Protein AF-A0A842Y9Z9-F1 (afdb_monomer)

Structure (mmCIF, N/CA/C/O backbone):
data_AF-A0A842Y9Z9-F1
#
_entry.id   AF-A0A842Y9Z9-F1
#
loop_
_atom_site.group_PDB
_atom_site.id
_atom_site.type_symbol
_atom_site.label_atom_id
_atom_site.label_alt_id
_atom_site.label_comp_id
_atom_site.label_asym_id
_atom_site.label_entity_id
_atom_site.label_seq_id
_atom_site.pdbx_PDB_ins_code
_atom_site.Cartn_x
_atom_site.Cartn_y
_atom_site.Cartn_z
_atom_site.occupancy
_atom_site.B_iso_or_equiv
_atom_site.auth_seq_id
_atom_site.auth_comp_id
_atom_site.auth_asym_id
_atom_site.auth_atom_id
_atom_site.pdbx_PDB_model_num
ATOM 1 N N . MET A 1 1 ? -2.336 -13.597 -23.424 1.00 90.38 1 MET A N 1
ATOM 2 C CA . MET A 1 1 ? -2.467 -12.642 -22.296 1.00 90.38 1 MET A CA 1
ATOM 3 C C . MET A 1 1 ? -1.729 -11.329 -22.556 1.00 90.38 1 MET A C 1
ATOM 5 O O . MET A 1 1 ? -2.226 -10.283 -22.143 1.00 90.38 1 MET A O 1
ATOM 9 N N . LEU A 1 2 ? -0.606 -11.331 -23.284 1.00 89.44 2 LEU A N 1
ATOM 10 C CA . LEU A 1 2 ? 0.194 -10.127 -23.561 1.00 89.44 2 LEU A CA 1
ATOM 11 C C . LEU A 1 2 ? -0.570 -9.011 -24.292 1.00 89.44 2 LEU A C 1
ATOM 13 O O . LEU A 1 2 ? -0.316 -7.841 -24.035 1.00 89.44 2 LEU A O 1
ATOM 17 N N . ILE A 1 3 ? -1.526 -9.340 -25.168 1.00 90.19 3 ILE A N 1
ATOM 18 C CA . ILE A 1 3 ? -2.368 -8.338 -25.855 1.00 90.19 3 ILE A CA 1
ATOM 19 C C . ILE A 1 3 ? -3.267 -7.583 -24.864 1.00 90.19 3 ILE A C 1
ATOM 21 O O . ILE A 1 3 ? -3.473 -6.379 -24.999 1.00 90.19 3 ILE A O 1
ATOM 25 N N . LEU A 1 4 ? -3.807 -8.274 -23.856 1.00 91.25 4 LEU A N 1
ATOM 26 C CA . LEU A 1 4 ? -4.634 -7.631 -22.834 1.00 91.25 4 LEU A CA 1
ATOM 27 C C . LEU A 1 4 ? -3.778 -6.720 -21.947 1.00 91.25 4 LEU A C 1
ATOM 29 O O . LEU A 1 4 ? -4.178 -5.596 -21.654 1.00 91.25 4 LEU A O 1
ATOM 33 N N . LEU A 1 5 ? -2.576 -7.182 -21.594 1.00 93.69 5 LEU A N 1
ATOM 34 C CA . LEU A 1 5 ? -1.594 -6.378 -20.875 1.00 93.69 5 LEU A CA 1
ATOM 35 C C . LEU A 1 5 ? -1.176 -5.136 -21.681 1.00 93.69 5 LEU A C 1
ATOM 37 O O . LEU A 1 5 ? -1.103 -4.052 -21.119 1.00 93.69 5 LEU A O 1
ATOM 41 N N . ASP A 1 6 ? -0.981 -5.267 -22.997 1.00 94.12 6 ASP A N 1
ATOM 42 C CA . ASP A 1 6 ? -0.655 -4.154 -23.900 1.00 94.12 6 ASP A CA 1
ATOM 43 C C . ASP A 1 6 ? -1.728 -3.060 -23.873 1.00 94.12 6 ASP A C 1
ATOM 45 O O . ASP A 1 6 ? -1.411 -1.885 -23.692 1.00 94.12 6 ASP A O 1
ATOM 49 N N . LYS A 1 7 ? -3.009 -3.444 -23.967 1.00 92.88 7 LYS A N 1
ATOM 50 C CA . LYS A 1 7 ? -4.136 -2.502 -23.860 1.00 92.88 7 LYS A CA 1
ATOM 51 C C . LYS A 1 7 ? -4.150 -1.777 -22.517 1.00 92.88 7 LYS A C 1
ATOM 53 O O . LYS A 1 7 ? -4.391 -0.574 -22.481 1.00 92.88 7 LYS A O 1
ATOM 58 N N . PHE A 1 8 ? -3.866 -2.490 -21.428 1.00 94.31 8 PHE A N 1
ATOM 59 C CA . PHE A 1 8 ? -3.797 -1.882 -20.102 1.00 94.31 8 PHE A CA 1
ATOM 60 C C . PHE A 1 8 ? -2.628 -0.890 -20.013 1.00 94.31 8 PHE A C 1
ATOM 62 O O . PHE A 1 8 ? -2.802 0.250 -19.589 1.00 94.31 8 PHE A O 1
ATOM 69 N N . LEU A 1 9 ? -1.439 -1.288 -20.472 1.00 96.62 9 LEU A N 1
ATOM 70 C CA . LEU A 1 9 ? -0.246 -0.441 -20.462 1.00 96.62 9 LEU A CA 1
ATOM 71 C C . LEU A 1 9 ? -0.422 0.819 -21.313 1.00 96.62 9 LEU A C 1
ATOM 73 O O . LEU A 1 9 ? 0.039 1.883 -20.911 1.00 96.62 9 LEU A O 1
ATOM 77 N N . LEU A 1 10 ? -1.125 0.729 -22.444 1.00 96.12 10 LEU A N 1
ATOM 78 C CA . LEU A 1 10 ? -1.476 1.877 -23.283 1.00 96.12 10 LEU A CA 1
ATOM 79 C C . LEU A 1 10 ? -2.286 2.947 -22.538 1.00 96.12 10 LEU A C 1
ATOM 81 O O . LEU A 1 10 ? -2.099 4.130 -22.822 1.00 96.12 10 LEU A O 1
ATOM 85 N N . GLY A 1 11 ? -3.112 2.558 -21.559 1.00 95.88 11 GLY A N 1
ATOM 86 C CA . GLY A 1 11 ? -3.858 3.494 -20.711 1.00 95.88 11 GLY A CA 1
ATOM 87 C C . GLY A 1 11 ? -2.950 4.509 -20.011 1.00 95.88 11 GLY A C 1
ATOM 88 O O . GLY A 1 11 ? -3.250 5.698 -19.986 1.00 95.88 11 GLY A O 1
ATOM 89 N N . PHE A 1 12 ? -1.754 4.087 -19.595 1.00 97.25 12 PHE A N 1
ATOM 90 C CA . PHE A 1 12 ? -0.785 4.954 -18.923 1.00 97.25 12 PHE A CA 1
ATOM 91 C C . PHE A 1 12 ? -0.101 5.979 -19.835 1.00 97.25 12 PHE A C 1
ATOM 93 O O . PHE A 1 12 ? 0.676 6.799 -19.343 1.00 97.25 12 PHE A O 1
ATOM 100 N N . ARG A 1 13 ? -0.336 5.974 -21.156 1.00 96.56 13 ARG A N 1
ATOM 101 C CA . ARG A 1 13 ? 0.360 6.882 -22.084 1.00 96.56 13 ARG A CA 1
ATOM 102 C C . ARG A 1 13 ? 0.192 8.351 -21.695 1.00 96.56 13 ARG A C 1
ATOM 104 O O . ARG A 1 13 ? 1.147 9.113 -21.864 1.00 96.56 13 ARG A O 1
ATOM 111 N N . CYS A 1 14 ? -0.966 8.743 -21.166 1.00 95.62 14 CYS A N 1
ATOM 112 C CA . CYS A 1 14 ? -1.243 10.120 -20.752 1.00 95.62 14 CYS A CA 1
ATOM 113 C C . CYS A 1 14 ? -0.392 10.593 -19.561 1.00 95.62 14 CYS A C 1
ATOM 115 O O . CYS A 1 14 ? -0.210 11.794 -19.395 1.00 95.62 14 CYS A O 1
ATOM 117 N N . CYS A 1 15 ? 0.194 9.683 -18.774 1.00 96.81 15 CYS A N 1
ATOM 118 C CA . CYS A 1 15 ? 1.047 10.023 -17.627 1.00 96.81 15 CYS A CA 1
ATOM 119 C C . CYS A 1 15 ? 2.462 10.486 -18.017 1.00 96.81 15 CYS A C 1
ATOM 121 O O . CYS A 1 15 ? 3.261 10.842 -17.150 1.00 96.81 15 CYS A O 1
ATOM 123 N N . PHE A 1 16 ? 2.807 10.451 -19.308 1.00 97.25 16 PHE A N 1
ATOM 124 C CA . PHE A 1 16 ? 4.156 10.731 -19.794 1.00 97.25 16 PHE A CA 1
ATOM 125 C C . PHE A 1 16 ? 4.148 11.878 -20.801 1.00 97.25 16 PHE A C 1
ATOM 127 O O . PHE A 1 16 ? 3.522 11.796 -21.859 1.00 97.25 16 PHE A O 1
ATOM 134 N N . SER A 1 17 ? 4.943 12.916 -20.540 1.00 94.62 17 SER A N 1
ATOM 135 C CA . SER A 1 17 ? 5.094 14.038 -21.479 1.00 94.62 17 SER A CA 1
ATOM 136 C C . SER A 1 17 ? 5.876 13.649 -22.736 1.00 94.62 17 SER A C 1
ATOM 138 O O . SER A 1 17 ? 5.694 14.232 -23.801 1.00 94.62 17 SER A O 1
ATOM 140 N N . ARG A 1 18 ? 6.736 12.626 -22.646 1.00 94.94 18 ARG A N 1
ATOM 141 C CA . ARG A 1 18 ? 7.554 12.130 -23.763 1.00 94.94 18 ARG A CA 1
ATOM 142 C C . ARG A 1 18 ? 7.226 10.680 -24.087 1.00 94.94 18 ARG A C 1
ATOM 144 O O . ARG A 1 18 ? 7.236 9.828 -23.200 1.00 94.94 18 ARG A O 1
ATOM 151 N N . ASN A 1 19 ? 7.079 10.370 -25.377 1.00 95.12 19 ASN A N 1
ATOM 152 C CA . ASN A 1 19 ? 6.853 8.996 -25.836 1.00 95.12 19 ASN A CA 1
ATOM 153 C C . ASN A 1 19 ? 7.979 8.039 -25.405 1.00 95.12 19 ASN A C 1
ATOM 155 O O . ASN A 1 19 ? 7.720 6.915 -24.996 1.00 95.12 19 ASN A O 1
ATOM 159 N N . ALA A 1 20 ? 9.233 8.503 -25.421 1.00 95.00 20 ALA A N 1
ATOM 160 C CA . ALA A 1 20 ? 10.366 7.701 -24.964 1.00 95.00 20 ALA A CA 1
ATOM 161 C C . ALA A 1 20 ? 10.243 7.280 -23.487 1.00 95.00 20 ALA A C 1
ATOM 163 O O . ALA A 1 20 ? 10.612 6.160 -23.145 1.00 95.00 20 ALA A O 1
ATOM 164 N N . ALA A 1 21 ? 9.709 8.149 -22.621 1.00 96.44 21 ALA A N 1
ATOM 165 C CA . ALA A 1 21 ? 9.508 7.833 -21.210 1.00 96.44 21 ALA A CA 1
ATOM 166 C C . ALA A 1 21 ? 8.411 6.778 -21.032 1.00 96.44 21 ALA A C 1
ATOM 168 O O . ALA A 1 21 ? 8.617 5.807 -20.311 1.00 96.44 21 ALA A O 1
ATOM 169 N N . PHE A 1 22 ? 7.307 6.906 -21.771 1.00 97.75 22 PHE A N 1
ATOM 170 C CA . PHE A 1 22 ? 6.270 5.877 -21.818 1.00 97.75 22 PHE A CA 1
ATOM 171 C C . PHE A 1 22 ? 6.825 4.517 -22.276 1.00 97.75 22 PHE A C 1
ATOM 173 O O . PHE A 1 22 ? 6.589 3.498 -21.632 1.00 97.75 22 PHE A O 1
ATOM 180 N N . CYS A 1 23 ? 7.632 4.488 -23.341 1.00 97.38 23 CYS A N 1
ATOM 181 C CA . CYS A 1 23 ? 8.269 3.252 -23.796 1.00 97.38 23 CYS A CA 1
ATOM 182 C C . CYS A 1 23 ? 9.161 2.617 -22.715 1.00 97.38 23 CYS A C 1
ATOM 184 O O . CYS A 1 23 ? 9.150 1.399 -22.554 1.00 97.38 23 CYS A O 1
ATOM 186 N N . TRP A 1 24 ? 9.915 3.421 -21.958 1.00 97.88 24 TRP A N 1
ATOM 187 C CA . TRP A 1 24 ? 10.716 2.918 -20.839 1.00 97.88 24 TRP A CA 1
ATOM 188 C C . TRP A 1 24 ? 9.865 2.407 -19.678 1.00 97.88 24 TRP A C 1
ATOM 190 O O . TRP A 1 24 ? 10.209 1.378 -19.105 1.00 97.88 24 TRP A O 1
ATOM 200 N N . PHE A 1 25 ? 8.744 3.060 -19.371 1.00 98.31 25 PHE A N 1
ATOM 201 C CA . PHE A 1 25 ? 7.775 2.556 -18.399 1.00 98.31 25 PHE A CA 1
ATOM 202 C C . PHE A 1 25 ? 7.266 1.164 -18.791 1.00 98.31 25 PHE A C 1
ATOM 204 O O . PHE A 1 25 ? 7.344 0.244 -17.981 1.00 98.31 25 PHE A O 1
ATOM 211 N N . VAL A 1 26 ? 6.854 0.974 -20.049 1.00 98.12 26 VAL A N 1
ATOM 212 C CA . VAL A 1 26 ? 6.421 -0.334 -20.574 1.00 98.12 26 VAL A CA 1
ATOM 213 C C . VAL A 1 26 ? 7.516 -1.392 -20.404 1.00 98.12 26 VAL A C 1
ATOM 215 O O . VAL A 1 26 ? 7.250 -2.484 -19.903 1.00 98.12 26 VAL A O 1
ATOM 218 N N . ILE A 1 27 ? 8.762 -1.058 -20.760 1.00 97.94 27 ILE A N 1
ATOM 219 C CA . ILE A 1 27 ? 9.918 -1.951 -20.583 1.00 97.94 27 ILE A CA 1
ATOM 220 C C . ILE A 1 27 ? 10.120 -2.307 -19.106 1.00 97.94 27 ILE A C 1
ATOM 222 O O . ILE A 1 27 ? 10.378 -3.462 -18.794 1.00 97.94 27 ILE A O 1
ATOM 226 N N . ILE A 1 28 ? 9.997 -1.347 -18.190 1.00 98.38 28 ILE A N 1
ATOM 227 C CA . ILE A 1 28 ? 10.192 -1.578 -16.754 1.00 98.38 28 ILE A CA 1
ATOM 228 C C . ILE A 1 28 ? 9.097 -2.478 -16.181 1.00 98.38 28 ILE A C 1
ATOM 230 O O . ILE A 1 28 ? 9.419 -3.428 -15.470 1.00 98.38 28 ILE A O 1
ATOM 234 N N . ILE A 1 29 ? 7.826 -2.231 -16.512 1.00 98.56 29 ILE A N 1
ATOM 235 C CA . ILE A 1 29 ? 6.716 -3.080 -16.057 1.00 98.56 29 ILE A CA 1
ATOM 236 C C . ILE A 1 29 ? 6.889 -4.511 -16.573 1.00 98.56 29 ILE A C 1
ATOM 238 O O . ILE A 1 29 ? 6.817 -5.462 -15.794 1.00 98.56 29 ILE A O 1
ATOM 242 N N . MET A 1 30 ? 7.218 -4.675 -17.856 1.00 97.94 30 MET A N 1
ATOM 243 C CA . MET A 1 30 ? 7.520 -5.995 -18.411 1.00 97.94 30 MET A CA 1
ATOM 244 C C . MET A 1 30 ? 8.769 -6.617 -17.787 1.00 97.94 30 MET A C 1
ATOM 246 O O . MET A 1 30 ? 8.805 -7.822 -17.570 1.00 97.94 30 MET A O 1
ATOM 250 N N . GLY A 1 31 ? 9.768 -5.811 -17.430 1.00 97.94 31 GLY A N 1
ATOM 251 C CA . GLY A 1 31 ? 10.969 -6.260 -16.734 1.00 97.94 31 GLY A CA 1
ATOM 252 C C . GLY A 1 31 ? 10.660 -6.830 -15.353 1.00 97.94 31 GLY A C 1
ATOM 253 O O . GLY A 1 31 ? 11.243 -7.844 -14.979 1.00 97.94 31 GLY A O 1
ATOM 254 N N . PHE A 1 32 ? 9.721 -6.232 -14.615 1.00 98.44 32 PHE A N 1
ATOM 255 C CA . PHE A 1 32 ? 9.224 -6.783 -13.352 1.00 98.44 32 PHE A CA 1
ATOM 256 C C . PHE A 1 32 ? 8.456 -8.092 -13.546 1.00 98.44 32 PHE A C 1
ATOM 258 O O . PHE A 1 32 ? 8.644 -9.019 -12.763 1.00 98.44 32 PHE A O 1
ATOM 265 N N . ILE A 1 33 ? 7.617 -8.174 -14.581 1.00 97.94 33 ILE A N 1
ATOM 266 C CA . ILE A 1 33 ? 6.773 -9.346 -14.846 1.00 97.94 33 ILE A CA 1
ATOM 267 C C . ILE A 1 33 ? 7.599 -10.534 -15.357 1.00 97.94 33 ILE A C 1
ATOM 269 O O . ILE A 1 33 ? 7.377 -11.657 -14.926 1.00 97.94 33 ILE A O 1
ATOM 273 N N . VAL A 1 34 ? 8.556 -10.317 -16.257 1.00 96.12 34 VAL A N 1
ATOM 274 C CA . VAL A 1 34 ? 9.206 -11.408 -17.004 1.00 96.12 34 VAL A CA 1
ATOM 275 C C . VAL A 1 34 ? 10.461 -11.953 -16.317 1.00 96.12 34 VAL A C 1
ATOM 277 O O . VAL A 1 34 ? 10.791 -13.122 -16.503 1.00 96.12 34 VAL A O 1
ATOM 280 N N . ARG A 1 35 ? 11.177 -11.149 -15.520 1.00 95.06 35 ARG A N 1
ATOM 281 C CA . ARG A 1 35 ? 12.464 -11.563 -14.930 1.00 95.06 35 ARG A CA 1
ATOM 282 C C . ARG A 1 35 ? 12.354 -12.783 -14.005 1.00 95.06 35 ARG A C 1
ATOM 284 O O . ARG A 1 35 ? 11.363 -12.928 -13.299 1.00 95.06 35 ARG A O 1
ATOM 291 N N . PHE A 1 36 ? 13.426 -13.578 -13.931 1.00 94.31 36 PHE A N 1
ATOM 292 C CA . PHE A 1 36 ? 13.558 -14.695 -12.975 1.00 94.31 36 PHE A CA 1
ATOM 293 C C . PHE A 1 36 ? 14.556 -14.435 -11.834 1.00 94.31 36 PHE A C 1
ATOM 295 O O . PHE A 1 36 ? 14.715 -15.274 -10.954 1.00 94.31 36 PHE A O 1
ATOM 302 N N . ASP A 1 37 ? 15.231 -13.282 -11.816 1.00 94.81 37 ASP A N 1
ATOM 303 C CA . ASP A 1 37 ? 16.099 -12.872 -10.705 1.00 94.81 37 ASP A CA 1
ATOM 304 C C . ASP A 1 37 ? 15.784 -11.446 -10.239 1.00 94.81 37 ASP A C 1
ATOM 306 O O . ASP A 1 37 ? 15.159 -10.666 -10.961 1.00 94.81 37 ASP A O 1
ATOM 310 N N . HIS A 1 38 ? 16.239 -11.089 -9.034 1.00 95.06 38 HIS A N 1
ATOM 311 C CA . HIS A 1 38 ? 15.961 -9.791 -8.410 1.00 95.06 38 HIS A CA 1
ATOM 312 C C . HIS A 1 38 ? 17.211 -8.921 -8.211 1.00 95.06 38 HIS A C 1
ATOM 314 O O . HIS A 1 38 ? 17.377 -8.286 -7.176 1.00 95.06 38 HIS A O 1
ATOM 320 N N . GLN A 1 39 ? 18.086 -8.836 -9.209 1.00 93.56 39 GLN A N 1
ATOM 321 C CA . GLN A 1 39 ? 19.262 -7.951 -9.223 1.00 93.56 39 GLN A CA 1
ATOM 322 C C . GLN A 1 39 ? 18.950 -6.531 -9.752 1.00 93.56 39 GLN A C 1
ATOM 324 O O . GLN A 1 39 ? 19.689 -5.953 -10.553 1.00 93.56 39 GLN A O 1
ATOM 329 N N . GLY A 1 40 ? 17.841 -5.937 -9.301 1.00 92.56 40 GLY A N 1
ATOM 330 C CA . GLY A 1 40 ? 17.441 -4.574 -9.673 1.00 92.56 40 GLY A CA 1
ATOM 331 C C . GLY A 1 40 ? 17.177 -4.388 -11.169 1.00 92.56 40 GLY A C 1
ATOM 332 O O . GLY A 1 40 ? 16.558 -5.239 -11.805 1.00 92.56 40 GLY A O 1
ATOM 333 N N . VAL A 1 41 ? 17.612 -3.254 -11.735 1.00 94.81 41 VAL A N 1
ATOM 334 C CA . VAL A 1 41 ? 17.397 -2.946 -13.165 1.00 94.81 41 VAL A CA 1
ATOM 335 C C . VAL A 1 41 ? 18.262 -3.802 -14.097 1.00 94.81 41 VAL A C 1
ATOM 337 O O . VAL A 1 41 ? 17.919 -3.972 -15.265 1.00 94.81 41 VAL A O 1
ATOM 340 N N . THR A 1 42 ? 19.348 -4.396 -13.590 1.00 95.62 42 THR A N 1
ATOM 341 C CA . THR A 1 42 ? 20.201 -5.320 -14.353 1.00 95.62 42 THR A CA 1
ATOM 342 C C . THR A 1 42 ? 19.416 -6.550 -14.803 1.00 95.62 42 THR A C 1
ATOM 344 O O . THR A 1 42 ? 19.585 -7.014 -15.930 1.00 95.62 42 THR A O 1
ATOM 347 N N . SER A 1 43 ? 18.489 -7.033 -13.970 1.00 95.94 43 SER A N 1
ATOM 348 C CA . SER A 1 43 ? 17.584 -8.127 -14.330 1.00 95.94 43 SER A CA 1
ATOM 349 C C . SER A 1 43 ? 16.716 -7.778 -15.539 1.00 95.94 43 SER A C 1
ATOM 351 O O . SER A 1 43 ? 16.451 -8.648 -16.361 1.00 95.94 43 SER A O 1
ATOM 353 N N . PHE A 1 44 ? 16.307 -6.512 -15.692 1.00 97.00 44 PHE A N 1
ATOM 354 C CA . PHE A 1 44 ? 15.509 -6.080 -16.845 1.00 97.00 44 PHE A CA 1
ATOM 355 C C . PHE A 1 44 ? 16.327 -6.162 -18.134 1.00 97.00 44 PHE A C 1
ATOM 357 O O . PHE A 1 44 ? 15.842 -6.691 -19.127 1.00 97.00 44 PHE A O 1
ATOM 364 N N . ILE A 1 45 ? 17.586 -5.709 -18.105 1.00 96.25 45 ILE A N 1
ATOM 365 C CA . ILE A 1 45 ? 18.503 -5.833 -19.248 1.00 96.25 45 ILE A CA 1
ATOM 366 C C . ILE A 1 45 ? 18.691 -7.304 -19.637 1.00 96.25 45 ILE A C 1
ATOM 368 O O . ILE A 1 45 ? 18.633 -7.640 -20.819 1.00 96.25 45 ILE A O 1
ATOM 372 N N . ARG A 1 46 ? 18.902 -8.178 -18.645 1.00 94.44 46 ARG A N 1
ATOM 373 C CA . ARG A 1 46 ? 19.154 -9.610 -18.849 1.00 94.44 46 ARG A CA 1
ATOM 374 C C . ARG A 1 46 ? 17.947 -10.331 -19.452 1.00 94.44 46 ARG A C 1
ATOM 376 O O . ARG A 1 46 ? 18.088 -10.962 -20.492 1.00 94.44 46 ARG A O 1
ATOM 383 N N . TRP A 1 47 ? 16.780 -10.222 -18.820 1.00 95.31 47 TRP A N 1
ATOM 384 C CA . TRP A 1 47 ? 15.608 -11.041 -19.160 1.00 95.31 47 TRP A CA 1
ATOM 385 C C . TRP A 1 47 ? 14.745 -10.486 -20.285 1.00 95.31 47 TRP A C 1
ATOM 387 O O . TRP A 1 47 ? 13.989 -11.237 -20.892 1.00 95.31 47 TRP A O 1
ATOM 397 N N . LEU A 1 48 ? 14.875 -9.197 -20.598 1.00 95.31 48 LEU A N 1
ATOM 398 C CA . LEU A 1 48 ? 14.273 -8.615 -21.797 1.00 95.31 48 LEU A CA 1
ATOM 399 C C . LEU A 1 48 ? 15.258 -8.558 -22.974 1.00 95.31 48 LEU A C 1
ATOM 401 O O . LEU A 1 48 ? 14.972 -7.889 -23.961 1.00 95.31 48 LEU A O 1
ATOM 405 N N . PHE A 1 49 ? 16.420 -9.215 -22.867 1.00 94.25 49 PHE A N 1
ATOM 406 C CA . PHE A 1 49 ? 17.448 -9.288 -23.914 1.00 94.25 49 PHE A CA 1
ATOM 407 C C . PHE A 1 49 ? 17.896 -7.925 -24.461 1.00 94.25 49 PHE A C 1
ATOM 409 O O . PHE A 1 49 ? 18.255 -7.801 -25.633 1.00 94.25 49 PHE A O 1
ATOM 416 N N . LEU A 1 50 ? 17.890 -6.890 -23.617 1.00 94.94 50 LEU A N 1
ATOM 417 C CA . LEU A 1 50 ? 18.211 -5.527 -24.034 1.00 94.94 50 LEU A CA 1
ATOM 418 C C . LEU A 1 50 ? 19.717 -5.370 -24.282 1.00 94.94 50 LEU A C 1
ATOM 420 O O . LEU A 1 50 ? 20.547 -6.039 -23.647 1.00 94.94 50 LEU A O 1
ATOM 424 N N . GLU A 1 51 ? 20.089 -4.457 -25.182 1.00 94.81 51 GLU A N 1
ATOM 425 C CA . GLU A 1 51 ? 21.494 -4.069 -25.328 1.00 94.81 51 GLU A CA 1
ATOM 426 C C . GLU A 1 51 ? 22.048 -3.500 -24.009 1.00 94.81 51 GLU A C 1
ATOM 428 O O . GLU A 1 51 ? 21.401 -2.645 -23.394 1.00 94.81 51 GLU A O 1
ATOM 433 N N . PRO A 1 52 ? 23.257 -3.911 -23.574 1.00 94.12 52 PRO A N 1
ATOM 434 C CA . PRO A 1 52 ? 23.849 -3.436 -22.321 1.00 94.12 52 PRO A CA 1
ATOM 435 C C . PRO A 1 52 ? 23.956 -1.909 -22.206 1.00 94.12 52 PRO A C 1
ATOM 437 O O . PRO A 1 52 ? 23.810 -1.372 -21.111 1.00 94.12 52 PRO A O 1
ATOM 440 N N . GLN A 1 53 ? 24.121 -1.199 -23.330 1.00 94.50 53 GLN A N 1
ATOM 441 C CA . GLN A 1 53 ? 24.185 0.269 -23.372 1.00 94.50 53 GLN A CA 1
ATOM 442 C C . GLN A 1 53 ? 22.931 0.966 -22.813 1.00 94.50 53 GLN A C 1
ATOM 444 O O . GLN A 1 53 ? 22.968 2.141 -22.450 1.00 94.50 53 GLN A O 1
ATOM 449 N N . TYR A 1 54 ? 21.808 0.252 -22.714 1.00 95.75 54 TYR A N 1
ATOM 450 C CA . TYR A 1 54 ? 20.566 0.781 -22.161 1.00 95.75 54 TYR A CA 1
ATOM 451 C C . TYR A 1 54 ? 20.507 0.793 -20.630 1.00 95.75 54 TYR A C 1
ATOM 453 O O . TYR A 1 54 ? 19.574 1.378 -20.074 1.00 95.75 54 TYR A O 1
ATOM 461 N N . TYR A 1 55 ? 21.484 0.201 -19.939 1.00 96.12 55 TYR A N 1
ATOM 462 C CA . TYR A 1 55 ? 21.519 0.151 -18.477 1.00 96.12 55 TYR A CA 1
ATOM 463 C C . TYR A 1 55 ? 21.442 1.548 -17.838 1.00 96.12 55 TYR A C 1
ATOM 465 O O . TYR A 1 55 ? 20.570 1.812 -17.007 1.00 96.12 55 TYR A O 1
ATOM 473 N N . ASP A 1 56 ? 22.278 2.483 -18.292 1.00 95.00 56 ASP A N 1
ATOM 474 C CA . ASP A 1 56 ? 22.288 3.846 -17.753 1.00 95.00 56 ASP A CA 1
ATOM 475 C C . ASP A 1 56 ? 21.002 4.609 -18.075 1.00 95.00 56 ASP A C 1
ATOM 477 O O . ASP A 1 56 ? 20.547 5.438 -17.286 1.00 95.00 56 ASP A O 1
ATOM 481 N N . LEU A 1 57 ? 20.376 4.321 -19.219 1.00 94.50 57 LEU A N 1
ATOM 482 C CA . LEU A 1 57 ? 19.103 4.932 -19.598 1.00 94.50 57 LEU A CA 1
ATOM 483 C C . LEU A 1 57 ? 17.954 4.455 -18.700 1.00 94.50 57 LEU A C 1
ATOM 485 O O . LEU A 1 57 ? 17.128 5.280 -18.305 1.00 94.50 57 LEU A O 1
ATOM 489 N N . LEU A 1 58 ? 17.939 3.178 -18.302 1.00 95.44 58 LEU A N 1
ATOM 490 C CA . LEU A 1 58 ? 16.999 2.671 -17.296 1.00 95.44 58 LEU A CA 1
ATOM 491 C C . LEU A 1 58 ? 17.190 3.366 -15.946 1.00 95.44 58 LEU A C 1
ATOM 493 O O . LEU A 1 58 ? 16.213 3.779 -15.329 1.00 95.44 58 LEU A O 1
ATOM 497 N N . LEU A 1 59 ? 18.433 3.552 -15.493 1.00 95.88 59 LEU A N 1
ATOM 498 C CA . LEU A 1 59 ? 18.696 4.286 -14.251 1.00 95.88 59 LEU A CA 1
ATOM 499 C C . LEU A 1 59 ? 18.248 5.751 -14.341 1.00 95.88 59 LEU A C 1
ATOM 501 O O . LEU A 1 59 ? 17.678 6.285 -13.387 1.00 95.88 59 LEU A O 1
ATOM 505 N N . ARG A 1 60 ? 18.474 6.401 -15.489 1.00 95.50 60 ARG A N 1
ATOM 506 C CA . ARG A 1 60 ? 18.045 7.784 -15.742 1.00 95.50 60 ARG A CA 1
ATOM 507 C C . ARG A 1 60 ? 16.528 7.928 -15.776 1.00 95.50 60 ARG A C 1
ATOM 509 O O . ARG A 1 60 ? 16.040 8.962 -15.333 1.00 95.50 60 ARG A O 1
ATOM 516 N N . PHE A 1 61 ? 15.782 6.919 -16.236 1.00 97.12 61 PHE A N 1
ATOM 517 C CA . PHE A 1 61 ? 14.316 6.950 -16.234 1.00 97.12 61 PHE A CA 1
ATOM 518 C C . PHE A 1 61 ? 13.750 7.242 -14.835 1.00 97.12 61 PHE A C 1
ATOM 520 O O . PHE A 1 61 ? 12.888 8.107 -14.701 1.00 97.12 61 PHE A O 1
ATOM 527 N N . PHE A 1 62 ? 14.287 6.603 -13.789 1.00 97.12 62 PHE A N 1
ATOM 528 C CA . PHE A 1 62 ? 13.850 6.804 -12.398 1.00 97.12 62 PHE A CA 1
ATOM 529 C C . PHE A 1 62 ? 14.188 8.184 -11.820 1.00 97.12 62 PHE A C 1
ATOM 531 O O . PHE A 1 62 ? 13.727 8.533 -10.737 1.00 97.12 62 PHE A O 1
ATOM 538 N N . ARG A 1 63 ? 15.006 8.967 -12.526 1.00 95.00 63 ARG A N 1
ATOM 539 C CA . ARG A 1 63 ? 15.408 10.328 -12.152 1.00 95.00 63 ARG A CA 1
ATOM 540 C C . ARG A 1 63 ? 14.921 11.373 -13.160 1.00 95.00 63 ARG A C 1
ATOM 542 O O . ARG A 1 63 ? 15.353 12.521 -13.091 1.00 95.00 63 ARG A O 1
ATOM 549 N N . ALA A 1 64 ? 14.099 10.973 -14.128 1.00 93.56 64 ALA A N 1
ATOM 550 C CA . ALA A 1 64 ? 13.639 11.843 -15.198 1.00 93.56 64 ALA A CA 1
ATOM 551 C C . ALA A 1 64 ? 12.446 12.697 -14.753 1.00 93.56 64 ALA A C 1
ATOM 553 O O . ALA A 1 64 ? 11.594 12.239 -14.003 1.00 93.56 64 ALA A O 1
ATOM 554 N N . ASN A 1 65 ? 12.338 13.902 -15.317 1.00 91.88 65 ASN A N 1
ATOM 555 C CA . ASN A 1 65 ? 11.212 14.816 -15.079 1.00 91.88 65 ASN A CA 1
ATOM 556 C C . ASN A 1 65 ? 10.095 14.675 -16.133 1.00 91.88 65 ASN A C 1
ATOM 558 O O . ASN A 1 65 ? 9.177 15.484 -16.189 1.00 91.88 65 ASN A O 1
ATOM 562 N N . SER A 1 66 ? 10.185 13.685 -17.027 1.00 92.38 66 SER A N 1
ATOM 563 C CA . SER A 1 66 ? 9.188 13.444 -18.084 1.00 92.38 66 SER A CA 1
ATOM 564 C C . SER A 1 66 ? 7.953 12.668 -17.606 1.00 92.38 66 SER A C 1
ATOM 566 O O . SER A 1 66 ? 7.109 12.300 -18.423 1.00 92.38 66 SER A O 1
ATOM 568 N N . TRP A 1 67 ? 7.893 12.364 -16.312 1.00 96.25 6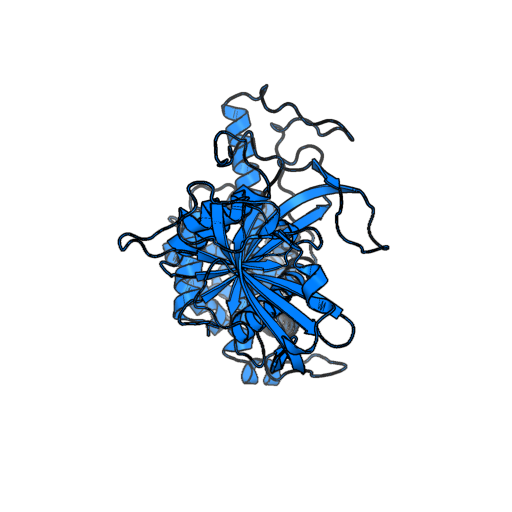7 TRP A N 1
ATOM 569 C CA . TRP A 1 67 ? 6.778 11.746 -15.604 1.00 96.25 67 TRP A CA 1
ATOM 570 C C . TRP A 1 67 ? 6.888 12.100 -14.118 1.00 96.25 67 TRP A C 1
ATOM 572 O O . TRP A 1 67 ? 7.967 12.462 -13.644 1.00 96.25 67 TRP 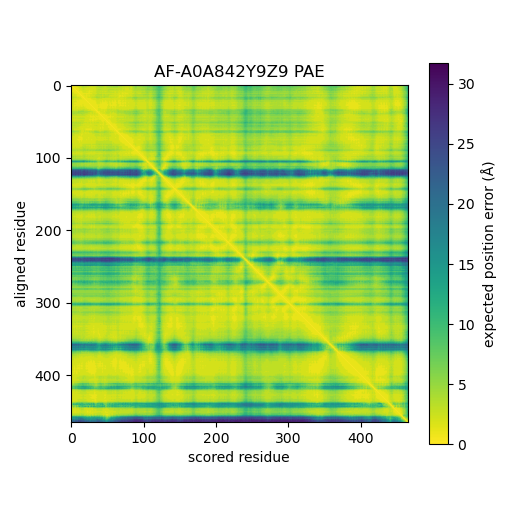A O 1
ATOM 582 N N . THR A 1 68 ? 5.785 11.991 -13.385 1.00 96.44 68 THR A N 1
ATOM 583 C CA . THR A 1 68 ? 5.774 12.123 -11.924 1.00 96.44 68 THR A CA 1
ATOM 584 C C . THR A 1 68 ? 5.074 10.923 -11.308 1.00 96.44 68 THR A C 1
ATOM 586 O O . THR A 1 68 ? 4.159 10.349 -11.906 1.00 96.44 68 THR A O 1
ATOM 589 N N . LEU A 1 69 ? 5.520 10.524 -10.115 1.00 96.12 69 LEU A N 1
ATOM 590 C CA . LEU A 1 69 ? 4.921 9.399 -9.406 1.00 96.12 69 LEU A CA 1
ATOM 591 C C . LEU A 1 69 ? 3.457 9.685 -9.050 1.00 96.12 69 LEU A C 1
ATOM 593 O O . LEU A 1 69 ? 2.617 8.818 -9.252 1.00 96.12 69 LEU A O 1
ATOM 597 N N . ASP A 1 70 ? 3.141 10.908 -8.621 1.00 94.88 70 ASP A N 1
ATOM 598 C CA . ASP A 1 70 ? 1.773 11.296 -8.261 1.00 94.88 70 ASP A CA 1
ATOM 599 C C . ASP A 1 70 ? 0.814 11.193 -9.452 1.00 94.88 70 ASP A C 1
ATOM 601 O O . ASP A 1 70 ? -0.235 10.565 -9.340 1.00 94.88 70 ASP A O 1
ATOM 605 N N . CYS A 1 71 ? 1.194 11.715 -10.627 1.00 95.75 71 CYS A N 1
ATOM 606 C CA . CYS A 1 71 ? 0.373 11.600 -11.838 1.00 95.75 71 CYS A CA 1
ATOM 607 C C . CYS A 1 71 ? 0.120 10.130 -12.204 1.00 95.75 71 CYS A C 1
ATOM 609 O O . CYS A 1 71 ? -1.004 9.747 -12.538 1.00 95.75 71 CYS A O 1
ATOM 611 N N . LEU A 1 72 ? 1.155 9.293 -12.091 1.00 97.38 72 LEU A N 1
ATOM 612 C CA . LEU A 1 72 ? 1.056 7.868 -12.376 1.00 97.38 72 LEU A CA 1
ATOM 613 C C . LEU A 1 72 ? 0.151 7.136 -11.373 1.00 97.38 72 LEU A C 1
ATOM 615 O O . LEU A 1 72 ? -0.682 6.333 -11.785 1.00 97.38 72 LEU 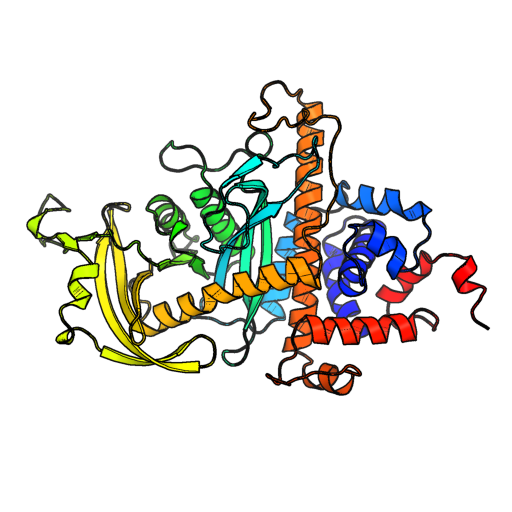A O 1
ATOM 619 N N . LEU A 1 73 ? 0.289 7.410 -10.073 1.00 97.25 73 LEU A N 1
ATOM 620 C CA . LEU A 1 73 ? -0.488 6.759 -9.014 1.00 97.25 73 LEU A CA 1
ATOM 621 C C . LEU A 1 73 ? -1.946 7.229 -8.957 1.00 97.25 73 LEU A C 1
ATOM 623 O O . LEU A 1 73 ? -2.818 6.439 -8.580 1.00 97.25 73 LEU A O 1
ATOM 627 N N . SER A 1 74 ? -2.227 8.478 -9.332 1.00 96.31 74 SER A N 1
ATOM 628 C CA . SER A 1 74 ? -3.595 8.979 -9.496 1.00 96.31 74 SER A CA 1
ATOM 629 C C . SER A 1 74 ? -4.276 8.317 -10.689 1.00 96.31 74 SER A C 1
ATOM 631 O O . SER A 1 74 ? -5.381 7.793 -10.553 1.00 96.31 74 SER A O 1
ATOM 633 N N . HIS A 1 75 ? -3.590 8.228 -11.833 1.00 97.31 75 HIS A N 1
ATOM 634 C CA . HIS A 1 75 ? -4.120 7.511 -12.992 1.00 97.31 75 HIS A CA 1
ATOM 635 C C . HIS A 1 75 ? -4.301 6.013 -12.709 1.00 97.31 75 HIS A C 1
ATOM 637 O O . HIS A 1 75 ? -5.324 5.435 -13.066 1.00 97.31 75 HIS A O 1
ATOM 643 N N . TRP A 1 76 ? -3.354 5.397 -11.995 1.00 97.62 76 TRP A N 1
ATOM 644 C CA . TRP A 1 76 ? -3.484 4.021 -11.520 1.00 97.62 76 TRP A CA 1
ATOM 645 C C . TRP A 1 76 ? -4.740 3.832 -10.666 1.00 97.62 76 TRP A C 1
ATOM 647 O O . TRP A 1 76 ? -5.494 2.895 -10.901 1.00 97.62 76 TRP A O 1
ATOM 657 N N . ALA A 1 77 ? -5.013 4.748 -9.728 1.00 97.06 77 ALA A N 1
ATOM 658 C CA . ALA A 1 77 ? -6.221 4.698 -8.905 1.00 97.06 77 ALA A CA 1
ATOM 659 C C . ALA A 1 77 ? -7.493 4.709 -9.760 1.00 97.06 77 ALA A C 1
ATOM 661 O O . ALA A 1 77 ? -8.355 3.855 -9.581 1.00 97.06 77 ALA A O 1
ATOM 662 N N . MET A 1 78 ? -7.571 5.633 -10.720 1.00 96.44 78 MET A N 1
ATOM 663 C CA . MET A 1 78 ? -8.703 5.751 -11.638 1.00 96.44 78 MET A CA 1
ATOM 664 C C . MET A 1 78 ? -8.910 4.464 -12.449 1.00 96.44 78 MET A C 1
ATOM 666 O O . MET A 1 78 ? -10.024 3.953 -12.529 1.00 96.44 78 MET A O 1
ATOM 670 N N . MET A 1 79 ? -7.841 3.906 -13.026 1.00 96.38 79 MET A N 1
ATOM 671 C CA . MET A 1 79 ? -7.928 2.644 -13.765 1.00 96.38 79 MET A CA 1
ATOM 672 C C . MET A 1 79 ? -8.401 1.497 -12.871 1.00 96.38 79 MET A C 1
ATOM 674 O O . MET A 1 79 ? -9.239 0.705 -13.294 1.00 96.38 79 MET A O 1
ATOM 678 N N . VAL A 1 80 ? -7.893 1.414 -11.638 1.00 96.75 80 VAL A N 1
ATOM 679 C CA . VAL A 1 80 ? -8.283 0.365 -10.692 1.00 96.75 80 VAL A CA 1
ATOM 680 C C . VAL A 1 80 ? -9.767 0.460 -10.349 1.00 96.75 80 VAL A C 1
ATOM 682 O O . VAL A 1 80 ? -10.471 -0.541 -10.443 1.00 96.75 80 VAL A O 1
ATOM 685 N N . LEU A 1 81 ? -10.253 1.662 -10.026 1.00 96.25 81 LEU A N 1
ATOM 686 C CA . LEU A 1 81 ? -11.663 1.912 -9.715 1.00 96.25 81 LEU A CA 1
ATOM 687 C C . LEU A 1 81 ? -12.610 1.534 -10.860 1.00 96.25 81 LEU A C 1
ATOM 689 O O . LEU A 1 81 ? -13.711 1.055 -10.602 1.00 96.25 81 LEU A O 1
ATOM 693 N N . ASN A 1 82 ? -12.172 1.719 -12.106 1.00 95.44 82 ASN A N 1
ATOM 694 C CA . ASN A 1 82 ? -12.993 1.456 -13.286 1.00 95.44 82 ASN A CA 1
ATOM 695 C C . ASN A 1 82 ? -12.950 -0.003 -13.756 1.00 95.44 82 ASN A C 1
ATOM 697 O O . ASN A 1 82 ? -13.905 -0.473 -14.371 1.00 95.44 82 ASN A O 1
ATOM 701 N N . LEU A 1 83 ? -11.833 -0.704 -13.542 1.00 96.00 83 LEU A N 1
ATOM 702 C CA . LEU A 1 83 ? -11.571 -1.994 -14.191 1.00 96.00 83 LEU A CA 1
ATOM 703 C C . LEU A 1 83 ? -11.577 -3.189 -13.233 1.00 96.00 83 LEU A C 1
ATOM 705 O O . LEU A 1 83 ? -11.720 -4.321 -13.695 1.00 96.00 83 LEU A O 1
ATOM 709 N N . TYR A 1 84 ? -11.384 -2.978 -11.929 1.00 97.38 84 TYR A N 1
ATOM 710 C CA . TYR A 1 84 ? -11.263 -4.076 -10.971 1.00 97.38 84 TYR A CA 1
ATOM 711 C C . TYR A 1 84 ? -12.571 -4.307 -10.217 1.00 97.38 84 TYR A C 1
ATOM 713 O O . TYR A 1 84 ? -13.248 -3.348 -9.847 1.00 97.38 84 TYR A O 1
ATOM 721 N N . PRO A 1 85 ? -12.900 -5.570 -9.891 1.00 97.19 85 PRO A N 1
ATOM 722 C CA . PRO A 1 85 ? -13.909 -5.842 -8.880 1.00 97.19 85 PRO A CA 1
ATOM 723 C C . PRO A 1 85 ? -13.376 -5.368 -7.521 1.00 97.19 85 PRO A C 1
ATOM 725 O O . PRO A 1 85 ? -12.323 -5.821 -7.069 1.00 97.19 85 PRO A O 1
ATOM 728 N N . ILE A 1 86 ? -14.076 -4.433 -6.880 1.00 97.69 86 ILE A N 1
ATOM 729 C CA . ILE A 1 86 ? -13.690 -3.861 -5.583 1.00 97.69 86 ILE A CA 1
ATOM 730 C C . ILE A 1 86 ? -14.646 -4.368 -4.516 1.00 97.69 86 ILE A C 1
ATOM 732 O O . ILE A 1 86 ? -15.863 -4.248 -4.661 1.00 97.69 86 ILE A O 1
ATOM 736 N N . ILE A 1 87 ? -14.088 -4.883 -3.421 1.00 96.81 87 ILE A N 1
ATOM 737 C CA . ILE A 1 87 ? -14.881 -5.282 -2.260 1.00 96.81 87 ILE A CA 1
ATOM 738 C C . ILE A 1 87 ? -15.204 -4.024 -1.453 1.00 96.81 87 ILE A C 1
ATOM 740 O O . ILE A 1 87 ? -14.311 -3.257 -1.081 1.00 96.81 87 ILE A O 1
ATOM 744 N N . LYS A 1 88 ? -16.498 -3.811 -1.211 1.00 97.00 88 LYS A N 1
ATOM 745 C CA . LYS A 1 88 ? -17.030 -2.653 -0.493 1.00 97.00 88 LYS A CA 1
ATOM 746 C C . LYS A 1 88 ? -17.816 -3.104 0.732 1.00 97.00 88 LYS A C 1
ATOM 748 O O . LYS A 1 88 ? -18.483 -4.134 0.690 1.00 97.00 88 LYS A O 1
ATOM 753 N N . PHE A 1 89 ? -17.768 -2.286 1.772 1.00 96.50 89 PHE A N 1
ATOM 754 C CA . PHE A 1 89 ? -18.553 -2.412 2.998 1.00 96.50 89 PHE A CA 1
ATOM 755 C C . PHE A 1 89 ? -19.359 -1.132 3.142 1.00 96.50 89 PHE A C 1
ATOM 757 O O . PHE A 1 89 ? -18.798 -0.057 2.942 1.00 96.50 89 PHE A O 1
ATOM 764 N N . ASN A 1 90 ? -20.669 -1.228 3.369 1.00 93.81 90 ASN A N 1
ATOM 765 C CA . ASN A 1 90 ? -21.570 -0.068 3.386 1.00 93.81 90 ASN A CA 1
ATOM 766 C C . ASN A 1 90 ? -21.318 0.946 2.233 1.00 93.81 90 ASN A C 1
ATOM 768 O O . ASN A 1 90 ? -21.176 2.149 2.439 1.00 93.81 90 ASN A O 1
ATOM 772 N N . GLY A 1 91 ? -21.121 0.444 1.005 1.00 94.38 91 GLY A N 1
ATOM 773 C CA . GLY A 1 91 ? -20.812 1.262 -0.180 1.00 94.38 91 GLY A CA 1
ATOM 774 C C . GLY A 1 91 ? -19.382 1.833 -0.272 1.00 94.38 91 GLY A C 1
ATOM 775 O O . GLY A 1 91 ? -19.006 2.342 -1.330 1.00 94.38 91 GLY A O 1
ATOM 776 N N . ARG A 1 92 ? -18.553 1.697 0.769 1.00 97.31 92 ARG A N 1
ATOM 777 C CA . ARG A 1 92 ? -17.182 2.228 0.856 1.00 97.31 92 ARG A CA 1
ATOM 778 C C . ARG A 1 92 ? -16.130 1.165 0.497 1.00 97.31 92 ARG A C 1
ATOM 780 O O . ARG A 1 92 ? -16.184 0.058 1.037 1.00 97.31 92 ARG A O 1
ATOM 787 N N . PRO A 1 93 ? -15.151 1.454 -0.382 1.00 98.12 93 PRO A N 1
ATOM 788 C CA . PRO A 1 93 ? -14.008 0.572 -0.618 1.00 98.12 93 PRO A CA 1
ATOM 789 C C . PRO A 1 93 ? -13.166 0.360 0.644 1.00 98.12 93 PRO A C 1
ATOM 791 O O . PRO A 1 93 ? -13.032 1.272 1.465 1.00 98.12 93 PRO A O 1
ATOM 794 N N . LEU A 1 94 ? -12.548 -0.820 0.768 1.00 98.56 94 LEU A N 1
ATOM 795 C CA . LEU A 1 94 ? -11.624 -1.110 1.864 1.00 98.56 94 LEU A CA 1
ATOM 796 C C . LEU A 1 94 ? -10.163 -0.894 1.456 1.00 98.56 94 LEU A C 1
ATOM 798 O O . LEU A 1 94 ? -9.610 -1.641 0.646 1.00 98.56 94 LEU A O 1
ATOM 802 N N . LEU A 1 95 ? -9.518 0.083 2.086 1.00 98.75 95 LEU A N 1
ATOM 803 C CA . LEU A 1 95 ? -8.068 0.236 2.094 1.00 98.75 95 LEU A CA 1
ATOM 804 C C . LEU A 1 95 ? -7.445 -0.633 3.193 1.00 98.75 95 LEU A C 1
ATOM 806 O O . LEU A 1 95 ? -8.044 -0.878 4.239 1.00 98.75 95 LEU A O 1
ATOM 810 N N . ILE A 1 96 ? -6.214 -1.077 2.976 1.00 98.56 96 ILE A N 1
ATOM 811 C CA . ILE A 1 96 ? -5.420 -1.797 3.973 1.00 98.56 96 ILE A CA 1
ATOM 812 C C . ILE A 1 96 ? -4.057 -1.120 4.046 1.00 98.56 96 ILE A C 1
ATOM 814 O O . ILE A 1 96 ? -3.450 -0.863 3.005 1.00 98.56 96 ILE A O 1
ATOM 818 N N . GLY A 1 97 ? -3.585 -0.821 5.254 1.00 98.06 97 GLY A N 1
ATOM 819 C CA . GLY A 1 97 ? -2.309 -0.139 5.465 1.00 98.06 97 GLY A CA 1
ATOM 820 C C . GLY A 1 97 ? -1.423 -0.850 6.479 1.00 98.06 97 GLY A C 1
ATOM 821 O O . GLY A 1 97 ? -1.914 -1.366 7.482 1.00 98.06 97 GLY A O 1
ATOM 822 N N . ASP A 1 98 ? -0.121 -0.882 6.198 1.00 97.19 98 ASP A N 1
ATOM 823 C CA . ASP A 1 98 ? 0.900 -1.459 7.078 1.00 97.19 98 ASP A CA 1
ATOM 824 C C . ASP A 1 98 ? 2.314 -0.996 6.670 1.00 97.19 98 ASP A C 1
ATOM 826 O O . ASP A 1 98 ? 2.530 -0.475 5.570 1.00 97.19 98 ASP A O 1
ATOM 830 N N . GLY A 1 99 ? 3.285 -1.162 7.564 1.00 95.06 99 GLY A N 1
ATOM 831 C CA . GLY A 1 99 ? 4.699 -0.900 7.332 1.00 95.06 99 GLY A CA 1
ATOM 832 C C . GLY A 1 99 ? 5.494 -2.174 7.049 1.00 95.06 99 GLY A C 1
ATOM 833 O O . GLY A 1 99 ? 5.291 -3.216 7.661 1.00 95.06 99 GLY A O 1
ATOM 834 N N . ILE A 1 100 ? 6.478 -2.087 6.153 1.00 94.50 100 ILE A N 1
ATOM 835 C CA . ILE A 1 100 ? 7.478 -3.137 5.952 1.00 94.50 100 ILE A CA 1
ATOM 836 C C . ILE A 1 100 ? 8.887 -2.591 6.164 1.00 94.50 100 ILE A C 1
ATOM 838 O O . ILE A 1 100 ? 9.280 -1.554 5.622 1.00 94.50 100 ILE A O 1
ATOM 842 N N . LYS A 1 101 ? 9.677 -3.335 6.939 1.00 93.88 101 LYS A N 1
ATOM 843 C CA . LYS A 1 101 ? 11.100 -3.078 7.169 1.00 93.88 101 LYS A CA 1
ATOM 844 C C . LYS A 1 101 ? 11.926 -3.956 6.223 1.00 93.88 101 LYS A C 1
ATOM 846 O O . LYS A 1 101 ? 11.793 -5.180 6.217 1.00 93.88 101 LYS A O 1
ATOM 851 N N . VAL A 1 102 ? 12.763 -3.334 5.392 1.00 92.88 102 VAL A N 1
ATOM 852 C CA . VAL A 1 102 ? 13.562 -4.009 4.357 1.00 92.88 102 VAL A CA 1
ATOM 853 C C . VAL A 1 102 ? 15.044 -3.735 4.564 1.00 92.88 102 VAL A C 1
ATOM 855 O O . VAL A 1 102 ? 15.464 -2.580 4.531 1.00 92.88 102 VAL A O 1
ATOM 858 N N . CYS A 1 103 ? 15.843 -4.795 4.699 1.00 91.25 103 CYS A N 1
ATOM 859 C CA . CYS A 1 103 ? 17.292 -4.690 4.867 1.00 91.25 103 CYS A CA 1
ATOM 860 C C . CYS A 1 103 ? 17.964 -3.995 3.675 1.00 91.25 103 CYS A C 1
ATOM 862 O O . CYS A 1 103 ? 17.661 -4.286 2.513 1.00 91.25 103 CYS A O 1
ATOM 864 N N . LYS A 1 104 ? 18.904 -3.094 3.973 1.00 91.19 104 LYS A N 1
ATOM 865 C CA . LYS A 1 104 ? 19.737 -2.378 3.005 1.00 91.19 104 LYS A CA 1
ATOM 866 C C . LYS A 1 104 ? 21.145 -2.205 3.558 1.00 91.19 104 LYS A C 1
ATOM 868 O O . LYS A 1 104 ? 21.331 -1.724 4.669 1.00 91.19 104 LYS A O 1
ATOM 873 N N . GLU A 1 105 ? 22.135 -2.529 2.733 1.00 80.56 105 GLU A N 1
ATOM 874 C CA . GLU A 1 105 ? 23.557 -2.454 3.103 1.00 80.56 105 GLU A CA 1
ATOM 875 C C . GLU A 1 105 ? 24.287 -1.267 2.451 1.00 80.56 105 GLU A C 1
ATOM 877 O O . GLU A 1 105 ? 25.475 -1.040 2.676 1.00 80.56 105 GLU A O 1
ATOM 882 N N . ALA A 1 106 ? 23.585 -0.474 1.638 1.00 81.12 106 ALA A N 1
ATOM 883 C CA . ALA A 1 106 ? 24.174 0.648 0.921 1.00 81.12 106 ALA A CA 1
ATOM 884 C C . ALA A 1 106 ? 24.471 1.827 1.860 1.00 81.12 106 ALA A C 1
ATOM 886 O O . ALA A 1 106 ? 23.569 2.414 2.454 1.00 81.12 106 ALA A O 1
ATOM 887 N N . LYS A 1 107 ? 25.741 2.240 1.923 1.00 84.56 107 LYS A N 1
ATOM 888 C CA . LYS A 1 107 ? 26.202 3.283 2.851 1.00 84.56 107 LYS A CA 1
ATOM 889 C C . LYS A 1 107 ? 25.792 4.715 2.495 1.00 84.56 107 LYS A C 1
ATOM 891 O O . LYS A 1 107 ? 25.920 5.597 3.330 1.00 84.56 107 LYS A O 1
ATOM 896 N N . LYS A 1 108 ? 25.355 4.980 1.262 1.00 90.31 108 LYS A N 1
ATOM 897 C CA . LYS A 1 108 ? 24.969 6.327 0.787 1.00 90.31 108 LYS A CA 1
ATOM 898 C C . LYS A 1 108 ? 23.546 6.362 0.221 1.00 90.31 108 LYS A C 1
ATOM 900 O O . LYS A 1 108 ? 23.263 7.041 -0.770 1.00 90.31 108 LYS A O 1
ATOM 905 N N . MET A 1 109 ? 22.670 5.553 0.808 1.00 92.62 109 MET A N 1
ATOM 906 C CA . MET A 1 109 ? 21.270 5.427 0.416 1.00 92.62 109 MET A CA 1
ATOM 907 C C . MET A 1 109 ? 20.390 6.213 1.404 1.00 92.62 109 MET A C 1
ATOM 909 O O . MET A 1 109 ? 20.390 5.892 2.592 1.00 92.62 109 MET A O 1
ATOM 913 N N . PRO A 1 110 ? 19.662 7.247 0.944 1.00 91.94 110 PRO A N 1
ATOM 914 C CA . PRO A 1 110 ? 18.752 8.009 1.796 1.00 91.94 110 PRO A CA 1
ATOM 915 C C . PRO A 1 110 ? 17.611 7.151 2.339 1.00 91.94 110 PRO A C 1
ATOM 917 O O . PRO A 1 110 ? 17.125 6.283 1.623 1.00 91.94 110 PRO A O 1
ATOM 920 N N . GLY A 1 111 ? 17.154 7.435 3.561 1.00 89.88 111 GLY A N 1
ATOM 921 C CA . GLY A 1 111 ? 16.084 6.677 4.221 1.00 89.88 111 GLY A CA 1
ATOM 922 C C . GLY A 1 111 ? 16.567 5.488 5.054 1.00 89.88 111 GLY A C 1
ATOM 923 O O . GLY A 1 111 ? 15.821 5.005 5.904 1.00 89.88 111 GLY A O 1
ATOM 924 N N . VAL A 1 112 ? 17.805 5.014 4.857 1.00 89.81 112 VAL A N 1
ATOM 925 C CA . VAL A 1 112 ? 18.333 3.869 5.611 1.00 89.81 112 VAL A CA 1
ATOM 926 C C . VAL A 1 112 ? 18.582 4.259 7.069 1.00 89.81 112 VAL A C 1
ATOM 928 O O . VAL A 1 112 ? 19.293 5.223 7.362 1.00 89.81 112 VAL A O 1
ATOM 931 N N . LYS A 1 113 ? 18.015 3.477 7.991 1.00 86.69 113 LYS A N 1
ATOM 932 C CA . LYS A 1 113 ? 18.188 3.608 9.441 1.00 86.69 113 LYS A CA 1
ATOM 933 C C . LYS A 1 113 ? 18.462 2.256 10.094 1.00 86.69 113 LYS A C 1
ATOM 935 O O . LYS A 1 113 ? 18.212 1.206 9.509 1.00 86.69 113 LYS A O 1
ATOM 940 N N . TYR A 1 114 ? 18.949 2.309 11.331 1.00 85.56 114 TYR A N 1
ATOM 941 C CA . TYR A 1 114 ? 18.899 1.176 12.250 1.00 85.56 114 TYR A CA 1
ATOM 942 C C . TYR A 1 114 ? 17.474 1.066 12.799 1.00 85.56 114 TYR A C 1
ATOM 944 O O . TYR A 1 114 ? 16.978 2.018 13.401 1.00 85.56 114 TYR A O 1
ATOM 952 N N . LEU A 1 115 ? 16.811 -0.052 12.525 1.00 82.75 115 LEU A N 1
ATOM 953 C CA . LEU A 1 115 ? 15.396 -0.284 12.784 1.00 82.75 115 LEU A CA 1
ATOM 954 C C . LEU A 1 115 ? 15.251 -1.509 13.681 1.00 82.75 115 LEU A C 1
ATOM 956 O O . LEU A 1 115 ? 15.762 -2.574 13.338 1.00 82.75 115 LEU A O 1
ATOM 960 N N . HIS A 1 116 ? 14.524 -1.364 14.784 1.00 80.56 116 HIS A N 1
ATOM 961 C CA . HIS A 1 116 ? 14.033 -2.500 15.564 1.00 80.56 116 HIS A CA 1
ATOM 962 C C . HIS A 1 116 ? 12.991 -3.268 14.742 1.00 80.56 116 HIS A C 1
ATOM 964 O O . HIS A 1 116 ? 12.245 -2.640 13.991 1.00 80.56 116 HIS A O 1
ATOM 970 N N . GLN A 1 117 ? 12.922 -4.590 14.831 1.00 68.25 117 GLN A N 1
ATOM 971 C CA . GLN A 1 117 ? 11.863 -5.392 14.226 1.00 68.25 117 GLN A CA 1
ATOM 972 C C . GLN A 1 117 ? 10.862 -5.804 15.299 1.00 68.25 117 GLN A C 1
ATOM 974 O O . GLN A 1 117 ? 11.126 -6.700 16.083 1.00 68.25 117 GLN A O 1
ATOM 979 N N . ASP A 1 118 ? 9.678 -5.198 15.274 1.00 61.16 118 ASP A N 1
ATOM 980 C CA . ASP A 1 118 ? 8.603 -5.484 16.235 1.00 61.16 118 ASP A CA 1
ATOM 981 C C . ASP A 1 118 ? 7.833 -6.783 15.901 1.00 61.16 118 ASP A C 1
ATOM 983 O O . ASP A 1 118 ? 6.728 -6.986 16.387 1.00 61.16 118 ASP A O 1
ATOM 987 N N . SER A 1 119 ? 8.364 -7.640 15.014 1.00 56.97 119 SER A N 1
ATOM 988 C CA . SER A 1 119 ? 7.706 -8.893 14.623 1.00 56.97 119 SER A CA 1
ATOM 989 C C . SER A 1 119 ? 8.213 -10.059 15.467 1.00 56.97 119 SER A C 1
ATOM 991 O O . SER A 1 119 ? 9.414 -10.321 15.428 1.00 56.97 119 SER A O 1
ATOM 993 N N . ASP A 1 120 ? 7.308 -10.830 16.078 1.00 49.62 120 ASP A N 1
ATOM 994 C CA . ASP A 1 120 ? 7.579 -12.042 16.885 1.00 49.62 120 ASP A CA 1
ATOM 995 C C . ASP A 1 120 ? 8.155 -13.240 16.088 1.00 49.62 120 ASP A C 1
ATOM 997 O O . ASP A 1 120 ? 8.021 -14.405 16.462 1.00 49.62 120 ASP A O 1
ATOM 1001 N N . ASN A 1 121 ? 8.792 -12.992 14.942 1.00 51.19 121 ASN A N 1
ATOM 1002 C CA . ASN A 1 121 ? 9.401 -14.037 14.132 1.00 51.19 121 ASN A CA 1
ATOM 1003 C C . ASN A 1 121 ? 10.821 -14.334 14.630 1.00 51.19 121 ASN A C 1
ATOM 1005 O O . ASN A 1 121 ? 11.761 -13.607 14.308 1.00 51.19 121 ASN A O 1
ATOM 1009 N N . SER A 1 122 ? 10.973 -15.452 15.342 1.00 45.41 122 SER A N 1
ATOM 1010 C CA . SER A 1 122 ? 12.240 -15.942 15.907 1.00 45.41 122 SER A CA 1
ATOM 1011 C C . SER A 1 122 ? 13.369 -16.156 14.886 1.00 45.41 122 SER A C 1
ATOM 1013 O O . SER A 1 122 ? 14.532 -16.239 15.271 1.00 45.41 122 SER A O 1
ATOM 1015 N N . GLY A 1 123 ? 13.062 -16.226 13.585 1.00 51.34 123 GLY A N 1
ATOM 1016 C CA . GLY A 1 123 ? 14.050 -16.382 12.512 1.00 51.34 123 GLY A CA 1
ATOM 1017 C C . GLY A 1 123 ? 14.639 -15.076 11.962 1.00 51.34 123 GLY A C 1
ATOM 1018 O O . GLY A 1 123 ? 15.434 -15.125 11.021 1.00 51.34 123 GLY A O 1
ATOM 1019 N N . LYS A 1 124 ? 14.242 -13.903 12.473 1.00 57.84 124 LYS A N 1
ATOM 1020 C CA . LYS A 1 124 ? 14.762 -12.601 12.026 1.00 57.84 124 LYS A CA 1
ATOM 1021 C C . LYS A 1 124 ? 15.547 -11.919 13.140 1.00 57.84 124 LYS A C 1
ATOM 1023 O O . LYS A 1 124 ? 15.179 -11.992 14.303 1.00 57.84 124 LYS A O 1
ATOM 1028 N N . GLY A 1 125 ? 16.627 -11.231 12.768 1.00 60.94 125 GLY A N 1
ATOM 1029 C CA . GLY A 1 125 ? 17.376 -10.409 13.714 1.00 60.94 125 GLY A CA 1
ATOM 1030 C C . GLY A 1 125 ? 16.502 -9.289 14.283 1.00 60.94 125 GLY A C 1
ATOM 1031 O O . GLY A 1 125 ? 15.807 -8.608 13.526 1.00 60.94 125 GLY A O 1
ATOM 1032 N N . GLU A 1 126 ? 16.595 -9.085 15.597 1.00 75.62 126 GLU A N 1
ATOM 1033 C CA . GLU A 1 126 ? 15.861 -8.066 16.368 1.00 75.62 126 GLU A CA 1
ATOM 1034 C C . GLU A 1 126 ? 16.048 -6.649 15.803 1.00 75.62 126 GLU A C 1
ATOM 1036 O O . GLU A 1 126 ? 15.155 -5.810 15.867 1.00 75.62 126 GLU A O 1
ATOM 1041 N N . TYR A 1 127 ? 17.192 -6.387 15.168 1.00 80.56 127 TYR A N 1
ATOM 1042 C CA . TYR A 1 127 ? 17.467 -5.131 14.488 1.00 80.56 127 TYR A CA 1
ATOM 1043 C C . TYR A 1 127 ? 17.973 -5.353 1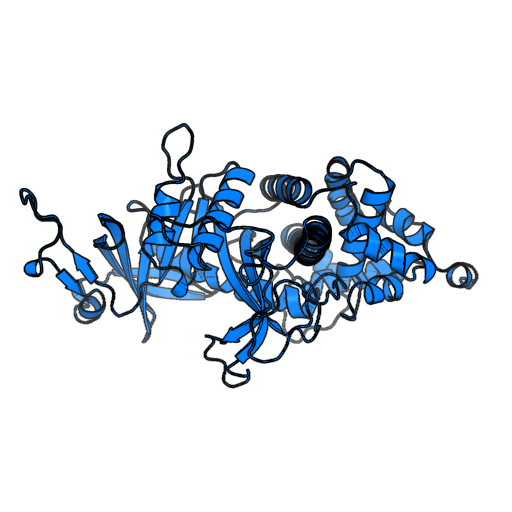3.071 1.00 80.56 127 TYR A C 1
ATOM 1045 O O . TYR A 1 127 ? 18.755 -6.266 12.796 1.00 80.56 127 TYR A O 1
ATOM 1053 N N . ILE A 1 128 ? 17.594 -4.447 12.171 1.00 86.44 128 ILE A N 1
ATOM 1054 C CA . ILE A 1 128 ? 18.146 -4.381 10.820 1.00 86.44 128 ILE A CA 1
ATOM 1055 C C . ILE A 1 128 ? 18.594 -2.974 10.459 1.00 86.44 128 ILE A C 1
ATOM 1057 O O . ILE A 1 128 ? 18.047 -1.978 10.925 1.00 86.44 128 ILE A O 1
ATOM 1061 N N . TYR A 1 129 ? 19.570 -2.890 9.562 1.00 87.19 129 TYR A N 1
ATOM 1062 C CA . TYR A 1 129 ? 19.846 -1.660 8.831 1.00 87.19 129 TYR A CA 1
ATOM 1063 C C . TYR A 1 129 ? 19.027 -1.684 7.543 1.00 87.19 129 TYR A C 1
ATOM 1065 O O . TYR A 1 129 ? 19.122 -2.640 6.770 1.00 87.19 129 TYR A O 1
ATOM 1073 N N . GLY A 1 130 ? 18.161 -0.697 7.331 1.00 92.12 130 GLY A N 1
ATOM 1074 C CA . GLY A 1 130 ? 17.179 -0.807 6.264 1.00 92.12 130 GLY A CA 1
ATOM 1075 C C . GLY A 1 130 ? 16.258 0.384 6.082 1.00 92.12 130 GLY A C 1
ATOM 1076 O O . GLY A 1 130 ? 16.379 1.410 6.745 1.00 92.12 130 GLY A O 1
ATOM 1077 N N . HIS A 1 131 ? 15.321 0.216 5.157 1.00 94.19 131 HIS A N 1
ATOM 1078 C CA . HIS A 1 131 ? 14.220 1.138 4.924 1.00 94.19 131 HIS A CA 1
ATOM 1079 C C . HIS A 1 131 ? 12.967 0.672 5.644 1.00 94.19 131 HIS A C 1
ATOM 1081 O O . HIS A 1 131 ? 12.641 -0.512 5.607 1.00 94.19 131 HIS A O 1
ATOM 1087 N N . HIS A 1 132 ? 12.239 1.623 6.219 1.00 94.62 132 HIS A N 1
ATOM 1088 C CA . HIS A 1 132 ? 10.866 1.421 6.651 1.00 94.62 132 HIS A CA 1
ATOM 1089 C C . HIS A 1 132 ? 9.935 2.076 5.630 1.00 94.62 132 HIS A C 1
ATOM 1091 O O . HIS A 1 132 ? 9.954 3.295 5.444 1.00 94.62 132 HIS A O 1
ATOM 1097 N N . ILE A 1 133 ? 9.167 1.248 4.930 1.00 96.69 133 ILE A N 1
ATOM 1098 C CA . ILE A 1 133 ? 8.248 1.660 3.873 1.00 96.69 133 ILE A CA 1
ATOM 1099 C C . ILE A 1 133 ? 6.832 1.460 4.396 1.00 96.69 133 ILE A C 1
ATOM 1101 O O . ILE A 1 133 ? 6.469 0.335 4.724 1.00 96.69 133 ILE A O 1
ATOM 1105 N N . GLY A 1 134 ? 6.040 2.524 4.461 1.00 97.00 134 GLY A N 1
ATOM 1106 C CA . GLY A 1 134 ? 4.600 2.400 4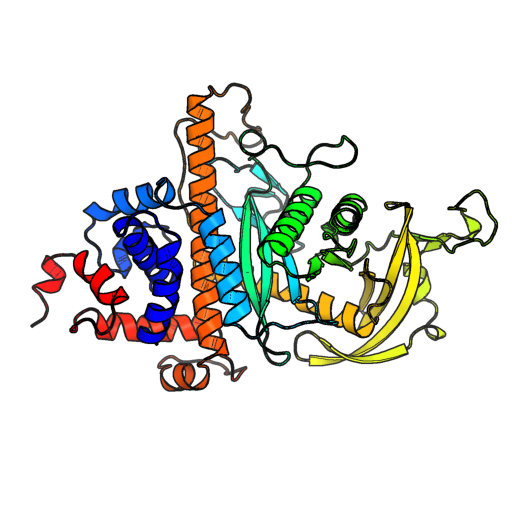.640 1.00 97.00 134 GLY A CA 1
ATOM 1107 C C . GLY A 1 134 ? 3.931 2.125 3.306 1.00 97.00 134 GLY A C 1
ATOM 1108 O O . GLY A 1 134 ? 4.345 2.659 2.275 1.00 97.00 134 GLY A O 1
ATOM 1109 N N . PHE A 1 135 ? 2.920 1.268 3.318 1.00 97.88 135 PHE A N 1
ATOM 1110 C CA . PHE A 1 135 ? 2.186 0.892 2.125 1.00 97.88 135 PHE A CA 1
ATOM 1111 C C . PHE A 1 135 ? 0.688 0.961 2.381 1.00 97.88 135 PHE A C 1
ATOM 1113 O O . PHE A 1 135 ? 0.212 0.490 3.409 1.00 97.88 135 PHE A O 1
ATOM 1120 N N . VAL A 1 136 ? -0.042 1.504 1.410 1.00 98.44 136 VAL A N 1
ATOM 1121 C CA . VAL A 1 136 ? -1.501 1.419 1.332 1.00 98.44 136 VAL A CA 1
ATOM 1122 C C . VAL A 1 136 ? -1.865 0.599 0.104 1.00 98.44 136 VAL A C 1
ATOM 1124 O O . VAL A 1 136 ? -1.375 0.857 -1.003 1.00 98.44 136 VAL A O 1
ATOM 1127 N N . GLY A 1 137 ? -2.718 -0.396 0.301 1.00 98.50 137 GLY A N 1
ATOM 1128 C CA . GLY A 1 137 ? -3.328 -1.182 -0.759 1.00 98.50 137 GLY A CA 1
ATOM 1129 C C . GLY A 1 137 ? -4.850 -1.106 -0.727 1.00 98.50 137 GLY A C 1
ATOM 1130 O O . GLY A 1 137 ? -5.443 -0.654 0.250 1.00 98.50 137 GLY A O 1
ATOM 1131 N N . LEU A 1 138 ? -5.477 -1.531 -1.819 1.00 98.69 138 LEU A N 1
ATOM 1132 C CA . LEU A 1 138 ? -6.928 -1.590 -1.984 1.00 98.69 138 LEU A CA 1
ATOM 1133 C C . LEU A 1 138 ? -7.374 -3.051 -2.044 1.00 98.69 138 LEU A C 1
ATOM 1135 O O . LEU A 1 138 ? -6.774 -3.849 -2.764 1.00 98.69 138 LEU A O 1
ATOM 1139 N N . LEU A 1 139 ? -8.430 -3.406 -1.315 1.00 98.56 139 LEU A N 1
ATOM 1140 C CA . LEU A 1 139 ? -8.999 -4.746 -1.383 1.00 98.56 139 LEU A CA 1
ATOM 1141 C C . LEU A 1 139 ? -9.780 -4.928 -2.695 1.00 98.56 139 LEU A C 1
ATOM 1143 O O . LEU A 1 139 ? -10.831 -4.318 -2.906 1.00 98.56 139 LEU A O 1
ATOM 1147 N N . VAL A 1 140 ? -9.275 -5.801 -3.564 1.00 98.50 140 VAL A N 1
ATOM 1148 C CA . VAL A 1 140 ? -9.889 -6.135 -4.858 1.00 98.50 140 VAL A CA 1
ATOM 1149 C C . VAL A 1 140 ? -10.171 -7.630 -4.960 1.00 98.50 140 VAL A C 1
ATOM 1151 O O . VAL A 1 140 ? -9.511 -8.450 -4.321 1.00 98.50 140 VAL A O 1
ATOM 1154 N N . GLY A 1 141 ? -11.134 -7.995 -5.797 1.00 96.81 141 GLY A N 1
ATOM 1155 C CA . GLY A 1 141 ? -11.566 -9.367 -6.024 1.00 96.81 141 GLY A CA 1
ATOM 1156 C C . GLY A 1 141 ? -12.964 -9.632 -5.488 1.00 96.81 141 GLY A C 1
ATOM 1157 O O . GLY A 1 141 ? -13.839 -8.772 -5.530 1.00 96.81 141 GLY A O 1
ATOM 1158 N N . TYR A 1 142 ? -13.162 -10.850 -5.003 1.00 92.88 142 TYR A N 1
ATOM 1159 C CA . TYR A 1 142 ? -14.444 -11.355 -4.523 1.00 92.88 142 TYR A CA 1
ATOM 1160 C C . TYR A 1 142 ? -14.269 -11.940 -3.120 1.00 92.88 142 TYR A C 1
ATOM 1162 O O . TYR A 1 142 ? -13.154 -12.286 -2.727 1.00 92.88 142 TYR A O 1
ATOM 1170 N N . PHE A 1 143 ? -15.356 -12.124 -2.367 1.00 87.44 143 PHE A N 1
ATOM 1171 C CA . PHE A 1 143 ? -15.278 -12.740 -1.034 1.00 87.44 143 PHE A CA 1
ATOM 1172 C C . PHE A 1 143 ? -14.611 -14.131 -1.056 1.00 87.44 143 PHE A C 1
ATOM 1174 O O . PHE A 1 143 ? -13.891 -14.480 -0.122 1.00 87.44 143 PHE A O 1
ATOM 1181 N N . SER A 1 144 ? -14.748 -14.876 -2.161 1.00 86.31 144 SER A N 1
ATOM 1182 C CA . SER A 1 144 ? -14.077 -16.165 -2.394 1.00 86.31 144 SER A CA 1
ATOM 1183 C C . SER A 1 144 ? -12.563 -16.054 -2.631 1.00 86.31 144 SER A C 1
ATOM 1185 O O . SER A 1 144 ? -11.808 -16.969 -2.299 1.00 86.31 144 SER A O 1
ATOM 1187 N N . LYS A 1 145 ? -12.090 -14.940 -3.199 1.00 91.06 145 LYS A N 1
ATOM 1188 C CA . LYS A 1 145 ? -10.668 -14.646 -3.397 1.00 91.06 145 LYS A CA 1
ATOM 1189 C C . LYS A 1 145 ? -10.455 -13.142 -3.518 1.00 91.06 145 LYS A C 1
ATOM 1191 O O . LYS A 1 145 ? -10.809 -12.529 -4.525 1.00 91.06 145 LYS A O 1
ATOM 1196 N N . ALA A 1 146 ? -9.784 -12.592 -2.516 1.00 95.25 146 ALA A N 1
ATOM 1197 C CA . ALA A 1 146 ? -9.401 -11.191 -2.482 1.00 95.25 146 ALA A CA 1
ATOM 1198 C C . ALA A 1 146 ? -7.879 -11.022 -2.456 1.00 95.25 146 ALA A C 1
ATOM 1200 O O . ALA A 1 146 ? -7.163 -11.815 -1.825 1.00 95.25 146 ALA A O 1
ATOM 1201 N N . PHE A 1 147 ? -7.423 -9.953 -3.099 1.00 97.94 147 PHE A N 1
ATOM 1202 C CA . PHE A 1 147 ? -6.047 -9.477 -3.118 1.00 97.94 147 PHE A CA 1
ATOM 1203 C C . PHE A 1 147 ? -5.965 -8.101 -2.456 1.00 97.94 147 PHE A C 1
ATOM 1205 O O . PHE A 1 147 ? -6.888 -7.297 -2.568 1.00 97.94 147 PHE A O 1
ATOM 1212 N N . CYS A 1 148 ? -4.841 -7.817 -1.798 1.00 98.44 148 CYS A N 1
ATOM 1213 C CA . CYS A 1 148 ? -4.471 -6.445 -1.474 1.00 98.44 148 CYS A CA 1
ATOM 1214 C C . CYS A 1 148 ? -3.667 -5.903 -2.660 1.00 98.44 148 CYS A C 1
ATOM 1216 O O . CYS A 1 148 ? -2.551 -6.360 -2.923 1.00 98.44 148 CYS A O 1
ATOM 1218 N N . LEU A 1 149 ? -4.280 -5.000 -3.423 1.00 98.56 149 LEU A N 1
ATOM 1219 C CA . LEU A 1 149 ? -3.689 -4.402 -4.610 1.00 98.56 149 LEU A CA 1
ATOM 1220 C C . LEU A 1 149 ? -2.807 -3.214 -4.212 1.00 98.56 149 LEU A C 1
ATOM 1222 O O . LEU A 1 149 ? -3.315 -2.290 -3.574 1.00 98.56 149 LEU A O 1
ATOM 1226 N N . PRO A 1 150 ? -1.511 -3.192 -4.579 1.00 98.44 150 PRO A N 1
ATOM 1227 C CA . PRO A 1 150 ? -0.606 -2.109 -4.201 1.00 98.44 150 PRO A CA 1
ATOM 1228 C C . PRO A 1 150 ? -1.052 -0.755 -4.777 1.00 98.44 150 PRO A C 1
ATOM 1230 O O . PRO A 1 150 ? -1.080 -0.577 -5.998 1.00 98.44 150 PRO A O 1
ATOM 1233 N N . MET A 1 151 ? -1.360 0.224 -3.916 1.00 98.06 151 MET A N 1
ATOM 1234 C CA . MET A 1 151 ? -1.799 1.558 -4.357 1.00 98.06 151 MET A CA 1
ATOM 1235 C C . MET A 1 151 ? -0.735 2.635 -4.183 1.00 98.06 151 MET A C 1
ATOM 1237 O O . MET A 1 151 ? -0.619 3.492 -5.058 1.00 98.06 151 MET A O 1
ATOM 1241 N N . HIS A 1 152 ? -0.015 2.640 -3.059 1.00 98.06 152 HIS A N 1
ATOM 1242 C CA . HIS A 1 152 ? 1.053 3.607 -2.801 1.00 98.06 152 HIS A CA 1
ATOM 1243 C C . HIS A 1 152 ? 2.000 3.090 -1.708 1.00 98.06 152 HIS A C 1
ATOM 1245 O O . HIS A 1 152 ? 1.568 2.839 -0.586 1.00 98.06 152 HIS A O 1
ATOM 1251 N N . GLY A 1 153 ? 3.286 2.951 -2.033 1.00 97.75 153 GLY A N 1
ATOM 1252 C CA . GLY A 1 153 ? 4.368 2.707 -1.080 1.00 97.75 153 GLY A CA 1
ATOM 1253 C C . GLY A 1 153 ? 5.283 3.922 -0.929 1.00 97.75 153 GLY A C 1
ATOM 1254 O O . GLY A 1 153 ? 5.715 4.494 -1.929 1.00 97.75 153 GLY A O 1
ATOM 1255 N N . GLN A 1 154 ? 5.620 4.294 0.304 1.00 96.25 154 GLN A N 1
ATOM 1256 C CA . GLN A 1 154 ? 6.417 5.483 0.601 1.00 96.25 154 GLN A CA 1
ATOM 1257 C C . GLN A 1 154 ? 7.396 5.231 1.759 1.00 96.25 154 GLN A C 1
ATOM 1259 O O . GLN A 1 154 ? 7.084 4.517 2.709 1.00 96.25 154 GLN A O 1
ATOM 1264 N N . LEU A 1 155 ? 8.594 5.823 1.717 1.00 95.62 155 LEU A N 1
ATOM 1265 C CA . LEU A 1 155 ? 9.524 5.784 2.852 1.00 95.62 155 LEU A CA 1
ATOM 1266 C C . LEU A 1 155 ? 8.957 6.579 4.038 1.00 95.62 155 LEU A C 1
ATOM 1268 O O . LEU A 1 155 ? 8.713 7.781 3.933 1.00 95.62 155 LEU A O 1
ATOM 1272 N N . HIS A 1 156 ? 8.769 5.929 5.183 1.00 92.75 156 HIS A N 1
ATOM 1273 C CA . HIS A 1 156 ? 8.206 6.570 6.378 1.00 92.75 156 HIS A CA 1
ATOM 1274 C C . HIS A 1 156 ? 9.272 7.070 7.354 1.00 92.75 156 HIS A C 1
ATOM 1276 O O . HIS A 1 156 ? 8.985 7.913 8.200 1.00 92.75 156 HIS A O 1
ATOM 1282 N N . GLU A 1 157 ? 10.513 6.605 7.223 1.00 89.94 157 GLU A N 1
ATOM 1283 C CA . GLU A 1 157 ? 11.609 6.998 8.100 1.00 89.94 157 GLU A CA 1
ATOM 1284 C C . GLU A 1 157 ? 12.860 7.407 7.321 1.00 89.94 157 GLU A C 1
ATOM 1286 O O . GLU A 1 157 ? 13.128 6.912 6.231 1.00 89.94 157 GLU A O 1
ATOM 1291 N N . GLY A 1 158 ? 13.651 8.318 7.901 1.00 87.44 158 GLY A N 1
ATOM 1292 C CA . GLY A 1 158 ? 14.954 8.717 7.344 1.00 87.44 158 GLY A CA 1
ATOM 1293 C C . GLY A 1 158 ? 14.869 9.659 6.151 1.00 87.44 158 GLY A C 1
ATOM 1294 O O . GLY A 1 158 ? 15.859 9.850 5.450 1.00 87.44 158 GLY A O 1
ATOM 1295 N N . VAL A 1 159 ? 13.696 10.257 5.953 1.00 89.19 159 VAL A N 1
ATOM 1296 C CA . VAL A 1 159 ? 13.393 11.179 4.855 1.00 89.19 159 VAL A CA 1
ATOM 1297 C C . VAL A 1 159 ? 12.979 12.566 5.339 1.00 89.19 159 VAL A C 1
ATOM 1299 O O . VAL A 1 159 ? 12.665 13.409 4.513 1.00 89.19 159 VAL A O 1
ATOM 1302 N N . ASP A 1 160 ? 13.005 12.835 6.647 1.00 87.88 160 ASP A N 1
ATOM 1303 C CA . ASP A 1 160 ? 12.488 14.083 7.232 1.00 87.88 160 ASP A CA 1
ATOM 1304 C C . ASP A 1 160 ? 13.140 15.344 6.637 1.00 87.88 160 ASP A C 1
ATOM 1306 O O . ASP A 1 160 ? 12.467 16.351 6.451 1.00 87.88 160 ASP A O 1
ATOM 1310 N N . ALA A 1 161 ? 14.420 15.267 6.254 1.00 84.00 161 ALA A N 1
ATOM 1311 C CA . ALA A 1 161 ? 15.147 16.380 5.636 1.00 84.00 161 ALA A CA 1
ATOM 1312 C C . ALA A 1 161 ? 14.700 16.717 4.201 1.00 84.00 161 ALA A C 1
ATOM 1314 O O . ALA A 1 161 ? 14.921 17.833 3.746 1.00 84.00 161 ALA A O 1
ATOM 1315 N N . VAL A 1 162 ? 14.106 15.763 3.474 1.00 86.56 162 VAL A N 1
ATOM 1316 C CA . VAL A 1 162 ? 13.630 15.964 2.087 1.00 86.56 162 VAL A CA 1
ATOM 1317 C C . VAL A 1 162 ? 12.111 15.944 1.967 1.00 86.56 162 VAL A C 1
ATOM 1319 O O . VAL A 1 162 ? 11.555 16.457 1.004 1.00 86.56 162 VAL A O 1
ATOM 1322 N N . ARG A 1 163 ? 11.436 15.345 2.945 1.00 88.25 163 ARG A N 1
ATOM 1323 C CA . ARG A 1 163 ? 9.986 15.310 3.087 1.00 88.25 163 ARG A CA 1
ATOM 1324 C C . ARG A 1 163 ? 9.648 15.483 4.570 1.00 88.25 163 ARG A C 1
ATOM 1326 O O . ARG A 1 163 ? 9.453 14.477 5.277 1.00 88.25 163 ARG A O 1
ATOM 1333 N N . PRO A 1 164 ? 9.583 16.741 5.046 1.00 84.12 164 PRO A N 1
ATOM 1334 C CA . PRO A 1 164 ? 9.044 17.051 6.362 1.00 84.12 164 PRO A CA 1
ATOM 1335 C C . PRO A 1 164 ? 7.671 16.395 6.486 1.00 84.12 164 PRO A C 1
ATOM 1337 O O . PRO A 1 164 ? 6.867 16.446 5.558 1.00 84.12 164 PRO A O 1
ATOM 1340 N N . GLY A 1 165 ? 7.446 15.659 7.567 1.00 80.44 165 GLY A N 1
ATOM 1341 C CA . GLY A 1 165 ? 6.165 14.996 7.767 1.00 80.44 165 GLY A CA 1
ATOM 1342 C C . GLY A 1 165 ? 5.148 15.940 8.392 1.00 80.44 165 GLY A C 1
ATOM 1343 O O . GLY A 1 165 ? 5.513 16.838 9.151 1.00 80.44 165 GLY A O 1
ATOM 1344 N N . GLU A 1 166 ? 3.875 15.660 8.146 1.00 86.50 166 GLU A N 1
ATOM 1345 C CA . GLU A 1 166 ? 2.778 16.290 8.868 1.00 86.50 166 GLU A CA 1
ATOM 1346 C C . GLU A 1 166 ? 2.601 15.616 10.235 1.00 86.50 166 GLU A C 1
ATOM 1348 O O . GLU A 1 166 ? 2.513 14.386 10.379 1.00 86.50 166 GLU A O 1
ATOM 1353 N N . GLY A 1 167 ? 2.679 16.451 11.266 1.00 86.81 167 GLY A N 1
ATOM 1354 C CA . GLY A 1 167 ? 2.431 16.081 12.648 1.00 86.81 167 GLY A CA 1
ATOM 1355 C C . GLY A 1 167 ? 0.979 16.320 13.047 1.00 86.81 167 GLY A C 1
ATOM 1356 O O . GLY A 1 167 ? 0.127 16.619 12.219 1.00 86.81 167 GLY A O 1
ATOM 1357 N N . ILE A 1 168 ? 0.699 16.231 14.344 1.00 87.50 168 ILE A N 1
ATOM 1358 C CA . ILE A 1 168 ? -0.613 16.593 14.890 1.00 87.50 168 ILE A CA 1
ATOM 1359 C C . ILE A 1 168 ? -0.452 17.260 16.253 1.00 87.50 168 ILE A C 1
ATOM 1361 O O . ILE A 1 168 ? 0.398 16.857 17.049 1.00 87.50 168 ILE A O 1
ATOM 1365 N N . ASN A 1 169 ? -1.265 18.284 16.527 1.00 84.81 169 ASN A N 1
ATOM 1366 C CA . ASN A 1 169 ? -1.274 19.024 17.795 1.00 84.81 169 ASN A CA 1
ATOM 1367 C C . ASN A 1 169 ? 0.121 19.537 18.208 1.00 84.81 169 ASN A C 1
ATOM 1369 O O . ASN A 1 169 ? 0.546 19.354 19.347 1.00 84.81 169 ASN A O 1
ATOM 1373 N N . GLY A 1 170 ? 0.872 20.103 17.256 1.00 79.56 170 GLY A N 1
ATOM 1374 C CA . GLY A 1 170 ? 2.221 20.638 17.486 1.00 79.56 170 GLY A CA 1
ATOM 1375 C C . GLY A 1 170 ? 3.318 19.586 17.708 1.00 79.56 170 GLY A C 1
ATOM 1376 O O . GLY A 1 170 ? 4.474 19.948 17.912 1.00 79.56 170 GLY A O 1
ATOM 1377 N N . LYS A 1 171 ? 2.993 18.286 17.662 1.00 86.94 171 LYS A N 1
ATOM 1378 C CA . LYS A 1 171 ? 3.979 17.198 17.754 1.00 86.94 171 LYS A CA 1
ATOM 1379 C C . LYS A 1 171 ? 4.572 16.883 16.381 1.00 86.94 171 LYS A C 1
ATOM 1381 O O . LYS A 1 171 ? 3.856 17.001 15.388 1.00 86.94 171 LYS A O 1
ATOM 1386 N N . PRO A 1 172 ? 5.840 16.438 16.306 1.00 86.94 172 PRO A N 1
ATOM 1387 C CA . PRO A 1 172 ? 6.460 16.060 15.042 1.00 86.94 172 PRO A CA 1
ATOM 1388 C C . PRO A 1 172 ? 5.765 14.849 14.412 1.00 86.94 172 PRO A C 1
ATOM 1390 O O . PRO A 1 172 ? 5.093 14.064 15.086 1.00 86.94 172 PRO A O 1
ATOM 1393 N N . ALA A 1 173 ? 5.965 14.683 13.107 1.00 91.31 173 ALA A N 1
ATOM 1394 C CA . ALA A 1 173 ? 5.453 13.533 12.383 1.00 91.31 173 ALA A CA 1
ATOM 1395 C C . ALA A 1 173 ? 6.006 12.212 12.928 1.00 91.31 173 ALA A C 1
ATOM 1397 O O . ALA A 1 173 ? 7.175 12.095 13.298 1.00 91.31 173 ALA A O 1
ATOM 1398 N N . THR A 1 174 ? 5.153 11.196 12.926 1.00 93.00 174 THR A N 1
ATOM 1399 C CA . THR A 1 174 ? 5.479 9.832 13.349 1.00 93.00 174 THR A CA 1
ATOM 1400 C C . THR A 1 174 ? 5.118 8.852 12.237 1.00 93.00 174 THR A C 1
ATOM 1402 O O . THR A 1 174 ? 4.451 9.216 11.270 1.00 93.00 174 THR A O 1
ATOM 1405 N N . ILE A 1 175 ? 5.517 7.584 12.371 1.00 93.25 175 ILE A N 1
ATOM 1406 C CA . ILE A 1 175 ? 5.095 6.516 11.446 1.00 93.25 175 ILE A CA 1
ATOM 1407 C C . ILE A 1 175 ? 3.561 6.444 11.372 1.00 93.25 175 ILE A C 1
ATOM 1409 O O . ILE A 1 175 ? 3.004 6.277 10.289 1.00 93.25 175 ILE A O 1
ATOM 1413 N N . VAL A 1 176 ? 2.892 6.634 12.514 1.00 95.44 176 VAL A N 1
ATOM 1414 C CA . VAL A 1 176 ? 1.432 6.661 12.620 1.00 95.44 176 VAL A CA 1
ATOM 1415 C C . VAL A 1 176 ? 0.837 7.812 11.814 1.00 95.44 176 VAL A C 1
ATOM 1417 O O . VAL A 1 176 ? -0.039 7.572 10.987 1.00 95.44 176 VAL A O 1
ATOM 1420 N N . THR A 1 177 ? 1.304 9.051 12.022 1.00 96.00 177 THR A N 1
ATOM 1421 C CA . THR A 1 177 ? 0.736 10.201 11.298 1.00 96.00 177 THR A CA 1
ATOM 1422 C C . THR A 1 177 ? 1.027 10.093 9.807 1.00 96.00 177 THR A C 1
ATOM 1424 O O . THR A 1 177 ? 0.121 10.277 9.005 1.00 96.00 177 THR A O 1
ATOM 1427 N N . ARG A 1 178 ? 2.239 9.673 9.417 1.00 95.88 178 ARG A N 1
ATOM 1428 C CA . ARG A 1 178 ? 2.591 9.436 8.009 1.00 95.88 178 ARG A CA 1
ATOM 1429 C C . ARG A 1 178 ? 1.675 8.406 7.345 1.00 95.88 178 ARG A C 1
ATOM 1431 O O . ARG A 1 178 ? 1.204 8.666 6.245 1.00 95.88 178 ARG A O 1
ATOM 1438 N N . MET A 1 179 ? 1.368 7.288 8.010 1.00 97.81 179 MET A N 1
ATOM 1439 C CA . MET A 1 179 ? 0.406 6.310 7.488 1.00 97.81 179 MET A CA 1
ATOM 1440 C C . MET A 1 179 ? -1.002 6.900 7.366 1.00 97.81 179 MET A C 1
ATOM 1442 O O . MET A 1 179 ? -1.640 6.734 6.332 1.00 97.81 179 MET A O 1
ATOM 1446 N N . ALA A 1 180 ? -1.479 7.618 8.385 1.00 97.81 180 ALA A N 1
ATOM 1447 C CA . ALA A 1 180 ? -2.803 8.230 8.343 1.00 97.81 180 ALA A CA 1
ATOM 1448 C C . ALA A 1 180 ? -2.929 9.251 7.196 1.00 97.81 180 ALA A C 1
ATOM 1450 O O . ALA A 1 180 ? -3.869 9.164 6.408 1.00 97.81 180 ALA A O 1
ATOM 1451 N N . HIS A 1 181 ? -1.947 10.143 7.026 1.00 96.94 181 HIS A N 1
ATOM 1452 C CA . HIS A 1 181 ? -1.908 11.090 5.905 1.00 96.94 181 HIS A CA 1
ATOM 1453 C C . HIS A 1 181 ? -1.797 10.383 4.547 1.00 96.94 181 HIS A C 1
ATOM 1455 O O . HIS A 1 181 ? -2.481 10.778 3.607 1.00 96.94 181 HIS A O 1
ATOM 1461 N N . LEU A 1 182 ? -1.010 9.305 4.438 1.00 97.19 182 LEU A N 1
ATOM 1462 C CA . LEU A 1 182 ? -0.910 8.506 3.211 1.00 97.19 182 LEU A CA 1
ATOM 1463 C C . LEU A 1 182 ? -2.261 7.881 2.823 1.00 97.19 182 LEU A C 1
ATOM 1465 O O . LEU A 1 182 ? -2.641 7.891 1.651 1.00 97.19 182 LEU A O 1
ATOM 1469 N N . VAL A 1 183 ? -3.005 7.364 3.805 1.00 98.19 183 VAL A N 1
ATOM 1470 C CA . VAL A 1 183 ? -4.351 6.809 3.604 1.00 98.19 183 VAL A CA 1
ATOM 1471 C C . VAL A 1 183 ? -5.341 7.905 3.198 1.00 98.19 183 VAL A C 1
ATOM 1473 O O . VAL A 1 183 ? -6.071 7.717 2.226 1.00 98.19 183 VAL A O 1
ATOM 1476 N N . VAL A 1 184 ? -5.343 9.057 3.880 1.00 97.44 184 VAL A N 1
ATOM 1477 C CA . VAL A 1 184 ? -6.206 10.205 3.533 1.00 97.44 184 VAL A CA 1
ATOM 1478 C C . VAL A 1 184 ? -5.911 10.699 2.118 1.00 97.44 184 VAL A C 1
ATOM 1480 O O . VAL A 1 184 ? -6.829 10.836 1.311 1.00 97.44 184 VAL A O 1
ATOM 1483 N N . GLN A 1 185 ? -4.633 10.880 1.774 1.00 95.06 185 GLN A N 1
ATOM 1484 C CA . GLN A 1 185 ? -4.210 11.252 0.425 1.00 95.06 185 GLN A CA 1
ATOM 1485 C C . GLN A 1 185 ? -4.720 10.240 -0.607 1.00 95.06 185 GLN A C 1
ATOM 1487 O O . GLN A 1 185 ? -5.161 10.618 -1.693 1.00 95.06 185 GLN A O 1
ATOM 1492 N N . LYS A 1 186 ? -4.689 8.940 -0.284 1.00 96.31 186 LYS A N 1
ATOM 1493 C CA . LYS A 1 186 ? -5.182 7.912 -1.199 1.00 96.31 186 LYS A CA 1
ATOM 1494 C C . LYS A 1 186 ? -6.699 7.961 -1.377 1.00 96.31 186 LYS A C 1
ATOM 1496 O O . LYS A 1 186 ? -7.144 7.839 -2.516 1.00 96.31 186 LYS A O 1
ATOM 1501 N N . ALA A 1 187 ? -7.459 8.176 -0.305 1.00 96.19 187 ALA A N 1
ATOM 1502 C CA . ALA A 1 187 ? -8.910 8.348 -0.371 1.00 96.19 187 ALA A CA 1
ATOM 1503 C C . ALA A 1 187 ? -9.298 9.573 -1.220 1.00 96.19 187 ALA A C 1
ATOM 1505 O O . ALA A 1 187 ? -10.137 9.453 -2.113 1.00 96.19 187 ALA A O 1
ATOM 1506 N N . LEU A 1 188 ? -8.607 10.705 -1.030 1.00 94.25 188 LEU A N 1
ATOM 1507 C CA . LEU A 1 188 ? -8.767 11.914 -1.848 1.00 94.25 188 LEU A CA 1
ATOM 1508 C C . LEU A 1 188 ? -8.479 11.643 -3.330 1.00 94.25 188 LEU A C 1
ATOM 1510 O O . LEU A 1 188 ? -9.305 11.944 -4.185 1.00 94.25 188 LEU A O 1
ATOM 1514 N N . ASN A 1 189 ? -7.349 11.000 -3.639 1.00 91.69 189 ASN A N 1
ATOM 1515 C CA . ASN A 1 189 ? -6.978 10.661 -5.017 1.00 91.69 189 ASN A CA 1
ATOM 1516 C C . ASN A 1 189 ? -7.963 9.693 -5.690 1.00 91.69 189 ASN A C 1
ATOM 1518 O O . ASN A 1 189 ? -8.054 9.658 -6.914 1.00 91.69 189 ASN A O 1
ATOM 1522 N N . MET A 1 190 ? -8.654 8.865 -4.906 1.00 93.94 190 MET A N 1
ATOM 1523 C CA . MET A 1 190 ? -9.694 7.958 -5.391 1.00 93.94 190 MET A CA 1
ATOM 1524 C C . MET A 1 190 ? -11.058 8.640 -5.531 1.00 93.94 190 MET A C 1
ATOM 1526 O O . MET A 1 190 ? -11.944 8.061 -6.154 1.00 93.94 190 MET A O 1
ATOM 1530 N N . GLY A 1 191 ? -11.255 9.821 -4.938 1.00 92.44 191 GLY A N 1
ATOM 1531 C CA . GLY A 1 191 ? -12.557 10.488 -4.897 1.00 92.44 191 GLY A CA 1
ATOM 1532 C C . GLY A 1 191 ? -13.636 9.644 -4.211 1.00 92.44 191 GLY A C 1
ATOM 1533 O O . GLY A 1 191 ? -14.799 9.713 -4.590 1.00 92.44 191 GLY A O 1
ATOM 1534 N N . CYS A 1 192 ? -13.250 8.790 -3.257 1.00 93.50 192 CYS A N 1
ATOM 1535 C CA . CYS A 1 192 ? -14.148 7.834 -2.611 1.00 93.50 192 CYS A CA 1
ATOM 1536 C C . CYS A 1 192 ? -14.075 7.949 -1.089 1.00 93.50 192 CYS A C 1
ATOM 1538 O O . CYS A 1 192 ? -12.991 7.998 -0.507 1.00 93.50 192 CYS A O 1
ATOM 1540 N N . LEU A 1 193 ? -15.237 7.856 -0.449 1.00 97.25 193 LEU A N 1
ATOM 1541 C CA . LEU A 1 193 ? -15.345 7.560 0.972 1.00 97.25 193 LEU A CA 1
ATOM 1542 C C . LEU A 1 193 ? -14.896 6.116 1.230 1.00 97.25 193 LEU A C 1
ATOM 1544 O O . LEU A 1 193 ? -15.390 5.199 0.577 1.00 97.25 193 LEU A O 1
ATOM 1548 N N . CYS A 1 194 ? -13.971 5.901 2.164 1.00 98.12 194 CYS A N 1
ATOM 1549 C CA . CYS A 1 194 ? -13.310 4.609 2.365 1.00 98.12 194 CYS A CA 1
ATOM 1550 C C . CYS A 1 194 ? -13.398 4.115 3.817 1.00 98.12 194 CYS A C 1
ATOM 1552 O O . CYS A 1 194 ? -13.522 4.901 4.758 1.00 98.12 194 CYS A O 1
ATOM 1554 N N . TYR A 1 195 ? -13.253 2.803 3.995 1.00 98.69 195 TYR A N 1
ATOM 1555 C CA . TYR A 1 195 ? -12.751 2.229 5.244 1.00 98.69 195 TYR A CA 1
ATOM 1556 C C . TYR A 1 195 ? -11.250 1.964 5.114 1.00 98.69 195 TYR A C 1
ATOM 1558 O O . TYR A 1 195 ? -10.751 1.740 4.009 1.00 98.69 195 TYR A O 1
ATOM 1566 N N . VAL A 1 196 ? -10.525 1.944 6.232 1.00 98.75 196 VAL A N 1
ATOM 1567 C CA . VAL A 1 196 ? -9.142 1.460 6.287 1.00 98.75 196 VAL A CA 1
ATOM 1568 C C . VAL A 1 196 ? -8.963 0.443 7.410 1.00 98.75 196 VAL A C 1
ATOM 1570 O O . VAL A 1 196 ? -9.313 0.716 8.555 1.00 98.75 196 VAL A O 1
ATOM 1573 N N . ALA A 1 197 ? -8.385 -0.715 7.093 1.00 98.62 197 ALA A N 1
ATOM 1574 C CA . ALA A 1 197 ? -7.937 -1.690 8.081 1.00 98.62 197 ALA A CA 1
ATOM 1575 C C . ALA A 1 197 ? -6.445 -1.487 8.383 1.00 98.62 197 ALA A C 1
ATOM 1577 O O . ALA A 1 197 ? -5.607 -1.621 7.487 1.00 98.62 197 ALA A O 1
ATOM 1578 N N . LEU A 1 198 ? -6.120 -1.184 9.640 1.00 98.06 198 LEU A N 1
ATOM 1579 C CA . LEU A 1 198 ? -4.749 -0.997 10.129 1.00 98.06 198 LEU A CA 1
ATOM 1580 C C . LEU A 1 198 ? -4.456 -1.950 11.295 1.00 98.06 198 LEU A C 1
ATOM 1582 O O . LEU A 1 198 ? -5.367 -2.393 11.996 1.00 98.06 198 LEU A O 1
ATOM 1586 N N . ASP A 1 199 ? -3.185 -2.280 11.518 1.00 95.00 199 ASP A N 1
ATOM 1587 C CA . ASP A 1 199 ? -2.770 -3.095 12.665 1.00 95.00 199 ASP A CA 1
ATOM 1588 C C . ASP A 1 199 ? -2.980 -2.374 14.019 1.00 95.00 199 ASP A C 1
ATOM 1590 O O . ASP A 1 199 ? -3.373 -1.204 14.072 1.00 95.00 199 ASP A O 1
ATOM 1594 N N . ALA A 1 200 ? -2.697 -3.073 15.123 1.00 93.88 200 ALA A N 1
ATOM 1595 C CA . ALA A 1 200 ? -2.799 -2.517 16.476 1.00 93.88 200 ALA A CA 1
ATOM 1596 C C . ALA A 1 200 ? -1.739 -1.439 16.791 1.00 93.88 200 ALA A C 1
ATOM 1598 O O . ALA A 1 200 ? -1.880 -0.693 17.759 1.00 93.88 200 ALA A O 1
ATOM 1599 N N . TYR A 1 201 ? -0.665 -1.318 16.003 1.00 92.88 201 TYR A N 1
ATOM 1600 C CA . TYR A 1 201 ? 0.308 -0.238 16.169 1.00 92.88 201 TYR A CA 1
ATOM 1601 C C . TYR A 1 201 ? -0.331 1.123 15.853 1.00 92.88 201 TYR A C 1
ATOM 1603 O O . TYR A 1 201 ? -0.051 2.115 16.533 1.00 92.88 201 TYR A O 1
ATOM 1611 N N . PHE A 1 202 ? -1.258 1.167 14.891 1.00 95.50 202 PHE A N 1
ATOM 1612 C CA . PHE A 1 202 ? -1.970 2.387 14.500 1.00 95.50 202 PHE A CA 1
ATOM 1613 C C . PHE A 1 202 ? -3.185 2.734 15.373 1.00 95.50 202 PHE A C 1
ATOM 1615 O O . PHE A 1 202 ? -3.807 3.772 15.135 1.00 95.50 202 PHE A O 1
ATOM 1622 N N . SER A 1 203 ? -3.515 1.944 16.401 1.00 95.50 203 SER A N 1
ATOM 1623 C CA . SER A 1 203 ? -4.684 2.149 17.271 1.00 95.50 203 SER A CA 1
ATOM 1624 C C . SER A 1 203 ? -4.528 3.341 18.231 1.00 95.50 203 SER A C 1
ATOM 1626 O O . SER A 1 203 ? -4.679 3.222 19.439 1.00 95.50 203 SER A O 1
ATOM 1628 N N . THR A 1 204 ? -4.181 4.527 17.739 1.00 96.38 204 THR A N 1
ATOM 1629 C CA . THR A 1 204 ? -3.756 5.674 18.558 1.00 96.38 204 THR A CA 1
ATOM 1630 C C . THR A 1 204 ? -4.613 6.912 18.301 1.00 96.38 204 THR A C 1
ATOM 1632 O O . THR A 1 204 ? -5.138 7.097 17.204 1.00 96.38 204 THR A O 1
ATOM 1635 N N . GLY A 1 205 ? -4.718 7.791 19.305 1.00 96.38 205 GLY A N 1
ATOM 1636 C CA . GLY A 1 205 ? -5.452 9.057 19.188 1.00 96.38 205 GLY A CA 1
ATOM 1637 C C . GLY A 1 205 ? -5.073 9.876 17.943 1.00 96.38 205 GLY A C 1
ATOM 1638 O O . GLY A 1 205 ? -5.974 10.244 17.196 1.00 96.38 205 GLY A O 1
ATOM 1639 N N . PRO A 1 206 ? -3.773 10.095 17.646 1.00 96.94 206 PRO A N 1
ATOM 1640 C CA . PRO A 1 206 ? -3.327 10.757 16.419 1.00 96.94 206 PRO A CA 1
ATOM 1641 C C . PRO A 1 206 ? -3.940 10.213 15.125 1.00 96.94 206 PRO A C 1
ATOM 1643 O O . PRO A 1 206 ? -4.427 11.002 14.324 1.00 96.94 206 PRO A O 1
ATOM 1646 N N . ALA A 1 207 ? -3.955 8.890 14.923 1.00 97.19 207 ALA A N 1
ATOM 1647 C CA . ALA A 1 207 ? -4.522 8.298 13.709 1.00 97.19 207 ALA A CA 1
ATOM 1648 C C . ALA A 1 207 ? -6.023 8.592 13.590 1.00 97.19 207 ALA A C 1
ATOM 1650 O O . ALA A 1 207 ? -6.481 9.082 12.561 1.00 97.19 207 ALA A O 1
ATOM 1651 N N . PHE A 1 208 ? -6.777 8.356 14.666 1.00 97.75 208 PHE A N 1
ATOM 1652 C CA . PHE A 1 208 ? -8.217 8.614 14.693 1.00 97.75 208 PHE A CA 1
ATOM 1653 C C . PHE A 1 208 ? -8.544 10.098 14.489 1.00 97.75 208 PHE A C 1
ATOM 1655 O O . PHE A 1 208 ? -9.489 10.412 13.774 1.00 97.75 208 PHE A O 1
ATOM 1662 N N . LEU A 1 209 ? -7.768 11.014 15.079 1.00 97.50 209 LEU A N 1
ATOM 1663 C CA . LEU A 1 209 ? -7.968 12.455 14.910 1.00 97.50 209 LEU A CA 1
ATOM 1664 C C . LEU A 1 209 ? -7.689 12.914 13.474 1.00 97.50 209 LEU A C 1
ATOM 1666 O O . LEU A 1 209 ? -8.468 13.704 12.951 1.00 97.50 209 LEU A O 1
ATOM 1670 N N . ILE A 1 210 ? -6.636 12.400 12.825 1.00 97.75 210 ILE A N 1
ATOM 1671 C CA . ILE A 1 210 ? -6.348 12.700 11.411 1.00 97.75 210 ILE A CA 1
ATOM 1672 C C . ILE A 1 210 ? -7.510 12.240 10.529 1.00 97.75 210 ILE A C 1
ATOM 1674 O O . ILE A 1 210 ? -8.004 13.012 9.712 1.00 97.75 210 ILE A O 1
ATOM 1678 N N . PHE A 1 211 ? -7.991 11.010 10.723 1.00 97.69 211 PHE A N 1
ATOM 1679 C CA . PHE A 1 211 ? -9.120 10.492 9.952 1.00 97.69 211 PHE A CA 1
ATOM 1680 C C . PHE A 1 211 ? -10.421 11.245 10.223 1.00 97.69 211 PHE A C 1
ATOM 1682 O O . PHE A 1 211 ? -11.165 11.512 9.288 1.00 97.69 211 PHE A O 1
ATOM 1689 N N . LYS A 1 212 ? -10.672 11.640 11.475 1.00 96.19 212 LYS A N 1
ATOM 1690 C CA . LYS A 1 212 ? -11.844 12.438 11.855 1.00 96.19 212 LYS A CA 1
ATOM 1691 C C . LYS A 1 212 ? -11.817 13.846 11.252 1.00 96.19 212 LYS A C 1
ATOM 1693 O O . LYS A 1 212 ? -12.867 14.373 10.912 1.00 96.19 212 LYS A O 1
ATOM 1698 N N . ALA A 1 213 ? -10.637 14.457 11.136 1.00 95.69 213 ALA A N 1
ATOM 1699 C CA . ALA A 1 213 ? -10.472 15.780 10.534 1.00 95.69 213 ALA A CA 1
ATOM 1700 C C . ALA A 1 213 ? -10.560 15.756 8.998 1.00 95.69 213 ALA A C 1
ATOM 1702 O O . ALA A 1 213 ? -10.836 16.780 8.379 1.00 95.69 213 ALA A O 1
ATOM 1703 N N . ALA A 1 214 ? -10.324 14.598 8.379 1.00 95.88 214 ALA A N 1
ATOM 1704 C CA . ALA A 1 214 ? -10.395 14.415 6.938 1.00 95.88 214 ALA A CA 1
ATOM 1705 C C . ALA A 1 214 ? -11.857 14.248 6.488 1.00 95.88 214 ALA A C 1
ATOM 1707 O O . ALA A 1 214 ? -12.370 13.130 6.423 1.00 95.88 214 ALA A O 1
ATOM 1708 N N . VAL A 1 215 ? -12.518 15.361 6.170 1.00 96.31 215 VAL A N 1
ATOM 1709 C CA . VAL A 1 215 ? -13.900 15.405 5.662 1.00 96.31 215 VAL A CA 1
ATOM 1710 C C . VAL A 1 215 ? -13.954 15.911 4.218 1.00 96.31 215 VAL A C 1
ATOM 1712 O O . VAL A 1 215 ? -13.050 16.620 3.777 1.00 96.31 215 VAL A O 1
ATOM 1715 N N . ASN A 1 216 ? -14.985 15.517 3.468 1.00 93.31 216 ASN A N 1
ATOM 1716 C CA . ASN A 1 216 ? -15.279 16.081 2.147 1.00 93.31 216 ASN A CA 1
ATOM 1717 C C . ASN A 1 216 ? -16.042 17.417 2.260 1.00 93.31 216 ASN A C 1
ATOM 1719 O O . ASN A 1 216 ? -16.381 17.865 3.356 1.00 93.31 216 ASN A O 1
ATOM 1723 N N . ASP A 1 217 ? -16.367 18.022 1.116 1.00 90.69 217 ASP A N 1
ATOM 1724 C CA . ASP A 1 217 ? -17.109 19.291 1.040 1.00 90.69 217 ASP A CA 1
ATOM 1725 C C . ASP A 1 217 ? -18.525 19.217 1.647 1.00 90.69 217 ASP A C 1
ATOM 1727 O O . ASP A 1 217 ? -19.102 20.242 2.002 1.00 90.69 217 ASP A O 1
ATOM 1731 N N . MET A 1 218 ? -19.084 18.011 1.801 1.00 91.50 218 MET A N 1
ATOM 1732 C CA . MET A 1 218 ? -20.383 17.758 2.441 1.00 91.50 218 MET A CA 1
ATOM 1733 C C . MET A 1 218 ? -20.258 17.466 3.948 1.00 91.50 218 MET A C 1
ATOM 1735 O O . MET A 1 218 ? -21.251 17.152 4.601 1.00 91.50 218 MET A O 1
ATOM 1739 N N . GLY A 1 219 ? -19.052 17.559 4.517 1.00 92.44 219 GLY A N 1
ATOM 1740 C CA . GLY A 1 219 ? -18.783 17.271 5.927 1.00 92.44 219 GLY A CA 1
ATOM 1741 C C . GLY A 1 219 ? -18.724 15.779 6.269 1.00 92.44 219 GLY A C 1
ATOM 1742 O O . GLY A 1 219 ? -18.633 15.423 7.443 1.00 92.44 219 GLY A O 1
ATOM 1743 N N . GLU A 1 220 ? -18.749 14.889 5.275 1.00 92.81 220 GLU A N 1
ATOM 1744 C CA . GLU A 1 220 ? -18.647 13.450 5.499 1.00 92.81 220 GLU A CA 1
ATOM 1745 C C . GLU A 1 220 ? -17.192 13.031 5.697 1.00 92.81 220 GLU A C 1
ATOM 1747 O O . GLU A 1 220 ? -16.302 13.404 4.930 1.00 92.81 220 GLU A O 1
ATOM 1752 N N . GLN A 1 221 ? -16.952 12.182 6.695 1.00 95.38 221 GLN A N 1
ATOM 1753 C CA . GLN A 1 221 ? -15.628 11.637 6.968 1.00 95.38 221 GLN A CA 1
ATOM 1754 C C . GLN A 1 221 ? -15.131 10.774 5.796 1.00 95.38 221 GLN A C 1
ATOM 1756 O O . GLN A 1 221 ? -15.739 9.756 5.441 1.00 95.38 221 GLN A O 1
ATOM 1761 N N . LEU A 1 222 ? -13.988 11.168 5.225 1.00 97.31 222 LEU A N 1
ATOM 1762 C CA . LEU A 1 222 ? -13.361 10.536 4.061 1.00 97.31 222 LEU A CA 1
ATOM 1763 C C . LEU A 1 222 ? -12.931 9.100 4.352 1.00 97.31 222 LEU A C 1
ATOM 1765 O O . LEU A 1 222 ? -13.042 8.233 3.488 1.00 97.31 222 LEU A O 1
ATOM 1769 N N . VAL A 1 223 ? -12.426 8.847 5.562 1.00 98.12 223 VAL A N 1
ATOM 1770 C CA . VAL A 1 223 ? -11.869 7.549 5.951 1.00 98.12 223 VAL A CA 1
ATOM 1771 C C . VAL A 1 223 ? -12.330 7.175 7.350 1.00 98.12 223 VAL A C 1
ATOM 1773 O O . VAL A 1 223 ? -12.003 7.875 8.303 1.00 98.12 223 VAL A O 1
ATOM 1776 N N . HIS A 1 224 ? -13.010 6.038 7.496 1.00 98.38 224 HIS A N 1
ATOM 1777 C CA . HIS A 1 224 ? -13.215 5.411 8.805 1.00 98.38 224 HIS A CA 1
ATOM 1778 C C . HIS A 1 224 ? -12.178 4.310 9.037 1.00 98.38 224 HIS A C 1
ATOM 1780 O O . HIS A 1 224 ? -11.913 3.494 8.154 1.00 98.38 224 HIS A O 1
ATOM 1786 N N . ILE A 1 225 ? -11.585 4.280 10.227 1.00 98.56 225 ILE A N 1
ATOM 1787 C CA . ILE A 1 225 ? -10.572 3.290 10.603 1.00 98.56 225 ILE A CA 1
ATOM 1788 C C . ILE A 1 225 ? -11.222 2.099 11.304 1.00 98.56 225 ILE A C 1
ATOM 1790 O O . ILE A 1 225 ? -12.058 2.282 12.184 1.00 98.56 225 ILE A O 1
ATOM 1794 N N . VAL A 1 226 ? -10.764 0.898 10.950 1.00 98.75 226 VAL A N 1
ATOM 1795 C CA . VAL A 1 226 ? -10.931 -0.341 11.711 1.00 98.75 226 VAL A CA 1
ATOM 1796 C C . VAL A 1 226 ? -9.548 -0.855 12.115 1.00 98.75 226 VAL A C 1
ATOM 1798 O O . VAL A 1 226 ? -8.659 -1.032 11.282 1.00 98.75 226 VAL A O 1
ATOM 1801 N N . THR A 1 227 ? -9.337 -1.086 13.406 1.00 98.31 227 THR A N 1
ATOM 1802 C CA . THR A 1 227 ? -8.052 -1.545 13.960 1.00 98.31 227 THR A CA 1
ATOM 1803 C C . THR A 1 227 ? -8.278 -2.414 15.195 1.00 98.31 227 THR A C 1
ATOM 1805 O O . THR A 1 227 ? -9.391 -2.488 15.708 1.00 98.31 227 THR A O 1
ATOM 1808 N N . ARG A 1 228 ? -7.238 -3.087 15.687 1.00 97.12 228 ARG A N 1
ATOM 1809 C CA . ARG A 1 228 ? -7.282 -3.835 16.947 1.00 97.12 228 ARG A CA 1
ATOM 1810 C C . ARG A 1 228 ? -6.883 -2.919 18.102 1.00 97.12 228 ARG A C 1
ATOM 1812 O O . ARG A 1 228 ? -5.890 -2.205 18.004 1.00 97.12 228 ARG A O 1
ATOM 1819 N N . ALA A 1 229 ? -7.650 -2.939 19.188 1.00 95.69 229 ALA A N 1
ATOM 1820 C CA . ALA A 1 229 ? -7.293 -2.243 20.419 1.00 95.69 229 ALA A CA 1
ATOM 1821 C C . ALA A 1 229 ? -6.106 -2.931 21.103 1.00 95.69 229 ALA A C 1
ATOM 1823 O O . ALA A 1 229 ? -5.900 -4.136 20.948 1.00 95.69 229 ALA A O 1
ATOM 1824 N N . LYS A 1 230 ? -5.357 -2.176 21.908 1.00 91.81 230 LYS A N 1
ATOM 1825 C CA . LYS A 1 230 ? -4.384 -2.770 22.831 1.00 91.81 230 LYS A CA 1
ATOM 1826 C C . LYS A 1 230 ? -5.116 -3.284 24.065 1.00 91.81 230 LYS A C 1
ATOM 1828 O O . LYS A 1 230 ? -6.100 -2.681 24.487 1.00 91.81 230 LYS A O 1
ATOM 1833 N N . ASP A 1 231 ? -4.593 -4.339 24.675 1.00 87.50 231 ASP A N 1
ATOM 1834 C CA . ASP A 1 231 ? -5.243 -5.018 25.805 1.00 87.50 231 ASP A CA 1
ATOM 1835 C C . ASP A 1 231 ? -5.435 -4.101 27.028 1.00 87.50 231 ASP A C 1
ATOM 1837 O O . ASP A 1 231 ? -6.337 -4.299 27.834 1.00 87.50 231 ASP A O 1
ATOM 1841 N N . ASN A 1 232 ? -4.626 -3.046 27.153 1.00 89.38 232 ASN A N 1
ATOM 1842 C CA . ASN A 1 232 ? -4.730 -2.064 28.233 1.00 89.38 232 ASN A CA 1
ATOM 1843 C C . ASN A 1 232 ? -5.700 -0.903 27.943 1.00 89.38 232 ASN A C 1
ATOM 1845 O O . ASN A 1 232 ? -5.713 0.079 28.691 1.00 89.38 232 ASN A O 1
ATOM 1849 N N . TYR A 1 233 ? -6.461 -0.949 26.846 1.00 93.44 233 TYR A N 1
ATOM 1850 C CA . TYR A 1 233 ? -7.377 0.135 26.499 1.00 93.44 233 TYR A CA 1
ATOM 1851 C C . TYR A 1 233 ? -8.617 0.135 27.386 1.00 93.44 233 TYR A C 1
ATOM 1853 O O . TYR A 1 233 ? -9.180 -0.901 27.737 1.00 93.44 233 TYR A O 1
ATOM 1861 N N . VAL A 1 234 ? -9.044 1.351 27.716 1.00 93.81 234 VAL A N 1
ATOM 1862 C CA . VAL A 1 234 ? -10.245 1.627 28.498 1.00 93.81 234 VAL A CA 1
ATOM 1863 C C . VAL A 1 234 ? -11.173 2.537 27.704 1.00 93.81 234 VAL A C 1
ATOM 1865 O O . VAL A 1 234 ? -10.711 3.447 27.004 1.00 93.81 234 VAL A O 1
ATOM 1868 N N . GLY A 1 235 ? -12.470 2.278 27.811 1.00 93.75 235 GLY A N 1
ATOM 1869 C CA . GLY A 1 235 ? -13.534 3.176 27.374 1.00 93.75 235 GLY A CA 1
ATOM 1870 C C . GLY A 1 235 ? -14.230 3.790 28.584 1.00 93.75 235 GLY A C 1
ATOM 1871 O O . GLY A 1 235 ? -14.001 3.366 29.713 1.00 93.75 235 GLY A O 1
ATOM 1872 N N . TYR A 1 236 ? -15.059 4.797 28.354 1.00 94.12 236 TYR A N 1
ATOM 1873 C CA . TYR A 1 236 ? -15.871 5.426 29.390 1.00 94.12 236 TYR A CA 1
ATOM 1874 C C . TYR A 1 236 ? -17.330 5.447 28.939 1.00 94.12 236 TYR A C 1
ATOM 1876 O O . TYR A 1 236 ? -17.600 5.740 27.770 1.00 94.12 236 TYR A O 1
ATOM 1884 N N . LEU A 1 237 ? -18.253 5.122 29.844 1.00 89.69 237 LEU A N 1
ATOM 1885 C CA . LEU A 1 237 ? -19.670 5.412 29.632 1.00 89.69 237 LEU A CA 1
ATOM 1886 C C . LEU A 1 237 ? -19.886 6.925 29.671 1.00 89.69 237 LEU A C 1
ATOM 1888 O O . LEU A 1 237 ? -19.129 7.655 30.312 1.00 89.69 237 LEU A O 1
ATOM 1892 N N . ASP A 1 238 ? -20.904 7.389 28.958 1.00 83.19 238 ASP A N 1
ATOM 1893 C CA . ASP A 1 238 ? -21.317 8.783 29.051 1.00 83.19 238 ASP A CA 1
ATOM 1894 C C . ASP A 1 238 ? -22.255 8.962 30.242 1.00 83.19 238 ASP A C 1
ATOM 1896 O O . ASP A 1 238 ? -23.147 8.141 30.470 1.00 83.19 238 ASP A O 1
ATOM 1900 N N . ARG A 1 239 ? -22.045 10.037 31.001 1.00 77.50 239 ARG A N 1
ATOM 1901 C CA . ARG A 1 239 ? -22.977 10.472 32.038 1.00 77.50 239 ARG A CA 1
ATOM 1902 C C . ARG A 1 239 ? -23.770 11.625 31.478 1.00 77.50 239 ARG A C 1
ATOM 1904 O O . ARG A 1 239 ? -23.263 12.747 31.396 1.00 77.50 239 ARG A O 1
ATOM 1911 N N . GLU A 1 240 ? -25.024 11.345 31.144 1.00 64.25 240 GLU A N 1
ATOM 1912 C CA . GLU A 1 240 ? -25.977 12.406 30.857 1.00 64.25 240 GLU A CA 1
ATOM 1913 C C . GLU A 1 240 ? -25.939 13.420 32.019 1.00 64.25 240 GLU A C 1
ATOM 1915 O O . GLU A 1 240 ? -25.977 13.043 33.192 1.00 64.25 240 GLU A O 1
ATOM 1920 N N . PHE A 1 241 ? -25.808 14.709 31.687 1.00 63.41 241 PHE A N 1
ATOM 1921 C CA . PHE A 1 241 ? -25.818 15.842 32.628 1.00 63.41 241 PHE A CA 1
ATOM 1922 C C . PHE A 1 241 ? -24.570 16.052 33.511 1.00 63.41 241 PHE A C 1
ATOM 1924 O O . PHE A 1 241 ? -24.648 16.783 34.498 1.00 63.41 241 PHE A O 1
ATOM 1931 N N . SER A 1 242 ? -23.403 15.492 33.165 1.00 69.81 242 SER A N 1
ATOM 1932 C CA . SER A 1 242 ? -22.141 15.851 33.836 1.00 69.81 242 SER A CA 1
ATOM 1933 C C . SER A 1 242 ? -21.290 16.844 33.036 1.00 69.81 242 SER A C 1
ATOM 1935 O O . SER A 1 242 ? -20.959 16.597 31.879 1.00 69.81 242 SER A O 1
ATOM 1937 N N . ASP A 1 243 ? -20.813 17.908 33.692 1.00 70.12 243 ASP A N 1
ATOM 1938 C CA . ASP A 1 243 ? -19.836 18.848 33.109 1.00 70.12 243 ASP A CA 1
ATOM 1939 C C . ASP A 1 243 ? -18.479 18.185 32.812 1.00 70.12 243 ASP A C 1
ATOM 1941 O O . ASP A 1 243 ? -17.674 18.675 32.013 1.00 70.12 243 ASP A O 1
ATOM 1945 N N . ARG A 1 244 ? -18.196 17.049 33.463 1.00 71.94 244 ARG A N 1
ATOM 1946 C CA . ARG A 1 244 ? -16.956 16.295 33.296 1.00 71.94 244 ARG A CA 1
ATOM 1947 C C . ARG A 1 244 ? -17.225 15.032 32.487 1.00 71.94 244 ARG A C 1
ATOM 1949 O O . ARG A 1 244 ? -17.799 14.071 32.973 1.00 71.94 244 ARG A O 1
ATOM 1956 N N . LYS A 1 245 ? -16.691 15.012 31.267 1.00 77.62 245 LYS A N 1
ATOM 1957 C CA . LYS A 1 245 ? -16.880 13.925 30.294 1.00 77.62 245 LYS A CA 1
ATOM 1958 C C . LYS A 1 245 ? -16.194 12.590 30.640 1.00 77.62 245 LYS A C 1
ATOM 1960 O O . LYS A 1 245 ? -16.480 11.576 30.020 1.00 77.62 245 LYS A O 1
ATOM 1965 N N . PHE A 1 246 ? -15.251 12.581 31.585 1.00 86.06 246 PHE A N 1
ATOM 1966 C CA . PHE A 1 246 ? -14.521 11.372 31.990 1.00 86.06 246 PHE A CA 1
ATOM 1967 C C . PHE A 1 246 ? -14.434 11.279 33.514 1.00 86.06 246 PHE A C 1
ATOM 1969 O O . PHE A 1 246 ? -13.694 12.058 34.134 1.00 86.06 246 PHE A O 1
ATOM 1976 N N . HIS A 1 247 ? -15.128 10.297 34.091 1.00 83.44 247 HIS A N 1
ATOM 1977 C CA . HIS A 1 247 ? -15.028 9.912 35.503 1.00 83.44 247 HIS A CA 1
ATOM 1978 C C . HIS A 1 247 ? -14.446 8.509 35.641 1.00 83.44 247 HIS A C 1
ATOM 1980 O O . HIS A 1 247 ? -14.644 7.663 34.774 1.00 83.44 247 HIS A O 1
ATOM 1986 N N . GLU A 1 248 ? -13.714 8.251 36.726 1.00 85.25 248 GLU A N 1
ATOM 1987 C CA . GLU A 1 248 ? -13.138 6.917 36.961 1.00 85.25 248 GLU A CA 1
ATOM 1988 C C . GLU A 1 248 ? -14.211 5.858 37.236 1.00 85.25 248 GLU A C 1
ATOM 1990 O O . GLU A 1 248 ? -14.026 4.713 36.846 1.00 85.25 248 GLU A O 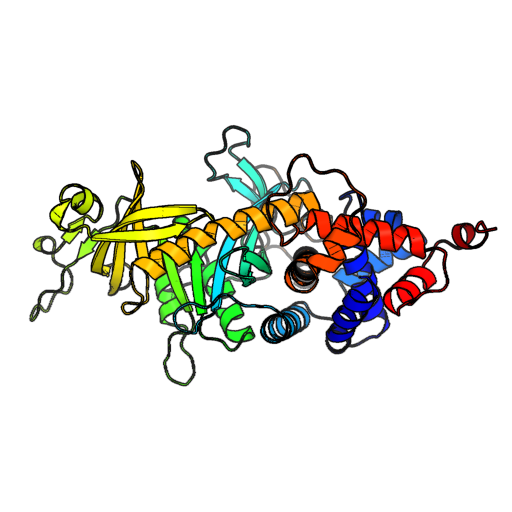1
ATOM 1995 N N . ASP A 1 249 ? -15.348 6.244 37.811 1.00 84.75 249 ASP A N 1
ATOM 1996 C CA . ASP A 1 249 ? -16.480 5.344 38.060 1.00 84.75 249 ASP A CA 1
ATOM 1997 C C . ASP A 1 249 ? -17.150 4.841 36.766 1.00 84.75 249 ASP A C 1
ATOM 1999 O O . ASP A 1 249 ? -17.789 3.795 36.768 1.00 84.75 249 ASP A O 1
ATOM 2003 N N . ASP A 1 250 ? -16.998 5.569 35.654 1.00 86.31 250 ASP A N 1
ATOM 2004 C CA . ASP A 1 250 ? -17.568 5.204 34.344 1.00 86.31 250 ASP A CA 1
ATOM 2005 C C . ASP A 1 250 ? -16.573 4.449 33.463 1.00 86.31 250 ASP A C 1
ATOM 2007 O O . ASP A 1 250 ? -16.840 4.156 32.294 1.00 86.31 250 ASP A O 1
ATOM 2011 N N . LYS A 1 251 ? -15.379 4.193 33.997 1.00 91.75 251 LYS A N 1
ATOM 2012 C CA . LYS A 1 251 ? -14.277 3.587 33.272 1.00 91.75 251 LYS A CA 1
ATOM 2013 C C . LYS A 1 251 ? -14.516 2.098 33.103 1.00 91.75 251 LYS A C 1
ATOM 2015 O O . LYS A 1 251 ? -14.559 1.334 34.059 1.00 91.75 251 LYS A O 1
ATOM 2020 N N . ILE A 1 252 ? -14.540 1.679 31.851 1.00 90.06 252 ILE A N 1
ATOM 2021 C CA . ILE A 1 252 ? -14.651 0.288 31.447 1.00 90.06 252 ILE A CA 1
ATOM 2022 C C . ILE A 1 252 ? -13.296 -0.188 30.941 1.00 90.06 252 ILE A C 1
ATOM 2024 O O . ILE A 1 252 ? -12.768 0.325 29.949 1.00 90.06 252 ILE A O 1
ATOM 2028 N N . LYS A 1 253 ? -12.749 -1.223 31.579 1.00 92.19 253 LYS A N 1
ATOM 2029 C CA . LYS A 1 253 ? -11.657 -2.003 30.995 1.00 92.19 253 LYS A CA 1
ATOM 2030 C C . LYS A 1 253 ? -12.251 -3.026 30.041 1.00 92.19 253 LYS A C 1
ATOM 2032 O O . LYS A 1 253 ? -12.967 -3.938 30.436 1.00 92.19 253 LYS A O 1
ATOM 2037 N N . LEU A 1 254 ? -11.923 -2.882 28.766 1.00 89.25 254 LEU A N 1
ATOM 2038 C CA . LEU A 1 254 ? -12.542 -3.668 27.701 1.00 89.25 254 LEU A CA 1
ATOM 2039 C C . LEU A 1 254 ? -12.238 -5.169 27.819 1.00 89.25 254 LEU A C 1
ATOM 2041 O O . LEU A 1 254 ? -13.055 -5.989 27.419 1.00 89.25 254 LEU A O 1
ATOM 2045 N N . MET A 1 255 ? -11.083 -5.535 28.384 1.00 91.69 255 MET A N 1
ATOM 2046 C CA . MET A 1 255 ? -10.708 -6.939 28.579 1.00 91.69 255 MET A CA 1
ATOM 2047 C C . MET A 1 255 ? -11.569 -7.655 29.627 1.00 91.69 255 MET A C 1
ATOM 2049 O O . MET A 1 255 ? -11.788 -8.855 29.493 1.00 91.69 255 MET A O 1
ATOM 2053 N N . GLU A 1 256 ? -12.105 -6.941 30.622 1.00 91.19 256 GLU A N 1
ATOM 2054 C CA . GLU A 1 256 ? -12.953 -7.538 31.668 1.00 91.19 256 GLU A CA 1
ATOM 2055 C C . GLU A 1 256 ? -14.302 -8.009 31.089 1.00 91.19 256 GLU A C 1
ATOM 2057 O O . GLU A 1 256 ? -14.903 -8.949 31.597 1.00 91.19 256 GLU A O 1
ATOM 2062 N N . TYR A 1 257 ? -14.743 -7.470 29.942 1.00 89.69 257 TYR A N 1
ATOM 2063 C CA . TYR A 1 257 ? -15.952 -7.953 29.261 1.00 89.69 257 TYR A CA 1
ATOM 2064 C C . TYR A 1 257 ? -15.857 -9.421 28.828 1.00 89.69 257 TYR A C 1
ATOM 2066 O O . TYR A 1 257 ? -16.883 -10.085 28.704 1.00 89.69 257 TYR A O 1
ATOM 2074 N N . PHE A 1 258 ? -14.651 -9.962 28.621 1.00 92.50 258 PHE A N 1
ATOM 2075 C CA . PHE A 1 258 ? -14.486 -11.380 28.302 1.00 92.50 258 PHE A CA 1
ATOM 2076 C C . PHE A 1 258 ? -14.795 -12.312 29.482 1.00 92.50 258 PHE A C 1
ATOM 2078 O O . PHE A 1 258 ? -14.814 -13.522 29.268 1.00 92.50 258 PHE A O 1
ATOM 2085 N N . GLU A 1 259 ? -15.089 -11.802 30.676 1.00 91.94 259 GLU A N 1
ATOM 2086 C CA . GLU A 1 259 ? -15.532 -12.601 31.826 1.00 91.94 259 GLU A CA 1
ATOM 2087 C C . GLU A 1 259 ? -17.056 -12.811 31.859 1.00 91.94 259 GLU A C 1
ATOM 2089 O O . GLU A 1 259 ? -17.527 -13.659 32.610 1.00 91.94 259 GLU A O 1
ATOM 2094 N N . PHE A 1 260 ? -17.813 -12.119 30.991 1.00 92.12 260 PHE A N 1
ATOM 2095 C CA . PHE A 1 260 ? -19.285 -12.116 30.964 1.00 92.12 260 PHE A CA 1
ATOM 2096 C C . PHE A 1 260 ? -19.837 -12.665 29.628 1.00 92.12 260 PHE A C 1
ATOM 2098 O O . PHE A 1 260 ? -20.141 -11.899 28.704 1.00 92.12 260 PHE A O 1
ATOM 2105 N N . PRO A 1 261 ? -19.911 -14.001 29.442 1.00 88.69 261 PRO A N 1
ATOM 2106 C CA . PRO A 1 261 ? -20.397 -14.627 28.210 1.00 88.69 261 PRO A CA 1
ATOM 2107 C C . PRO A 1 261 ? -21.811 -14.228 27.781 1.00 88.69 261 PRO A C 1
ATOM 2109 O O . PRO A 1 261 ? -22.103 -14.254 26.590 1.00 88.69 261 PRO A O 1
ATOM 2112 N N . GLU A 1 262 ? -22.671 -13.841 28.716 1.00 93.38 262 GLU A N 1
ATOM 2113 C CA . GLU A 1 262 ? -24.058 -13.432 28.488 1.00 93.38 262 GLU A CA 1
ATOM 2114 C C . GLU A 1 262 ? -24.199 -12.217 27.559 1.00 93.38 262 GLU A C 1
ATOM 2116 O O . GLU A 1 262 ? -25.229 -12.060 26.902 1.00 93.38 262 GLU A O 1
ATOM 2121 N N . PHE A 1 263 ? -23.161 -11.382 27.445 1.00 92.44 263 PHE A N 1
ATOM 2122 C CA . PHE A 1 263 ? -23.160 -10.238 26.531 1.00 92.44 263 PHE A CA 1
ATOM 2123 C C . PHE A 1 263 ? -22.771 -10.604 25.092 1.00 92.44 263 PHE A C 1
ATOM 2125 O O . PHE A 1 263 ? -22.895 -9.770 24.191 1.00 92.44 263 PHE A O 1
ATOM 2132 N N . PHE A 1 264 ? -22.295 -11.830 24.848 1.00 96.19 264 PHE A N 1
ATOM 2133 C CA . PHE A 1 264 ? -21.803 -12.249 23.540 1.00 96.19 264 PHE A CA 1
ATOM 2134 C C . PHE A 1 264 ? -22.911 -12.877 22.695 1.00 96.19 264 PHE A C 1
ATOM 2136 O O . PHE A 1 264 ? -23.645 -13.767 23.119 1.00 96.19 264 PHE A O 1
ATOM 2143 N N . LYS A 1 265 ? -22.990 -12.434 21.442 1.00 96.44 265 LYS A N 1
ATOM 2144 C CA . LYS A 1 265 ? -23.848 -13.007 20.402 1.00 96.44 265 LYS A CA 1
ATOM 2145 C C . LYS A 1 265 ? -23.001 -13.828 19.442 1.00 96.44 265 LYS A C 1
ATOM 2147 O O . LYS A 1 265 ? -21.834 -13.514 19.223 1.00 96.44 265 LYS A O 1
ATOM 2152 N N . LYS A 1 266 ? -23.595 -14.857 18.839 1.00 96.75 266 LYS A N 1
ATOM 2153 C CA . LYS A 1 266 ? -22.945 -15.688 17.818 1.00 96.75 266 LYS A CA 1
ATOM 2154 C C . LYS A 1 266 ? -23.306 -15.204 16.419 1.00 96.75 266 LYS A C 1
ATOM 2156 O O . LYS A 1 266 ? -24.464 -14.891 16.157 1.00 96.75 266 LYS A O 1
ATOM 2161 N N . ALA A 1 267 ? -22.330 -15.198 15.519 1.00 96.44 267 ALA A N 1
ATOM 2162 C CA . ALA A 1 267 ? -22.548 -15.064 14.083 1.00 96.44 267 ALA A CA 1
ATOM 2163 C C . ALA A 1 267 ? -21.638 -16.019 13.312 1.00 96.44 267 ALA A C 1
ATOM 2165 O O . ALA A 1 267 ? -20.495 -16.257 13.702 1.00 96.44 267 ALA A O 1
ATOM 2166 N N . GLU A 1 268 ? -22.134 -16.538 12.195 1.00 95.69 268 GLU A N 1
ATOM 2167 C CA . GLU A 1 268 ? -21.310 -17.260 11.231 1.00 95.69 268 GLU A CA 1
ATOM 2168 C C . GLU A 1 268 ? -20.696 -16.270 10.244 1.00 95.69 268 GLU A C 1
ATOM 2170 O O . GLU A 1 268 ? -21.403 -15.547 9.544 1.00 95.69 268 GLU A O 1
ATOM 2175 N N . LEU A 1 269 ? -19.366 -16.217 10.209 1.00 93.12 269 LEU A N 1
ATOM 2176 C CA . LEU A 1 269 ? -18.603 -15.296 9.374 1.00 93.12 269 LEU A CA 1
ATOM 2177 C C . LEU A 1 269 ? -17.582 -16.067 8.542 1.00 93.12 269 LEU A C 1
ATOM 2179 O O . LEU A 1 269 ? -16.978 -17.032 9.005 1.00 93.12 269 LEU A O 1
ATOM 2183 N N . THR A 1 270 ? -17.344 -15.607 7.314 1.00 88.88 270 THR A N 1
ATOM 2184 C CA . THR A 1 270 ? -16.239 -16.119 6.496 1.00 88.88 270 THR A CA 1
ATOM 2185 C C . THR A 1 270 ? -14.986 -15.299 6.780 1.00 88.88 270 THR A C 1
ATOM 2187 O O . THR A 1 270 ? -14.824 -14.195 6.266 1.00 88.88 270 THR A O 1
ATOM 2190 N N . ILE A 1 271 ? -14.085 -15.842 7.594 1.00 86.12 271 ILE A N 1
ATOM 2191 C CA . ILE A 1 271 ? -12.849 -15.186 8.035 1.00 86.12 271 ILE A CA 1
ATOM 2192 C C . ILE A 1 271 ? -11.677 -16.032 7.545 1.00 86.12 271 ILE A C 1
ATOM 2194 O O . ILE A 1 271 ? -11.674 -17.253 7.678 1.00 86.12 271 ILE A O 1
ATOM 2198 N N . TYR A 1 272 ? -10.682 -15.395 6.923 1.00 82.00 272 TYR A N 1
ATOM 2199 C CA . TYR A 1 272 ? -9.522 -16.086 6.336 1.00 82.00 272 TYR A CA 1
ATOM 2200 C C . TYR A 1 272 ? -9.890 -17.195 5.325 1.00 82.00 272 TYR A C 1
ATOM 2202 O O . TYR A 1 272 ? -9.124 -18.130 5.111 1.00 82.00 272 TYR A O 1
ATOM 2210 N N . GLY A 1 273 ? -11.047 -17.071 4.663 1.00 80.88 273 GLY A N 1
ATOM 2211 C CA . GLY A 1 273 ? -11.545 -18.052 3.692 1.00 80.88 273 GLY A CA 1
ATOM 2212 C C . GLY A 1 273 ? -12.202 -19.287 4.313 1.00 80.88 273 GLY A C 1
ATOM 2213 O O . GLY A 1 273 ? -12.477 -20.240 3.591 1.00 80.88 273 GLY A O 1
ATOM 2214 N N . GLN A 1 274 ? -12.455 -19.280 5.623 1.00 85.44 274 GLN A N 1
ATOM 2215 C CA . GLN A 1 274 ? -13.143 -20.351 6.336 1.00 85.44 274 GLN A CA 1
ATOM 2216 C C . GLN A 1 274 ? -14.402 -19.808 7.005 1.00 85.44 274 GLN A C 1
ATOM 2218 O O . GLN A 1 274 ? -14.386 -18.716 7.575 1.00 85.44 274 GLN A O 1
ATOM 2223 N N . VAL A 1 275 ? -15.488 -20.578 6.943 1.00 90.56 275 VAL A N 1
ATOM 2224 C CA . VAL A 1 275 ? -16.691 -20.288 7.725 1.00 90.56 275 VAL A CA 1
ATOM 2225 C C . VAL A 1 275 ? -16.392 -20.632 9.179 1.00 90.56 275 VAL A C 1
ATOM 2227 O O . VAL A 1 275 ? -15.991 -21.754 9.487 1.00 90.56 275 VAL A O 1
ATOM 2230 N N . LYS A 1 276 ? -16.553 -19.649 10.060 1.00 93.44 276 LYS A N 1
ATOM 2231 C CA . LYS A 1 276 ? -16.348 -19.778 11.499 1.00 93.44 276 LYS A CA 1
ATOM 2232 C C . LYS A 1 276 ? -17.536 -19.196 12.247 1.00 93.44 276 LYS A C 1
ATOM 2234 O O . LYS A 1 276 ? -18.019 -18.118 11.903 1.00 93.44 276 LYS A O 1
ATOM 2239 N N . THR A 1 277 ? -17.950 -19.866 13.314 1.00 95.62 277 THR A N 1
ATOM 2240 C CA . THR A 1 277 ? -18.851 -19.280 14.308 1.00 95.62 277 THR A CA 1
ATOM 2241 C C . THR A 1 277 ? -18.031 -18.422 15.264 1.00 95.62 277 THR A C 1
ATOM 2243 O O . THR A 1 277 ? -17.162 -18.933 15.967 1.00 95.62 277 THR A O 1
ATOM 2246 N N . ILE A 1 278 ? -18.302 -17.122 15.276 1.00 96.31 278 ILE A N 1
ATOM 2247 C CA . ILE A 1 278 ? -17.630 -16.139 16.122 1.00 96.31 278 ILE A CA 1
ATOM 2248 C C . ILE A 1 278 ? -18.606 -15.617 17.165 1.00 96.31 278 ILE A C 1
ATOM 2250 O O . ILE A 1 278 ? -19.751 -15.292 16.850 1.00 96.31 278 ILE A O 1
ATOM 2254 N N . GLU A 1 279 ? -18.129 -15.501 18.397 1.00 97.12 279 GLU A N 1
ATOM 2255 C CA . GLU A 1 279 ? -18.832 -14.824 19.477 1.00 97.12 279 GLU A CA 1
ATOM 2256 C C . GLU A 1 279 ? -18.340 -13.380 19.574 1.00 97.12 279 GLU A C 1
ATOM 2258 O O . GLU A 1 279 ? -17.135 -13.125 19.580 1.00 97.12 279 GLU A O 1
ATOM 2263 N N . TYR A 1 280 ? -19.254 -12.416 19.662 1.00 97.31 280 TYR A N 1
ATOM 2264 C CA . TYR A 1 280 ? -18.885 -11.010 19.780 1.00 97.31 280 TYR A CA 1
ATOM 2265 C C . TYR A 1 280 ? -19.855 -10.193 20.637 1.00 97.31 280 TYR A C 1
ATOM 2267 O O . TYR A 1 280 ? -21.047 -10.487 20.716 1.00 97.31 280 TYR A O 1
ATOM 2275 N N . CYS A 1 281 ? -19.337 -9.120 21.229 1.00 95.94 281 CYS A N 1
ATOM 2276 C CA . CYS A 1 281 ? -20.099 -8.076 21.909 1.00 95.94 281 CYS A CA 1
ATOM 2277 C C . CYS A 1 281 ? -19.689 -6.709 21.342 1.00 95.94 281 CYS A C 1
ATOM 2279 O O . CYS A 1 281 ? -18.523 -6.504 21.007 1.00 95.94 281 CYS A O 1
ATOM 2281 N N . CYS A 1 282 ? -20.644 -5.791 21.193 1.00 95.88 282 CYS A N 1
ATOM 2282 C CA . CYS A 1 282 ? -20.426 -4.465 20.619 1.00 95.88 282 CYS A CA 1
ATOM 2283 C C . CYS A 1 282 ? -20.782 -3.389 21.643 1.00 95.88 282 CYS A C 1
ATOM 2285 O O . CYS A 1 282 ? -21.854 -3.448 22.242 1.00 95.88 282 CYS A O 1
ATOM 2287 N N . LEU A 1 283 ? -19.897 -2.411 21.811 1.00 95.00 283 LEU A N 1
ATOM 2288 C CA . LEU A 1 283 ? -20.012 -1.337 22.792 1.00 95.00 283 LEU A CA 1
ATOM 2289 C C . LEU A 1 283 ? -19.592 -0.028 22.134 1.00 95.00 283 LEU A C 1
ATOM 2291 O O . LEU A 1 283 ? -18.486 0.062 21.608 1.00 95.00 283 LEU A O 1
ATOM 2295 N N . ASP A 1 284 ? -20.425 0.999 22.207 1.00 96.56 284 ASP A N 1
ATOM 2296 C CA . ASP A 1 284 ? -20.004 2.353 21.857 1.00 96.56 284 ASP A CA 1
ATOM 2297 C C . ASP A 1 284 ? -19.594 3.045 23.153 1.00 96.56 284 ASP A C 1
ATOM 2299 O O . ASP A 1 284 ? -20.378 3.096 24.097 1.00 96.56 284 ASP A O 1
ATOM 2303 N N . LEU A 1 285 ? -18.342 3.505 23.234 1.00 95.44 285 LEU A N 1
ATOM 2304 C CA . LEU A 1 285 ? -17.771 4.100 24.448 1.00 95.44 285 LEU A CA 1
ATOM 2305 C C . LEU A 1 285 ? -16.980 5.363 24.117 1.00 95.44 285 LEU A C 1
ATOM 2307 O O . LEU A 1 285 ? -16.379 5.488 23.044 1.00 95.44 285 LEU A O 1
ATOM 2311 N N . LEU A 1 286 ? -16.920 6.294 25.065 1.00 95.31 286 LEU A N 1
ATOM 2312 C CA . LEU A 1 286 ? -16.042 7.450 24.978 1.00 95.31 286 LEU A CA 1
ATOM 2313 C C . LEU A 1 286 ? -14.583 7.012 25.135 1.00 95.31 286 LEU A C 1
ATOM 2315 O O . LEU A 1 286 ? -14.202 6.354 26.103 1.00 95.31 286 LEU A O 1
ATOM 2319 N N . TRP A 1 287 ? -13.733 7.428 24.199 1.00 95.62 287 TRP A N 1
ATOM 2320 C CA . TRP A 1 287 ? -12.305 7.145 24.224 1.00 95.62 287 TRP A CA 1
ATOM 2321 C C . TRP A 1 287 ? -11.502 8.429 24.444 1.00 95.62 287 TRP A C 1
ATOM 2323 O O . TRP A 1 287 ? -11.432 9.321 23.590 1.00 95.62 287 TRP A O 1
ATOM 2333 N N . LYS A 1 288 ? -10.869 8.513 25.619 1.00 93.81 288 LYS A N 1
ATOM 2334 C CA . LYS A 1 288 ? -10.134 9.696 26.094 1.00 93.81 288 LYS A CA 1
ATOM 2335 C C . LYS A 1 288 ? -9.125 10.266 25.080 1.00 93.81 288 LYS A C 1
ATOM 2337 O O . LYS A 1 288 ? -9.126 11.484 24.911 1.00 93.81 288 LYS A O 1
ATOM 2342 N N . PRO A 1 289 ? -8.319 9.460 24.353 1.00 94.00 289 PRO A N 1
ATOM 2343 C CA . PRO A 1 289 ? -7.348 9.969 23.378 1.00 94.00 289 PRO A CA 1
ATOM 2344 C C . PRO A 1 289 ? -7.912 10.832 22.246 1.00 94.00 289 PRO A C 1
ATOM 2346 O O . PRO A 1 289 ? -7.149 11.597 21.659 1.00 94.00 289 PRO A O 1
ATOM 2349 N N . ILE A 1 290 ? -9.207 10.723 21.933 1.00 94.38 290 ILE A N 1
ATOM 2350 C CA . ILE A 1 290 ? -9.859 11.546 20.898 1.00 94.38 290 ILE A CA 1
ATOM 2351 C C . ILE A 1 290 ? -11.012 12.395 21.428 1.00 94.38 290 ILE A C 1
ATOM 2353 O O . ILE A 1 290 ? -11.698 13.056 20.649 1.00 94.38 290 ILE A O 1
ATOM 2357 N N . ASN A 1 291 ? -11.246 12.351 22.739 1.00 92.88 291 ASN A N 1
ATOM 2358 C CA . ASN A 1 291 ? -12.374 12.994 23.394 1.00 92.88 291 ASN A CA 1
ATOM 2359 C C . ASN A 1 291 ? -13.730 12.728 22.700 1.00 92.88 291 ASN A C 1
ATOM 2361 O O . ASN A 1 291 ? -14.541 13.638 22.502 1.00 92.88 291 ASN A O 1
ATOM 2365 N N . GLY A 1 292 ? -13.978 11.488 22.276 1.00 93.44 292 GLY A N 1
ATOM 2366 C CA . GLY A 1 292 ? -15.137 11.150 21.452 1.00 93.44 292 GLY A CA 1
ATOM 2367 C C . GLY A 1 292 ? -15.457 9.665 21.444 1.00 93.44 292 GLY A C 1
ATOM 2368 O O . GLY A 1 292 ? -14.690 8.859 21.964 1.00 93.44 292 GLY A O 1
ATOM 2369 N N . TRP A 1 293 ? -16.604 9.338 20.861 1.00 95.81 293 TRP A N 1
ATOM 2370 C CA . TRP A 1 293 ? -17.112 7.977 20.759 1.00 95.81 293 TRP A CA 1
ATOM 2371 C C . TRP A 1 293 ? -16.289 7.127 19.793 1.00 95.81 293 TRP A C 1
ATOM 2373 O O . TRP A 1 293 ? -15.888 7.587 18.721 1.00 95.81 293 TRP A O 1
ATOM 2383 N N . VAL A 1 294 ? -16.065 5.879 20.186 1.00 97.56 294 VAL A N 1
ATOM 2384 C CA . VAL A 1 294 ? -15.486 4.814 19.369 1.00 97.56 294 VAL A CA 1
ATOM 2385 C C . VAL A 1 294 ? -16.334 3.569 19.574 1.00 97.56 294 VAL A C 1
ATOM 2387 O O . VAL A 1 294 ? -16.730 3.264 20.700 1.00 97.56 294 VAL A O 1
ATOM 2390 N N . ARG A 1 295 ? -16.577 2.837 18.488 1.00 98.00 295 ARG A N 1
ATOM 2391 C CA . ARG A 1 295 ? -17.220 1.529 18.547 1.00 98.00 295 ARG A CA 1
ATOM 2392 C C . ARG A 1 295 ? -16.175 0.464 18.837 1.00 98.00 295 ARG A C 1
ATOM 2394 O O . ARG A 1 295 ? -15.255 0.266 18.044 1.00 98.00 295 ARG A O 1
ATOM 2401 N N . PHE A 1 296 ? -16.320 -0.224 19.956 1.00 97.94 296 PHE A N 1
ATOM 2402 C CA . PHE A 1 296 ? -15.513 -1.365 20.360 1.00 97.94 296 PHE A CA 1
ATOM 2403 C C . PHE A 1 296 ? -16.267 -2.665 20.087 1.00 97.94 296 PHE A C 1
ATOM 2405 O O . PHE A 1 296 ? -17.458 -2.780 20.368 1.00 97.94 296 PHE A O 1
ATOM 2412 N N . VAL A 1 297 ? -15.564 -3.659 19.552 1.00 97.88 297 VAL A N 1
ATOM 2413 C CA . VAL A 1 297 ? -16.107 -4.998 19.315 1.00 97.88 297 VAL A CA 1
ATOM 2414 C C . VAL A 1 297 ? -15.206 -6.011 20.003 1.00 97.88 297 VAL A C 1
ATOM 2416 O O . VAL A 1 297 ? -14.091 -6.257 19.545 1.00 97.88 297 VAL A O 1
ATOM 2419 N N . CYS A 1 298 ? -15.671 -6.587 21.107 1.00 97.31 298 CYS A N 1
ATOM 2420 C CA . CYS A 1 298 ? -14.996 -7.689 21.787 1.00 97.31 298 CYS A CA 1
ATOM 2421 C C . CYS A 1 298 ? -15.285 -8.978 21.017 1.00 97.31 298 CYS A C 1
ATOM 2423 O O . CYS A 1 298 ? -16.449 -9.297 20.787 1.00 97.31 298 CYS A O 1
ATOM 2425 N N . VAL A 1 299 ? -14.249 -9.713 20.616 1.00 97.00 299 VAL A N 1
ATOM 2426 C CA . VAL A 1 299 ? -14.351 -10.895 19.751 1.00 97.00 299 VAL A CA 1
ATOM 2427 C C . VAL A 1 299 ? -13.734 -12.105 20.440 1.00 97.00 299 VAL A C 1
ATOM 2429 O O . VAL A 1 299 ? -12.595 -12.036 20.904 1.00 97.00 299 VAL A O 1
ATOM 2432 N N . ARG A 1 300 ? -14.469 -13.218 20.462 1.00 95.50 300 ARG A N 1
ATOM 2433 C CA . ARG A 1 300 ? -13.982 -14.553 20.820 1.00 95.50 300 ARG A CA 1
ATOM 2434 C C . ARG A 1 300 ? -14.006 -15.449 19.574 1.00 95.50 300 ARG A C 1
ATOM 2436 O O . ARG A 1 300 ? -15.067 -15.756 19.031 1.00 95.50 300 ARG A O 1
ATOM 2443 N N . ASP A 1 301 ? -12.822 -15.852 19.115 1.00 92.62 301 ASP A N 1
ATOM 2444 C CA . ASP A 1 301 ? -12.602 -16.837 18.041 1.00 92.62 301 ASP A CA 1
ATOM 2445 C C . ASP A 1 301 ? -11.946 -18.082 18.655 1.00 92.62 301 ASP A C 1
ATOM 2447 O O . ASP A 1 301 ? -10.724 -18.143 18.833 1.00 92.62 301 ASP A O 1
ATOM 2451 N N . GLY A 1 302 ? -12.768 -19.055 19.060 1.00 88.25 302 GLY A N 1
ATOM 2452 C CA . GLY A 1 302 ? -12.309 -20.218 19.821 1.00 88.25 302 GLY A CA 1
ATOM 2453 C C . GLY A 1 302 ? -11.658 -19.797 21.143 1.00 88.25 302 GLY A C 1
ATOM 2454 O O . GLY A 1 302 ? -12.305 -19.194 21.991 1.00 88.25 302 GLY A O 1
ATOM 2455 N N . HIS A 1 303 ? -10.367 -20.091 21.310 1.00 87.44 303 HIS A N 1
ATOM 2456 C CA . HIS A 1 303 ? -9.595 -19.697 22.497 1.00 87.44 303 HIS A CA 1
ATOM 2457 C C . HIS A 1 303 ? -9.008 -18.278 22.419 1.00 87.44 303 HIS A C 1
ATOM 2459 O O . HIS A 1 303 ? -8.424 -17.804 23.390 1.00 87.44 303 HIS A O 1
ATOM 2465 N N . SER A 1 304 ? -9.105 -17.608 21.266 1.00 91.62 304 SER A N 1
ATOM 2466 C CA . SER A 1 304 ? -8.526 -16.276 21.072 1.00 91.62 304 SER A CA 1
ATOM 2467 C C . SER A 1 304 ? -9.536 -15.181 21.397 1.00 91.62 304 SER A C 1
ATOM 2469 O O . SER A 1 304 ? -10.579 -15.093 20.750 1.00 91.62 304 SER A O 1
ATOM 2471 N N . CYS A 1 305 ? -9.184 -14.300 22.334 1.00 94.38 305 CYS A N 1
ATOM 2472 C CA . CYS A 1 305 ? -9.945 -13.097 22.675 1.00 94.38 305 CYS A CA 1
ATOM 2473 C C . CYS A 1 305 ? -9.194 -11.847 22.206 1.00 94.38 305 CYS A C 1
ATOM 2475 O O . CYS A 1 305 ? -7.994 -11.710 22.448 1.00 94.38 305 CYS A O 1
ATOM 2477 N N . TYR A 1 306 ? -9.881 -10.931 21.529 1.00 95.81 306 TYR A N 1
ATOM 2478 C CA . TYR A 1 306 ? -9.307 -9.649 21.118 1.00 95.81 306 TYR A CA 1
ATOM 2479 C C . TYR A 1 306 ? -10.388 -8.598 20.885 1.00 95.81 306 TYR A C 1
ATOM 2481 O O . TYR A 1 306 ? -11.546 -8.920 20.637 1.00 95.81 306 TYR A O 1
ATOM 2489 N N . ILE A 1 307 ? -10.007 -7.324 20.948 1.00 97.50 307 ILE A N 1
ATOM 2490 C CA . ILE A 1 307 ? -10.936 -6.203 20.791 1.00 97.50 307 ILE A CA 1
ATOM 2491 C C . ILE A 1 307 ? -10.610 -5.450 19.507 1.00 97.50 307 ILE A C 1
ATOM 2493 O O . ILE A 1 307 ? -9.454 -5.113 19.248 1.00 97.50 307 ILE A O 1
ATOM 2497 N N . LEU A 1 308 ? -11.632 -5.154 18.716 1.00 98.25 308 LEU A N 1
ATOM 2498 C CA . LEU A 1 308 ? -11.546 -4.280 17.552 1.00 98.25 308 LEU A CA 1
ATOM 2499 C C . LEU A 1 308 ? -12.126 -2.903 17.878 1.00 98.25 308 LEU A C 1
ATOM 2501 O O . LEU A 1 308 ? -12.987 -2.768 18.741 1.00 98.25 308 LEU A O 1
ATOM 2505 N N . MET A 1 309 ? -11.642 -1.883 17.180 1.00 98.19 309 MET A N 1
ATOM 2506 C CA . MET A 1 309 ? -12.078 -0.493 17.275 1.00 98.19 309 MET A CA 1
ATOM 2507 C C . MET A 1 309 ? -12.488 -0.009 15.891 1.00 98.19 309 MET A C 1
ATOM 2509 O O . MET A 1 309 ? -11.747 -0.218 14.929 1.00 98.19 309 MET A O 1
ATOM 2513 N N . SER A 1 310 ? -13.617 0.687 15.812 1.00 98.31 310 SER A N 1
ATOM 2514 C CA . SER A 1 310 ? -14.098 1.374 14.617 1.00 98.31 310 SER A CA 1
ATOM 2515 C C . SER A 1 310 ? -14.389 2.839 14.929 1.00 98.31 310 SER A C 1
ATOM 2517 O O . SER A 1 310 ? -15.007 3.155 15.949 1.00 98.31 310 SER A O 1
ATOM 2519 N N . SER A 1 311 ? -13.970 3.745 14.043 1.00 97.75 311 SER A N 1
ATOM 2520 C CA . SER A 1 311 ? -14.406 5.148 14.107 1.00 97.75 311 SER A CA 1
ATOM 2521 C C . SER A 1 311 ? -15.805 5.373 13.524 1.00 97.75 311 SER A C 1
ATOM 2523 O O . SER A 1 311 ? -16.311 6.487 13.584 1.00 97.75 311 SER A O 1
ATOM 2525 N N . ASP A 1 312 ? -16.410 4.356 12.910 1.00 97.44 312 ASP A N 1
ATOM 2526 C CA . ASP A 1 312 ? -17.800 4.367 12.457 1.00 97.44 312 ASP A CA 1
ATOM 2527 C C . ASP A 1 312 ? -18.692 3.664 13.492 1.00 97.44 312 ASP A C 1
ATOM 2529 O O . ASP A 1 312 ? -18.543 2.460 13.726 1.00 97.44 312 ASP A O 1
ATOM 2533 N N . LEU A 1 313 ? -19.605 4.431 14.097 1.00 96.94 313 LEU A N 1
ATOM 2534 C CA . LEU A 1 313 ? -20.577 3.971 15.097 1.00 96.94 313 LEU A CA 1
ATOM 2535 C C . LEU A 1 313 ? -21.842 3.371 14.473 1.00 96.94 313 LEU A C 1
ATOM 2537 O O . LEU A 1 313 ? -22.764 3.013 15.190 1.00 96.94 313 LEU A O 1
ATOM 2541 N N . GLN A 1 314 ? -21.955 3.304 13.153 1.00 95.81 314 GLN A N 1
ATOM 2542 C CA . GLN A 1 314 ? -23.092 2.672 12.479 1.00 95.81 314 GLN A CA 1
ATOM 2543 C C . GLN A 1 314 ? -22.688 1.355 11.818 1.00 95.81 314 GLN A C 1
ATOM 2545 O O . GLN A 1 314 ? -23.539 0.503 11.574 1.00 95.81 314 GLN A O 1
ATOM 2550 N N . LEU A 1 315 ? -21.386 1.132 11.618 1.00 97.06 315 LEU A N 1
ATOM 2551 C CA . LEU A 1 315 ? -20.866 -0.103 11.046 1.00 97.06 315 LEU A CA 1
ATOM 2552 C C . LEU A 1 315 ? -21.174 -1.317 11.954 1.00 97.06 315 LEU A C 1
ATOM 2554 O O . LEU A 1 315 ? -20.781 -1.311 13.130 1.00 97.06 315 LEU A O 1
ATOM 2558 N N . PRO A 1 316 ? -21.851 -2.366 11.447 1.00 96.94 316 PRO A N 1
ATOM 2559 C CA . PRO A 1 316 ? -22.154 -3.560 12.228 1.00 96.94 316 PRO A CA 1
ATOM 2560 C C . PRO A 1 316 ? -20.892 -4.283 12.706 1.00 96.94 316 PRO A C 1
ATOM 2562 O O . PRO A 1 316 ? -19.894 -4.377 11.992 1.00 96.94 316 PRO A O 1
ATOM 2565 N N . ALA A 1 317 ? -20.954 -4.878 13.898 1.00 97.31 317 ALA A N 1
ATOM 2566 C CA . ALA A 1 317 ? -19.833 -5.620 14.475 1.00 97.31 317 ALA A CA 1
ATOM 2567 C C . ALA A 1 317 ? -19.332 -6.769 13.577 1.00 97.31 317 ALA A C 1
ATOM 2569 O O . ALA A 1 317 ? -18.128 -6.989 13.471 1.00 97.31 317 ALA A O 1
ATOM 2570 N N . THR A 1 318 ? -20.235 -7.457 12.875 1.00 96.69 318 THR A N 1
ATOM 2571 C CA . THR A 1 318 ? -19.891 -8.513 11.909 1.00 96.69 318 THR A CA 1
ATOM 2572 C C . THR A 1 318 ? -19.084 -7.981 10.722 1.00 96.69 318 THR A C 1
ATOM 2574 O O . THR A 1 318 ? -18.142 -8.641 10.276 1.00 96.69 318 THR A O 1
ATOM 2577 N N . GLU A 1 319 ? -19.382 -6.769 10.245 1.00 96.69 319 GLU A N 1
ATOM 2578 C CA . GLU A 1 319 ? -18.597 -6.103 9.202 1.00 96.69 319 GLU A CA 1
ATOM 2579 C C . GLU A 1 319 ? -17.240 -5.639 9.734 1.00 96.69 319 GLU A C 1
ATOM 2581 O O . GLU A 1 319 ? -16.237 -5.852 9.061 1.00 96.69 319 GLU A O 1
ATOM 2586 N N . ILE A 1 320 ? -17.169 -5.105 10.960 1.00 98.31 320 ILE A N 1
ATOM 2587 C CA . ILE A 1 320 ? -15.899 -4.731 11.613 1.00 98.31 320 ILE A CA 1
ATOM 2588 C C . ILE A 1 320 ? -14.953 -5.940 11.700 1.00 98.31 320 ILE A C 1
ATOM 2590 O O . ILE A 1 320 ? -13.783 -5.844 11.320 1.00 98.31 320 ILE A O 1
ATOM 2594 N N . ILE A 1 321 ? -15.463 -7.094 12.147 1.00 97.62 321 ILE A N 1
ATOM 2595 C CA . ILE A 1 321 ? -14.700 -8.352 12.229 1.00 97.62 321 ILE A CA 1
ATOM 2596 C C . ILE A 1 321 ? -14.231 -8.787 10.835 1.00 97.62 321 ILE A C 1
ATOM 2598 O O . ILE A 1 321 ? -13.058 -9.116 10.636 1.00 97.62 321 ILE A O 1
ATOM 2602 N N . THR A 1 322 ? -15.132 -8.744 9.851 1.00 96.62 322 THR A N 1
ATOM 2603 C CA . THR A 1 322 ? -14.834 -9.136 8.468 1.00 96.62 322 THR A CA 1
ATOM 2604 C C . THR A 1 322 ? -13.771 -8.230 7.840 1.00 96.62 322 THR A C 1
ATOM 2606 O O . THR A 1 322 ? -12.784 -8.731 7.299 1.00 96.62 322 THR A O 1
ATOM 2609 N N . ILE A 1 323 ? -13.914 -6.908 7.966 1.00 97.62 323 ILE A N 1
ATOM 2610 C CA . ILE A 1 323 ? -12.943 -5.903 7.511 1.00 97.62 323 ILE A CA 1
ATOM 2611 C C . ILE A 1 323 ? -11.568 -6.170 8.121 1.00 97.62 323 ILE A C 1
ATOM 2613 O O . ILE A 1 323 ? -10.573 -6.232 7.394 1.00 97.62 323 ILE A O 1
ATOM 2617 N N . TYR A 1 324 ? -11.497 -6.369 9.440 1.00 97.69 324 TYR A N 1
ATOM 2618 C CA . TYR A 1 324 ? -10.218 -6.593 10.105 1.00 97.69 324 TYR A CA 1
ATOM 2619 C C . TYR A 1 324 ? -9.552 -7.904 9.659 1.00 97.69 324 TYR A C 1
ATOM 2621 O O . TYR A 1 324 ? -8.331 -7.948 9.502 1.00 97.69 324 TYR A O 1
ATOM 2629 N N . SER A 1 325 ? -10.328 -8.951 9.351 1.00 95.75 325 SER A N 1
ATOM 2630 C CA . SER A 1 325 ? -9.782 -10.208 8.812 1.00 95.75 325 SER A CA 1
ATOM 2631 C C . SER A 1 325 ? -9.021 -10.012 7.490 1.00 95.75 325 SER A C 1
ATOM 2633 O O . SER A 1 325 ? -7.987 -10.649 7.246 1.00 95.75 325 SER A O 1
ATOM 2635 N N . TYR A 1 326 ? -9.472 -9.066 6.655 1.00 97.00 326 TYR A N 1
ATOM 2636 C CA . TYR A 1 326 ? -8.816 -8.733 5.395 1.00 97.00 326 TYR A CA 1
ATOM 2637 C C . TYR A 1 326 ? -7.501 -7.971 5.571 1.00 97.00 326 TYR A C 1
ATOM 2639 O O . TYR A 1 326 ? -6.702 -7.971 4.635 1.00 97.00 326 TYR A O 1
ATOM 2647 N N . ARG A 1 327 ? -7.203 -7.410 6.755 1.00 96.25 327 ARG A N 1
ATOM 2648 C CA . ARG A 1 327 ? -5.921 -6.735 7.036 1.00 96.25 327 ARG A CA 1
ATOM 2649 C C . ARG A 1 327 ? -4.724 -7.619 6.673 1.00 96.25 327 ARG A C 1
ATOM 2651 O O . ARG A 1 327 ? -3.786 -7.156 6.034 1.00 96.25 327 ARG A O 1
ATOM 2658 N N . SER A 1 328 ? -4.800 -8.913 6.988 1.00 94.50 328 SER A N 1
ATOM 2659 C CA . SER A 1 328 ? -3.762 -9.912 6.675 1.00 94.50 328 SER A CA 1
ATOM 2660 C C . SER A 1 328 ? -3.371 -9.978 5.188 1.00 94.50 328 SER A C 1
ATOM 2662 O O . SER A 1 328 ? -2.268 -10.404 4.848 1.00 94.50 328 SER A O 1
ATOM 2664 N N . LYS A 1 329 ? -4.230 -9.524 4.263 1.00 96.81 329 LYS A N 1
ATOM 2665 C CA . LYS A 1 329 ? -3.927 -9.520 2.823 1.00 96.81 329 LYS A CA 1
ATOM 2666 C C . LYS A 1 329 ? -2.737 -8.634 2.466 1.00 96.81 329 LYS A C 1
ATOM 2668 O O . LYS A 1 329 ? -2.094 -8.904 1.452 1.00 96.81 329 LYS A O 1
ATOM 2673 N N . ILE A 1 330 ? -2.410 -7.625 3.275 1.00 97.44 330 ILE A N 1
ATOM 2674 C CA . ILE A 1 330 ? -1.216 -6.806 3.038 1.00 97.44 330 ILE A CA 1
ATOM 2675 C C . ILE A 1 330 ? 0.084 -7.577 3.290 1.00 97.44 330 ILE A C 1
ATOM 2677 O O . ILE A 1 330 ? 1.060 -7.376 2.575 1.00 97.44 330 ILE A O 1
ATOM 2681 N N . GLU A 1 331 ? 0.085 -8.536 4.217 1.00 96.88 331 GLU A N 1
ATOM 2682 C CA . GLU A 1 331 ? 1.239 -9.406 4.473 1.00 96.88 331 GLU A CA 1
ATOM 2683 C C . GLU A 1 331 ? 1.497 -10.317 3.264 1.00 96.88 331 GLU A C 1
ATOM 2685 O O . GLU A 1 331 ? 2.638 -10.494 2.832 1.00 96.88 331 GLU A O 1
ATOM 2690 N N . VAL A 1 332 ? 0.420 -10.818 2.646 1.00 96.12 332 VAL A N 1
ATOM 2691 C CA . VAL A 1 332 ? 0.483 -11.563 1.380 1.00 96.12 332 VAL A CA 1
ATOM 2692 C C . VAL A 1 332 ? 1.005 -10.664 0.255 1.00 96.12 332 VAL A C 1
ATOM 2694 O O . VAL A 1 332 ? 1.926 -11.055 -0.460 1.00 96.12 332 VAL A O 1
ATOM 2697 N N . MET A 1 333 ? 0.491 -9.437 0.128 1.00 98.25 333 MET A N 1
ATOM 2698 C CA . MET A 1 333 ? 1.001 -8.459 -0.841 1.00 98.25 333 MET A CA 1
ATOM 2699 C C . MET A 1 333 ? 2.506 -8.221 -0.654 1.00 98.25 333 MET A C 1
ATOM 2701 O O . MET A 1 333 ? 3.261 -8.269 -1.624 1.00 98.25 333 MET A O 1
ATOM 2705 N N . PHE A 1 334 ? 2.981 -8.034 0.580 1.00 98.00 334 PHE A N 1
ATOM 2706 C CA . PHE A 1 334 ? 4.405 -7.877 0.874 1.00 98.00 334 PHE A CA 1
ATOM 2707 C C . PHE A 1 334 ? 5.233 -9.108 0.511 1.00 98.00 334 PHE A C 1
ATOM 2709 O O . PHE A 1 334 ? 6.317 -8.954 -0.061 1.00 98.00 334 PHE A O 1
ATOM 2716 N N . LEU A 1 335 ? 4.728 -10.312 0.792 1.00 96.88 335 LEU A N 1
ATOM 2717 C CA . LEU A 1 335 ? 5.377 -11.564 0.411 1.00 96.88 335 LEU A CA 1
ATOM 2718 C C . LEU A 1 335 ? 5.611 -11.611 -1.103 1.00 96.88 335 LEU A C 1
ATOM 2720 O O . LEU A 1 335 ? 6.749 -11.791 -1.541 1.00 96.88 335 LEU A O 1
ATOM 2724 N N . PHE A 1 336 ? 4.569 -11.382 -1.905 1.00 97.19 336 PHE A N 1
ATOM 2725 C CA . PHE A 1 336 ? 4.684 -11.391 -3.363 1.00 97.19 336 PHE A CA 1
ATOM 2726 C C . PHE A 1 336 ? 5.521 -10.215 -3.884 1.00 97.19 336 PHE A C 1
ATOM 2728 O O . PHE A 1 336 ? 6.292 -10.374 -4.831 1.00 97.19 336 PHE A O 1
ATOM 2735 N N . LEU A 1 337 ? 5.458 -9.041 -3.252 1.00 97.50 337 LEU A N 1
ATOM 2736 C CA . LEU A 1 337 ? 6.186 -7.866 -3.732 1.00 97.50 337 LEU A CA 1
ATOM 2737 C C . LEU A 1 337 ? 7.682 -8.063 -3.512 1.00 97.50 337 LEU A C 1
ATOM 2739 O O . LEU A 1 337 ? 8.491 -7.696 -4.362 1.00 97.50 337 LEU A O 1
ATOM 2743 N N . LYS A 1 338 ? 8.047 -8.713 -2.405 1.00 96.00 338 LYS A N 1
ATOM 2744 C CA . LYS A 1 338 ? 9.423 -9.066 -2.075 1.00 96.00 338 LYS A CA 1
ATOM 2745 C C . LYS A 1 338 ? 9.940 -10.248 -2.893 1.00 96.00 338 LYS A C 1
ATOM 2747 O O . LYS A 1 338 ? 11.008 -10.126 -3.480 1.00 96.00 338 LYS A O 1
ATOM 2752 N N . HIS A 1 339 ? 9.212 -11.363 -2.922 1.00 95.50 339 HIS A N 1
ATOM 2753 C CA . HIS A 1 339 ? 9.737 -12.652 -3.388 1.00 95.50 339 HIS A CA 1
ATOM 2754 C C . HIS A 1 339 ? 9.290 -13.070 -4.787 1.00 95.50 339 HIS A C 1
ATOM 2756 O O . HIS A 1 339 ? 9.941 -13.919 -5.382 1.00 95.50 339 HIS A O 1
ATOM 2762 N N . LEU A 1 340 ? 8.217 -12.497 -5.328 1.00 96.56 340 LEU A N 1
ATOM 2763 C CA . LEU A 1 340 ? 7.816 -12.752 -6.711 1.00 96.56 340 LEU A CA 1
ATOM 2764 C C . LEU A 1 340 ? 8.315 -11.622 -7.610 1.00 96.56 340 LEU A C 1
ATOM 2766 O O . LEU A 1 340 ? 9.111 -11.828 -8.525 1.00 96.56 340 LEU A O 1
ATOM 2770 N N . ILE A 1 341 ? 7.900 -10.398 -7.287 1.00 97.56 341 ILE A N 1
ATOM 2771 C CA . ILE A 1 341 ? 8.165 -9.230 -8.124 1.00 97.56 341 ILE A CA 1
ATOM 2772 C C . ILE A 1 341 ? 9.569 -8.682 -7.904 1.00 97.56 341 ILE A C 1
ATOM 2774 O O . ILE A 1 341 ? 10.165 -8.193 -8.857 1.00 97.56 341 ILE A O 1
ATOM 2778 N N . GLY A 1 342 ? 10.110 -8.732 -6.682 1.00 96.75 342 GLY A N 1
ATOM 2779 C CA . GLY A 1 342 ? 11.395 -8.119 -6.316 1.00 96.75 342 GLY A CA 1
ATOM 2780 C C . GLY A 1 342 ? 11.333 -6.586 -6.236 1.00 96.75 342 GLY A C 1
ATOM 2781 O O . GLY A 1 342 ? 12.292 -5.894 -6.597 1.00 96.75 342 GLY A O 1
ATOM 2782 N N . GLY A 1 343 ? 10.193 -6.037 -5.807 1.00 97.25 343 GLY A N 1
ATOM 2783 C CA . GLY A 1 343 ? 9.904 -4.599 -5.754 1.00 97.25 343 GLY A CA 1
ATOM 2784 C C . GLY A 1 343 ? 10.776 -3.808 -4.782 1.00 97.25 343 GLY A C 1
ATOM 2785 O O . GLY A 1 343 ? 10.881 -2.589 -4.888 1.00 97.25 343 GLY A O 1
ATOM 2786 N N . PHE A 1 344 ? 11.485 -4.493 -3.885 1.00 96.88 344 PHE A N 1
ATOM 2787 C CA . PHE A 1 344 ? 12.429 -3.860 -2.971 1.00 96.88 344 PHE A CA 1
ATOM 2788 C C . PHE A 1 344 ? 13.896 -3.994 -3.394 1.00 96.88 344 PHE A C 1
ATOM 2790 O O . PHE A 1 344 ? 14.771 -3.514 -2.680 1.00 96.88 344 PHE A O 1
ATOM 2797 N N . CYS A 1 345 ? 14.203 -4.585 -4.551 1.00 95.44 345 CYS A N 1
ATOM 2798 C CA . CYS A 1 345 ? 15.580 -4.858 -4.986 1.00 95.44 345 CYS A CA 1
ATOM 2799 C C . CYS A 1 345 ? 16.220 -3.724 -5.809 1.00 95.44 345 CYS A C 1
ATOM 2801 O O . CYS A 1 345 ? 16.941 -3.964 -6.774 1.00 95.44 345 CYS A O 1
ATOM 2803 N N . TYR A 1 346 ? 15.945 -2.471 -5.450 1.00 95.44 346 TYR A N 1
ATOM 2804 C CA . TYR A 1 346 ? 16.604 -1.298 -6.030 1.00 95.44 346 TYR A CA 1
ATOM 2805 C C . TYR A 1 346 ? 17.970 -1.014 -5.389 1.00 95.44 346 TYR A C 1
ATOM 2807 O O . TYR A 1 346 ? 18.208 -1.321 -4.215 1.00 95.44 346 TYR A O 1
ATOM 2815 N N . HIS A 1 347 ? 18.816 -0.312 -6.150 1.00 93.75 347 HIS A N 1
ATOM 2816 C CA . HIS A 1 347 ? 20.177 0.084 -5.771 1.00 93.75 347 HIS A CA 1
ATOM 2817 C C . HIS A 1 347 ? 20.429 1.590 -5.977 1.00 93.75 347 HIS A C 1
ATOM 2819 O O . HIS A 1 347 ? 21.531 1.992 -6.333 1.00 93.75 347 HIS A O 1
ATOM 2825 N N . PHE A 1 348 ? 19.417 2.448 -5.808 1.00 95.38 348 PHE A N 1
ATOM 2826 C CA . PHE A 1 348 ? 19.606 3.896 -5.956 1.00 95.38 348 PHE A CA 1
ATOM 2827 C C . PHE A 1 348 ? 20.333 4.491 -4.747 1.00 95.38 348 PHE A C 1
ATOM 2829 O O . PHE A 1 348 ? 19.933 4.290 -3.605 1.00 95.38 348 PHE A O 1
ATOM 2836 N N . TRP A 1 349 ? 21.388 5.256 -5.011 1.00 94.56 349 TRP A N 1
ATOM 2837 C CA . TRP A 1 349 ? 22.185 5.969 -4.011 1.00 94.56 349 TRP A CA 1
ATOM 2838 C C . TRP A 1 349 ? 22.684 7.296 -4.597 1.00 94.56 349 TRP A C 1
ATOM 2840 O O . TRP A 1 349 ? 22.518 7.555 -5.795 1.00 94.56 349 TRP A O 1
ATOM 2850 N N . THR A 1 350 ? 23.276 8.160 -3.771 1.00 93.56 350 THR A N 1
ATOM 2851 C CA . THR A 1 350 ? 23.889 9.412 -4.244 1.00 93.56 350 THR A CA 1
ATOM 2852 C C . THR A 1 350 ? 25.129 9.775 -3.438 1.00 93.56 350 THR A C 1
ATOM 2854 O O . THR A 1 350 ? 25.153 9.617 -2.222 1.00 93.56 350 THR A O 1
ATOM 2857 N N . LYS A 1 351 ? 26.168 10.301 -4.105 1.00 92.12 351 LYS A N 1
ATOM 2858 C CA . LYS A 1 351 ? 27.393 10.781 -3.437 1.00 92.12 351 LYS A CA 1
ATOM 2859 C C . LYS A 1 351 ? 27.123 11.916 -2.444 1.00 92.12 351 LYS A C 1
ATOM 2861 O O . LYS A 1 351 ? 27.892 12.044 -1.499 1.00 92.12 351 LYS A O 1
ATOM 2866 N N . ALA A 1 352 ? 26.056 12.684 -2.680 1.00 91.12 352 ALA A N 1
ATOM 2867 C CA . ALA A 1 352 ? 25.612 13.798 -1.845 1.00 91.12 352 ALA A CA 1
ATOM 2868 C C . ALA A 1 352 ? 25.091 13.357 -0.470 1.00 91.12 352 ALA A C 1
ATOM 2870 O O . ALA A 1 352 ? 25.064 14.155 0.457 1.00 91.12 352 ALA A O 1
ATOM 2871 N N . PHE A 1 353 ? 24.674 12.096 -0.328 1.00 89.44 353 PHE A N 1
ATOM 2872 C CA . PHE A 1 353 ? 24.224 11.586 0.958 1.00 89.44 353 PHE A CA 1
ATOM 2873 C C . PHE A 1 353 ? 25.445 11.221 1.818 1.00 89.44 353 PHE A C 1
ATOM 2875 O O . PHE A 1 353 ? 26.365 10.562 1.307 1.00 89.44 353 PHE A O 1
ATOM 2882 N N . PRO A 1 354 ? 25.480 11.631 3.100 1.00 86.81 354 PRO A N 1
ATOM 2883 C CA . PRO A 1 354 ? 26.587 11.305 3.989 1.00 86.81 354 PRO A CA 1
ATOM 2884 C C . PRO A 1 354 ? 26.723 9.789 4.150 1.00 86.81 354 PRO A C 1
ATOM 2886 O O . PRO A 1 354 ? 25.752 9.038 4.048 1.00 86.81 354 PRO A O 1
ATOM 2889 N N . GLU A 1 355 ? 27.951 9.329 4.388 1.00 85.75 355 GLU A N 1
ATOM 2890 C CA . GLU A 1 355 ? 28.193 7.908 4.622 1.00 85.75 355 GLU A CA 1
ATOM 2891 C C . GLU A 1 355 ? 27.562 7.473 5.949 1.00 85.75 355 GLU A C 1
ATOM 2893 O O . GLU A 1 355 ? 27.854 8.012 7.018 1.00 85.75 355 GLU A O 1
ATOM 2898 N N . LEU A 1 356 ? 26.700 6.468 5.864 1.00 83.12 356 LEU A N 1
ATOM 2899 C CA . LEU A 1 356 ? 26.032 5.853 6.992 1.00 83.12 356 LEU A CA 1
ATOM 2900 C C . LEU A 1 356 ? 27.029 5.037 7.813 1.00 83.12 356 LEU A C 1
ATOM 2902 O O . LEU A 1 356 ? 27.678 4.115 7.313 1.00 83.12 356 LEU A O 1
ATOM 2906 N N . LYS A 1 357 ? 27.119 5.369 9.101 1.00 78.50 357 LYS A N 1
ATOM 2907 C CA . LYS A 1 357 ? 27.903 4.630 10.093 1.00 78.50 357 LYS A CA 1
ATOM 2908 C C . LYS A 1 357 ? 26.948 3.847 10.991 1.00 78.50 357 LYS A C 1
ATOM 2910 O O . LYS A 1 357 ? 25.896 4.355 11.382 1.00 78.50 357 LYS A O 1
ATOM 2915 N N . ARG A 1 358 ? 27.316 2.608 11.336 1.00 71.38 358 ARG A N 1
ATOM 2916 C CA . ARG A 1 358 ? 26.515 1.765 12.241 1.00 71.38 358 ARG A CA 1
ATOM 2917 C C . ARG A 1 358 ? 26.270 2.508 13.562 1.00 71.38 358 ARG A C 1
ATOM 2919 O O . ARG A 1 358 ? 27.197 3.086 14.122 1.00 71.38 358 ARG A O 1
ATOM 2926 N N . GLY A 1 359 ? 25.015 2.537 14.009 1.00 67.94 359 GLY A N 1
ATOM 2927 C CA . GLY A 1 359 ? 24.600 3.183 15.261 1.00 67.94 359 GLY A CA 1
ATOM 2928 C C . GLY A 1 359 ? 24.572 4.719 15.267 1.00 67.94 359 GLY A C 1
ATOM 2929 O O . GLY A 1 359 ? 24.184 5.295 16.277 1.00 67.94 359 GLY A O 1
ATOM 2930 N N . LYS A 1 360 ? 24.940 5.408 14.173 1.00 71.19 360 LYS A N 1
ATOM 2931 C CA . LYS A 1 360 ? 24.904 6.881 14.103 1.00 71.19 360 LYS A CA 1
ATOM 2932 C C . LYS A 1 360 ? 23.860 7.363 13.102 1.00 71.19 360 LYS A C 1
ATOM 2934 O O . LYS A 1 360 ? 23.798 6.874 11.974 1.00 71.19 360 LYS A O 1
ATOM 2939 N N . LYS A 1 361 ? 23.053 8.346 13.509 1.00 71.75 361 LYS A N 1
ATOM 2940 C CA . LYS A 1 361 ? 22.148 9.054 12.596 1.00 71.75 361 LYS A CA 1
ATOM 2941 C C . LYS A 1 361 ? 22.978 10.018 11.737 1.00 71.75 361 LYS A C 1
ATOM 2943 O O . LYS A 1 361 ? 23.781 10.755 12.308 1.00 71.75 361 LYS A O 1
ATOM 2948 N N . PRO A 1 362 ? 22.828 10.009 10.401 1.00 71.69 362 PRO A N 1
ATOM 2949 C CA . PRO A 1 362 ? 23.460 11.021 9.566 1.00 71.69 362 PRO A CA 1
ATOM 2950 C C . PRO A 1 362 ? 22.857 12.390 9.887 1.00 71.69 362 PRO A C 1
ATOM 2952 O O . PRO A 1 362 ? 21.633 12.520 9.951 1.00 71.69 362 PRO A O 1
ATOM 2955 N N . ASP A 1 363 ? 23.706 13.397 10.076 1.00 72.94 363 ASP A N 1
ATOM 2956 C CA . ASP A 1 363 ? 23.244 14.776 10.187 1.00 72.94 363 ASP A CA 1
ATOM 2957 C C . ASP A 1 363 ? 22.983 15.332 8.784 1.00 72.94 363 ASP A C 1
ATOM 2959 O O . ASP A 1 363 ? 23.900 15.533 7.986 1.00 72.94 363 ASP A O 1
ATOM 2963 N N . LEU A 1 364 ? 21.701 15.506 8.469 1.00 77.88 364 LEU A N 1
ATOM 2964 C CA . LEU A 1 364 ? 21.245 15.996 7.172 1.00 77.88 364 LEU A CA 1
ATOM 2965 C C . LEU A 1 364 ? 21.102 17.524 7.141 1.00 77.88 364 LEU A C 1
ATOM 2967 O O . LEU A 1 364 ? 20.904 18.072 6.061 1.00 77.88 364 LEU A O 1
ATOM 2971 N N . SER A 1 365 ? 21.231 18.212 8.284 1.00 73.62 365 SER A N 1
ATOM 2972 C CA . SER A 1 365 ? 21.137 19.680 8.364 1.00 73.62 365 SER A CA 1
ATOM 2973 C C . SER A 1 365 ? 22.317 20.395 7.694 1.00 73.62 365 SER A C 1
ATOM 2975 O O . SER A 1 365 ? 22.199 21.541 7.274 1.00 73.62 365 SER A O 1
ATOM 2977 N N . ILE A 1 366 ? 23.433 19.682 7.531 1.00 77.62 366 ILE A N 1
ATOM 2978 C CA . ILE A 1 366 ? 24.682 20.170 6.933 1.00 77.62 366 ILE A CA 1
ATOM 2979 C C . ILE A 1 366 ? 24.607 20.176 5.391 1.00 77.62 366 ILE A C 1
ATOM 2981 O O . ILE A 1 366 ? 25.480 20.721 4.715 1.00 77.62 366 ILE A O 1
ATOM 2985 N N . LEU A 1 367 ? 23.579 19.560 4.797 1.00 84.38 367 LEU A N 1
ATOM 2986 C CA . LEU A 1 367 ? 23.485 19.433 3.345 1.00 84.38 367 LEU A CA 1
ATOM 2987 C C . LEU A 1 367 ? 23.157 20.769 2.670 1.00 84.38 367 LEU A C 1
ATOM 2989 O O . LEU A 1 367 ? 22.199 21.457 3.016 1.00 84.38 367 LEU A O 1
ATOM 2993 N N . SER A 1 368 ? 23.929 21.092 1.631 1.00 88.31 368 SER A N 1
ATOM 2994 C CA . SER A 1 368 ? 23.651 22.226 0.752 1.00 88.31 368 SER A CA 1
ATOM 2995 C C . SER A 1 368 ? 22.325 22.030 -0.002 1.00 88.31 368 SER A C 1
ATOM 2997 O O . SER A 1 368 ? 21.910 20.894 -0.253 1.00 88.31 368 SER A O 1
ATOM 2999 N N . LYS A 1 369 ? 21.671 23.120 -0.435 1.00 89.25 369 LYS A N 1
ATOM 3000 C CA . LYS A 1 369 ? 20.440 23.031 -1.253 1.00 89.25 369 LYS A CA 1
ATOM 3001 C C . LYS A 1 369 ? 20.609 22.113 -2.485 1.00 89.25 369 LYS A C 1
ATOM 3003 O O . LYS A 1 369 ? 19.777 21.224 -2.661 1.00 89.25 369 LYS A O 1
ATOM 3008 N N . PRO A 1 370 ? 21.692 22.218 -3.287 1.00 92.56 370 PRO A N 1
ATOM 3009 C CA . PRO A 1 370 ? 21.909 21.309 -4.417 1.00 92.56 370 PRO A CA 1
ATOM 3010 C C . PRO A 1 370 ? 22.082 19.837 -4.021 1.00 92.56 370 PRO A C 1
ATOM 3012 O O . PRO A 1 370 ? 21.756 18.938 -4.798 1.00 92.56 370 PRO A O 1
ATOM 3015 N N . ASP A 1 371 ? 22.626 19.559 -2.836 1.00 92.69 371 ASP A N 1
ATOM 3016 C CA . ASP A 1 371 ? 22.783 18.189 -2.353 1.00 92.69 371 ASP A CA 1
ATOM 3017 C C . ASP A 1 371 ? 21.465 17.613 -1.843 1.00 92.69 371 ASP A C 1
ATOM 3019 O O . ASP A 1 371 ? 21.158 16.460 -2.160 1.00 92.69 371 ASP A O 1
ATOM 3023 N N . LEU A 1 372 ? 20.642 18.421 -1.169 1.00 91.81 372 LEU A N 1
ATOM 3024 C CA . LEU A 1 372 ? 19.276 18.050 -0.796 1.00 91.81 372 LEU A CA 1
ATOM 3025 C C . LEU A 1 372 ? 18.443 17.661 -2.023 1.00 91.81 372 LEU A C 1
ATOM 3027 O O . LEU A 1 372 ? 17.810 16.607 -2.007 1.00 91.81 372 LEU A O 1
ATOM 3031 N N . GLU A 1 373 ? 18.530 18.405 -3.129 1.00 92.81 373 GLU A N 1
ATOM 3032 C CA . GLU A 1 373 ? 17.845 18.039 -4.379 1.00 92.81 373 GLU A CA 1
ATOM 3033 C C . GLU A 1 373 ? 18.297 16.673 -4.926 1.00 92.81 373 GLU A C 1
ATOM 3035 O O . GLU A 1 373 ? 17.492 15.878 -5.420 1.00 92.81 373 GLU A O 1
ATOM 3040 N N . LYS A 1 374 ? 19.595 16.349 -4.846 1.00 94.56 374 LYS A N 1
ATOM 3041 C CA . LYS A 1 374 ? 20.108 15.034 -5.282 1.00 94.56 374 LYS A CA 1
ATOM 3042 C C . LYS A 1 374 ? 19.615 13.909 -4.371 1.00 94.56 374 LYS A C 1
ATOM 3044 O O . LYS A 1 374 ? 19.377 12.792 -4.852 1.00 94.56 374 LYS A O 1
ATOM 3049 N N . VAL A 1 375 ? 19.500 14.172 -3.070 1.00 94.25 375 VAL A N 1
ATOM 3050 C CA . VAL A 1 375 ? 18.943 13.237 -2.084 1.00 94.25 375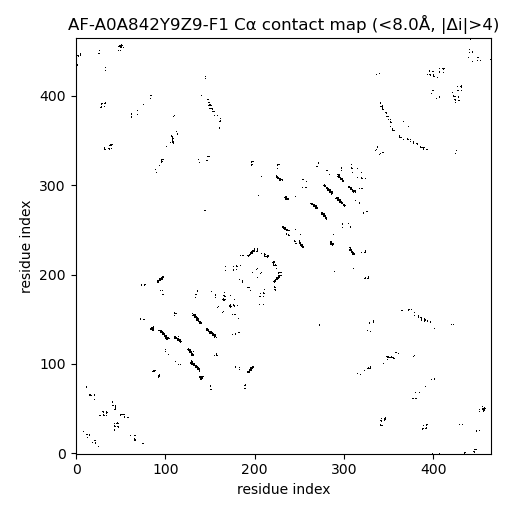 VAL A CA 1
ATOM 3051 C C . VAL A 1 375 ? 17.459 13.014 -2.365 1.00 94.25 375 VAL A C 1
ATOM 3053 O O . VAL A 1 375 ? 17.046 11.864 -2.509 1.00 94.25 375 VAL A O 1
ATOM 3056 N N . GLU A 1 376 ? 16.691 14.080 -2.577 1.00 94.50 376 GLU A N 1
ATOM 3057 C CA . GLU A 1 376 ? 15.270 14.025 -2.923 1.00 94.50 376 GLU A CA 1
ATOM 3058 C C . GLU A 1 376 ? 15.033 13.229 -4.215 1.00 94.50 376 GLU A C 1
ATOM 3060 O O . GLU A 1 376 ? 14.235 12.293 -4.233 1.00 94.50 376 GLU A O 1
ATOM 3065 N N . ARG A 1 377 ? 15.796 13.496 -5.286 1.00 95.44 377 ARG A N 1
ATOM 3066 C CA . ARG A 1 377 ? 15.722 12.709 -6.536 1.00 95.44 377 ARG A CA 1
ATOM 3067 C C . ARG A 1 377 ? 16.040 11.229 -6.324 1.00 95.44 377 ARG A C 1
ATOM 3069 O O . ARG A 1 377 ? 15.559 10.384 -7.071 1.00 95.44 377 ARG A O 1
ATOM 3076 N N . THR A 1 378 ? 16.879 10.901 -5.343 1.00 96.62 378 THR A N 1
ATOM 3077 C CA . THR A 1 378 ? 17.210 9.508 -5.013 1.00 96.62 378 THR A CA 1
ATOM 3078 C C . THR A 1 378 ? 16.073 8.840 -4.243 1.00 96.62 378 THR A C 1
ATOM 3080 O O . THR A 1 378 ? 15.732 7.706 -4.566 1.00 96.62 378 THR A O 1
ATOM 3083 N N . VAL A 1 379 ? 15.434 9.548 -3.306 1.00 96.25 379 VAL A N 1
ATOM 3084 C CA . VAL A 1 379 ? 14.204 9.091 -2.636 1.00 96.25 379 VAL A CA 1
ATOM 3085 C C . VAL A 1 379 ? 13.085 8.859 -3.654 1.00 96.25 379 VAL A C 1
ATOM 3087 O O . VAL A 1 379 ? 12.513 7.772 -3.684 1.00 96.25 379 VAL A O 1
ATOM 3090 N N . LYS A 1 380 ? 12.854 9.808 -4.572 1.00 96.81 380 LYS A N 1
ATOM 3091 C CA . LYS A 1 380 ? 11.874 9.659 -5.662 1.00 96.81 380 LYS A CA 1
ATOM 3092 C C . LYS A 1 380 ? 12.170 8.454 -6.557 1.00 96.81 380 LYS A C 1
ATOM 3094 O O . LYS A 1 380 ? 11.247 7.741 -6.933 1.00 96.81 380 LYS A O 1
ATOM 3099 N N . ALA A 1 381 ? 13.440 8.176 -6.861 1.00 97.81 381 ALA A N 1
ATOM 3100 C CA . ALA A 1 381 ? 13.822 6.989 -7.629 1.00 97.81 381 ALA A CA 1
ATOM 3101 C C . ALA A 1 381 ? 13.520 5.677 -6.877 1.00 97.81 381 ALA A C 1
ATOM 3103 O O . ALA A 1 381 ? 13.030 4.721 -7.480 1.00 97.81 381 ALA A O 1
ATOM 3104 N N . ILE A 1 382 ? 13.783 5.637 -5.563 1.00 97.81 382 ILE A N 1
ATOM 3105 C CA . ILE A 1 382 ? 13.464 4.495 -4.690 1.00 97.81 382 ILE A CA 1
ATOM 3106 C C . ILE A 1 382 ? 11.955 4.235 -4.683 1.00 97.81 382 ILE A C 1
ATOM 3108 O O . ILE A 1 382 ? 11.518 3.121 -4.973 1.00 97.81 382 ILE A O 1
ATOM 3112 N N . GLU A 1 383 ? 11.162 5.265 -4.395 1.00 98.00 383 GLU A N 1
ATOM 3113 C CA . GLU A 1 383 ? 9.702 5.167 -4.332 1.00 98.00 383 GLU A CA 1
ATOM 3114 C C . GLU A 1 383 ? 9.107 4.863 -5.707 1.00 98.00 383 GLU A C 1
ATOM 3116 O O . GLU A 1 383 ? 8.230 4.011 -5.820 1.00 98.00 383 GLU A O 1
ATOM 3121 N N . GLY A 1 384 ? 9.645 5.458 -6.773 1.00 98.44 384 GLY A N 1
ATOM 3122 C CA . GLY A 1 384 ? 9.273 5.143 -8.148 1.00 98.44 384 GLY A CA 1
ATOM 3123 C C . GLY A 1 384 ? 9.452 3.660 -8.470 1.00 98.44 384 GLY A C 1
ATOM 3124 O O . GLY A 1 384 ? 8.541 3.030 -8.993 1.00 98.44 384 GLY A O 1
ATOM 3125 N N . PHE A 1 385 ? 10.582 3.056 -8.103 1.00 98.69 385 PHE A N 1
ATOM 3126 C CA . PHE A 1 385 ? 10.810 1.624 -8.325 1.00 98.69 385 PHE A CA 1
ATOM 3127 C C . PHE A 1 385 ? 9.849 0.737 -7.537 1.00 98.69 385 PHE A C 1
ATOM 3129 O O . PHE A 1 385 ? 9.293 -0.203 -8.105 1.00 98.69 385 PHE A O 1
ATOM 3136 N N . ILE A 1 386 ? 9.622 1.050 -6.259 1.00 98.56 386 ILE A N 1
ATOM 3137 C CA . ILE A 1 386 ? 8.691 0.304 -5.401 1.00 98.56 386 ILE A CA 1
ATOM 3138 C C . ILE A 1 386 ? 7.270 0.353 -5.975 1.00 98.56 386 ILE A C 1
ATOM 3140 O O . ILE A 1 386 ? 6.600 -0.673 -6.073 1.00 98.56 386 ILE A O 1
ATOM 3144 N N . ASN A 1 387 ? 6.811 1.533 -6.382 1.00 98.69 387 ASN A N 1
ATOM 3145 C CA . ASN A 1 387 ? 5.448 1.714 -6.869 1.00 98.69 387 ASN A CA 1
ATOM 3146 C C . ASN A 1 387 ? 5.243 1.149 -8.278 1.00 98.69 387 ASN A C 1
ATOM 3148 O O . ASN A 1 387 ? 4.197 0.565 -8.539 1.00 98.69 387 ASN A O 1
ATOM 3152 N N . LEU A 1 388 ? 6.240 1.226 -9.167 1.00 98.81 388 LEU A N 1
ATOM 3153 C CA . LEU A 1 388 ? 6.178 0.540 -10.463 1.00 98.81 388 LEU A CA 1
ATOM 3154 C C . LEU A 1 388 ? 6.129 -0.984 -10.305 1.00 98.81 388 LEU A C 1
ATOM 3156 O O . LEU A 1 388 ? 5.402 -1.649 -11.040 1.00 98.81 388 LEU A O 1
ATOM 3160 N N . ALA A 1 389 ? 6.840 -1.535 -9.319 1.00 98.75 389 ALA A N 1
ATOM 3161 C CA . ALA A 1 389 ? 6.699 -2.939 -8.948 1.00 98.75 389 ALA A CA 1
ATOM 3162 C C . ALA A 1 389 ? 5.287 -3.251 -8.417 1.00 98.75 389 ALA A C 1
ATOM 3164 O O . ALA A 1 389 ? 4.719 -4.291 -8.748 1.00 98.75 389 ALA A O 1
ATOM 3165 N N . GLY A 1 390 ? 4.705 -2.337 -7.635 1.00 98.69 390 GLY A N 1
ATOM 3166 C CA . GLY A 1 390 ? 3.320 -2.422 -7.173 1.00 98.69 390 GLY A CA 1
ATOM 3167 C C . GLY A 1 390 ? 2.306 -2.455 -8.323 1.00 98.69 390 GLY A C 1
ATOM 3168 O O . GLY A 1 390 ? 1.445 -3.330 -8.347 1.00 98.69 390 GLY A O 1
ATOM 3169 N N . ILE A 1 391 ? 2.459 -1.578 -9.321 1.00 98.75 391 ILE A N 1
ATOM 3170 C CA . ILE A 1 391 ? 1.635 -1.586 -10.541 1.00 98.75 391 ILE A CA 1
ATOM 3171 C C . ILE A 1 391 ? 1.810 -2.911 -11.290 1.00 98.75 391 ILE A C 1
ATOM 3173 O O . ILE A 1 391 ? 0.820 -3.539 -11.651 1.00 98.75 391 ILE A O 1
ATOM 3177 N N . ALA A 1 392 ? 3.047 -3.383 -11.479 1.00 98.69 392 ALA A N 1
ATOM 3178 C CA . ALA A 1 392 ? 3.308 -4.661 -12.143 1.00 98.69 392 ALA A CA 1
ATOM 3179 C C . ALA A 1 392 ? 2.590 -5.831 -11.446 1.00 98.69 392 ALA A C 1
ATOM 3181 O O . ALA A 1 392 ? 1.954 -6.640 -12.117 1.00 98.69 392 ALA A O 1
ATOM 3182 N N . MET A 1 393 ? 2.619 -5.885 -10.110 1.00 98.62 393 MET A N 1
ATOM 3183 C CA . MET A 1 393 ? 1.831 -6.851 -9.337 1.00 98.62 393 MET A CA 1
ATOM 3184 C C . MET A 1 393 ? 0.326 -6.682 -9.559 1.00 98.62 393 MET A C 1
ATOM 3186 O O . MET A 1 393 ? -0.369 -7.668 -9.797 1.00 98.62 393 MET A O 1
ATOM 3190 N N . GLY A 1 394 ? -0.180 -5.449 -9.493 1.00 98.44 394 GLY A N 1
ATOM 3191 C CA . GLY A 1 394 ? -1.595 -5.156 -9.700 1.00 98.44 394 GLY A CA 1
ATOM 3192 C C . GLY A 1 394 ? -2.096 -5.629 -11.066 1.00 98.44 394 GLY A C 1
ATOM 3193 O O . GLY A 1 394 ? -3.216 -6.128 -11.170 1.00 98.44 394 GLY A O 1
ATOM 3194 N N . LEU A 1 395 ? -1.263 -5.559 -12.109 1.00 98.44 395 LEU A N 1
ATOM 3195 C CA . LEU A 1 395 ? -1.582 -6.100 -13.436 1.00 98.44 395 LEU A CA 1
ATOM 3196 C C . LEU A 1 395 ? -1.668 -7.634 -13.444 1.00 98.44 395 LEU A C 1
ATOM 3198 O O . LEU A 1 395 ? -2.509 -8.196 -14.144 1.00 98.44 395 LEU A O 1
ATOM 3202 N N . LEU A 1 396 ? -0.850 -8.330 -12.646 1.00 98.62 396 LEU A N 1
ATOM 3203 C CA . LEU A 1 396 ? -0.997 -9.780 -12.471 1.00 98.62 396 LEU A CA 1
ATOM 3204 C C . LEU A 1 396 ? -2.315 -10.114 -11.764 1.00 98.62 396 LEU A C 1
ATOM 3206 O O . LEU A 1 396 ? -3.033 -11.013 -12.196 1.00 98.62 396 LEU A O 1
ATOM 3210 N N . GLN A 1 397 ? -2.664 -9.354 -10.722 1.00 98.38 397 GLN A N 1
ATOM 3211 C CA . GLN A 1 397 ? -3.931 -9.506 -10.000 1.00 98.38 397 GLN A CA 1
ATOM 3212 C C . GLN A 1 397 ? -5.139 -9.221 -10.906 1.00 98.38 397 GLN A C 1
ATOM 3214 O O . GLN A 1 397 ? -6.135 -9.936 -10.843 1.00 98.38 397 GLN A O 1
ATOM 3219 N N . TYR A 1 398 ? -5.039 -8.243 -11.812 1.00 97.81 398 TYR A N 1
ATOM 3220 C CA . TYR A 1 398 ? -6.069 -7.980 -12.823 1.00 97.81 398 TYR A CA 1
ATOM 3221 C C . TYR A 1 398 ? -6.342 -9.200 -13.690 1.00 97.81 398 TYR A C 1
ATOM 3223 O O . TYR A 1 398 ? -7.490 -9.609 -13.853 1.00 97.81 398 TYR A O 1
ATOM 3231 N N . LEU A 1 399 ? -5.287 -9.795 -14.249 1.00 97.75 399 LEU A N 1
ATOM 3232 C CA . LEU A 1 399 ? -5.412 -10.959 -15.122 1.00 97.75 399 LEU A CA 1
ATOM 3233 C C . LEU A 1 399 ? -5.911 -12.180 -14.345 1.00 97.75 399 LEU A C 1
ATOM 3235 O O . LEU A 1 399 ? -6.723 -12.936 -14.876 1.00 97.75 399 LEU A O 1
ATOM 3239 N N . ALA A 1 400 ? -5.500 -12.335 -13.082 1.00 97.25 400 ALA A N 1
ATOM 3240 C CA . ALA A 1 400 ? -6.033 -13.375 -12.207 1.00 97.25 400 ALA A CA 1
ATOM 3241 C C . ALA A 1 400 ? -7.553 -13.251 -12.030 1.00 97.25 400 ALA A C 1
ATOM 3243 O O . ALA A 1 400 ? -8.267 -14.248 -12.114 1.00 97.25 400 ALA A O 1
ATOM 3244 N N . LEU A 1 401 ? -8.047 -12.030 -11.808 1.00 97.25 401 LEU A N 1
ATOM 3245 C CA . LEU A 1 401 ? -9.460 -11.765 -11.537 1.00 97.25 401 LEU A CA 1
ATOM 3246 C C . LEU A 1 401 ? -10.335 -11.762 -12.795 1.00 97.25 401 LEU A C 1
ATOM 3248 O O . LEU A 1 401 ? -11.484 -12.193 -12.735 1.00 97.25 401 LEU A O 1
ATOM 3252 N N . THR A 1 402 ? -9.814 -11.277 -13.922 1.00 95.50 402 THR A N 1
ATOM 3253 C CA . THR A 1 402 ? -10.600 -11.073 -15.152 1.00 95.50 402 THR A CA 1
ATOM 3254 C C . THR A 1 402 ? -10.468 -12.206 -16.161 1.00 95.50 402 THR A C 1
ATOM 3256 O O . THR A 1 402 ? -11.365 -12.396 -16.977 1.00 95.50 402 THR A O 1
ATOM 3259 N N . GLN A 1 403 ? -9.373 -12.971 -16.125 1.00 95.94 403 GLN A N 1
ATOM 3260 C CA . GLN A 1 403 ? -9.086 -14.040 -17.086 1.00 95.94 403 GLN A CA 1
ATOM 3261 C C . GLN A 1 403 ? -8.699 -15.382 -16.425 1.00 95.94 403 GLN A C 1
ATOM 3263 O O . GLN A 1 403 ? -7.821 -16.075 -16.946 1.00 95.94 403 GLN A O 1
ATOM 3268 N N . PRO A 1 404 ? -9.345 -15.823 -15.322 1.00 96.06 404 PRO A N 1
ATOM 3269 C CA . PRO A 1 404 ? -8.906 -17.009 -14.581 1.00 96.06 404 PRO A CA 1
ATOM 3270 C C . PRO A 1 404 ? -8.877 -18.274 -15.450 1.00 96.06 404 PRO A C 1
ATOM 3272 O O . PRO A 1 404 ? -7.883 -18.996 -15.461 1.00 96.06 404 PRO A O 1
ATOM 3275 N N . ARG A 1 405 ? -9.929 -18.518 -16.247 1.00 96.25 405 ARG A N 1
ATOM 3276 C CA . ARG A 1 405 ? -10.014 -19.692 -17.138 1.00 96.25 405 ARG A CA 1
ATOM 3277 C C . ARG A 1 405 ? -8.913 -19.695 -18.198 1.00 96.25 405 ARG A C 1
ATOM 3279 O O . ARG A 1 405 ? -8.281 -20.720 -18.420 1.00 96.25 405 ARG A O 1
ATOM 3286 N N . ALA A 1 406 ? -8.663 -18.549 -18.831 1.00 96.38 406 ALA A N 1
ATOM 3287 C CA . ALA A 1 406 ? -7.641 -18.437 -19.867 1.00 96.38 406 ALA A CA 1
ATOM 3288 C C . ALA A 1 406 ? -6.231 -18.651 -19.297 1.00 96.38 406 ALA A C 1
ATOM 3290 O O . ALA A 1 406 ? -5.415 -19.318 -19.932 1.00 96.38 406 ALA A O 1
ATOM 3291 N N . ILE A 1 407 ? -5.961 -18.138 -18.090 1.00 97.12 407 ILE A N 1
ATOM 3292 C CA . ILE A 1 407 ? -4.704 -18.385 -17.376 1.00 97.12 407 ILE A CA 1
ATOM 3293 C C . ILE A 1 407 ? -4.542 -19.874 -17.078 1.00 97.12 407 ILE A C 1
ATOM 3295 O O . ILE A 1 407 ? -3.509 -20.437 -17.424 1.00 97.12 407 ILE A O 1
ATOM 3299 N N . TRP A 1 408 ? -5.558 -20.529 -16.509 1.00 96.62 408 TRP A N 1
ATOM 3300 C CA . TRP A 1 408 ? -5.480 -21.959 -16.203 1.00 96.62 408 TRP A CA 1
ATOM 3301 C C . TRP A 1 408 ? -5.280 -22.829 -17.441 1.00 96.62 408 TRP A C 1
ATOM 3303 O O . TRP A 1 408 ? -4.440 -23.720 -17.412 1.00 96.62 408 TRP A O 1
ATOM 3313 N N . ASN A 1 409 ? -5.979 -22.535 -18.538 1.00 95.62 409 ASN A N 1
ATOM 3314 C CA . ASN A 1 409 ? -5.817 -23.265 -19.798 1.00 95.62 409 ASN A CA 1
ATOM 3315 C C . ASN A 1 409 ? -4.428 -23.062 -20.426 1.00 95.62 409 ASN A C 1
ATOM 3317 O O . ASN A 1 409 ? -3.950 -23.919 -21.162 1.00 95.62 409 ASN A O 1
ATOM 3321 N N . SER A 1 410 ? -3.786 -21.923 -20.153 1.00 95.44 410 SER A N 1
ATOM 3322 C CA . SER A 1 410 ? -2.453 -21.599 -20.677 1.00 95.44 410 SER A CA 1
ATOM 3323 C C . SER A 1 410 ? -1.323 -22.063 -19.756 1.00 95.44 410 SER A C 1
ATOM 3325 O O . SER A 1 410 ? -0.164 -22.063 -20.166 1.00 95.44 410 SER A O 1
ATOM 3327 N N . TYR A 1 411 ? -1.624 -22.424 -18.509 1.00 95.31 411 TYR A N 1
ATOM 3328 C CA . TYR A 1 411 ? -0.625 -22.820 -17.528 1.00 95.31 411 TYR A CA 1
ATOM 3329 C C . TYR A 1 411 ? -0.036 -24.190 -17.876 1.00 95.31 411 TYR A C 1
ATOM 3331 O O . TYR A 1 411 ? -0.743 -25.189 -17.917 1.00 95.31 411 TYR A O 1
ATOM 3339 N N . GLN A 1 412 ? 1.277 -24.219 -18.110 1.00 90.44 412 GLN A N 1
ATOM 3340 C CA . GLN A 1 412 ? 2.041 -25.425 -18.465 1.00 90.44 412 GLN A CA 1
ATOM 3341 C C . GLN A 1 412 ? 2.930 -25.925 -17.313 1.00 90.44 412 GLN A C 1
ATOM 3343 O O . GLN A 1 412 ? 3.786 -26.783 -17.509 1.00 90.44 412 GLN A O 1
ATOM 3348 N N . GLY A 1 413 ? 2.801 -25.335 -16.121 1.00 88.31 413 GLY A N 1
ATOM 3349 C CA . GLY A 1 413 ? 3.605 -25.713 -14.961 1.00 88.31 413 GLY A CA 1
ATOM 3350 C C . GLY A 1 413 ? 2.996 -26.866 -14.163 1.00 88.31 413 GLY A C 1
ATOM 3351 O O . GLY A 1 413 ? 1.921 -27.377 -14.473 1.00 88.31 413 GLY A O 1
ATOM 3352 N N . TRP A 1 414 ? 3.676 -27.243 -13.083 1.00 91.06 414 TRP A N 1
ATOM 3353 C CA . TRP A 1 414 ? 3.198 -28.247 -12.137 1.00 91.06 414 TRP A CA 1
ATOM 3354 C C . TRP A 1 414 ? 2.861 -27.608 -10.786 1.00 91.06 414 TRP A C 1
ATOM 3356 O O . TRP A 1 414 ? 3.623 -26.791 -10.264 1.00 91.06 414 TRP A O 1
ATOM 3366 N N . LEU A 1 415 ? 1.731 -28.009 -10.197 1.00 88.38 415 LEU A N 1
ATOM 3367 C CA . LEU A 1 415 ? 1.298 -27.590 -8.865 1.00 88.38 415 LEU A CA 1
ATOM 3368 C C . LEU A 1 415 ? 1.077 -28.815 -7.987 1.00 88.38 415 LEU A C 1
ATOM 3370 O O . LEU A 1 415 ? 0.343 -29.723 -8.366 1.00 88.38 415 LEU A O 1
ATOM 3374 N N . ARG A 1 416 ? 1.605 -28.778 -6.759 1.00 87.19 416 ARG A N 1
ATOM 3375 C CA . ARG A 1 416 ? 1.276 -29.785 -5.740 1.00 87.19 416 ARG A CA 1
ATOM 3376 C C . ARG A 1 416 ? -0.223 -29.798 -5.416 1.00 87.19 416 ARG A C 1
ATOM 3378 O O . ARG A 1 416 ? -0.787 -30.855 -5.157 1.00 87.19 416 ARG A O 1
ATOM 3385 N N . THR A 1 417 ? -0.868 -28.629 -5.383 1.00 84.56 417 THR A N 1
ATOM 3386 C CA . THR A 1 417 ? -2.298 -28.491 -5.063 1.00 84.56 417 THR A CA 1
ATOM 3387 C C . THR A 1 417 ? -2.879 -27.242 -5.721 1.00 84.56 417 THR A C 1
ATOM 3389 O O . THR A 1 417 ? -2.311 -26.155 -5.602 1.00 84.56 417 THR A O 1
ATOM 3392 N N . ARG A 1 418 ? -4.040 -27.377 -6.375 1.00 86.88 418 ARG A N 1
ATOM 3393 C CA . ARG A 1 418 ? -4.841 -26.248 -6.869 1.00 86.88 418 ARG A CA 1
ATOM 3394 C C . ARG A 1 418 ? -5.869 -25.860 -5.808 1.00 86.88 418 ARG A C 1
ATOM 3396 O O . ARG A 1 418 ? -6.845 -26.568 -5.608 1.00 86.88 418 ARG A O 1
ATOM 3403 N N . SER A 1 419 ? -5.633 -24.742 -5.127 1.00 81.75 419 SER A N 1
ATOM 3404 C CA . SER A 1 419 ? -6.444 -24.295 -3.983 1.00 81.75 419 SER A CA 1
ATOM 3405 C C . SER A 1 419 ? -7.540 -23.279 -4.324 1.00 81.75 419 SER A C 1
ATOM 3407 O O . SER A 1 419 ? -8.317 -22.910 -3.450 1.00 81.75 419 SER A O 1
ATOM 3409 N N . SER A 1 420 ? -7.597 -22.774 -5.560 1.00 88.31 420 SER A N 1
ATOM 3410 C CA . SER A 1 420 ? -8.596 -21.786 -5.983 1.00 88.31 420 SER A CA 1
ATOM 3411 C C . SER A 1 420 ? -8.760 -21.771 -7.502 1.00 88.31 420 SER A C 1
ATOM 3413 O O . SER A 1 420 ? -7.810 -22.053 -8.235 1.00 88.31 420 SER A O 1
ATOM 3415 N N . ASP A 1 421 ? -9.947 -21.390 -7.974 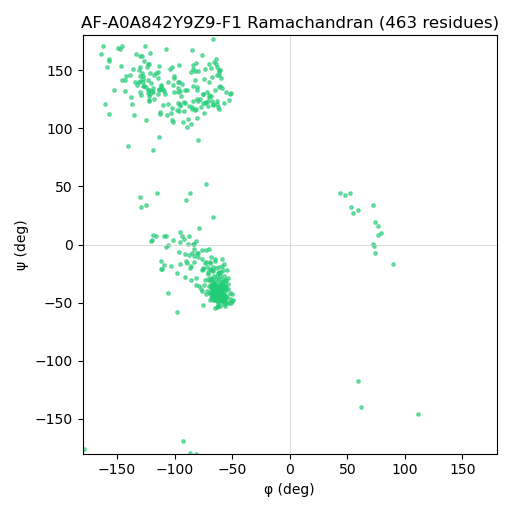1.00 92.12 421 ASP A N 1
ATOM 3416 C CA . ASP A 1 421 ? -10.205 -21.105 -9.390 1.00 92.12 421 ASP A CA 1
ATOM 3417 C C . ASP A 1 421 ? -9.632 -19.769 -9.848 1.00 92.12 421 ASP A C 1
ATOM 3419 O O . ASP A 1 421 ? -9.373 -19.587 -11.036 1.00 92.12 421 ASP A O 1
ATOM 3423 N N . ILE A 1 422 ? -9.377 -18.848 -8.922 1.00 95.38 422 ILE A N 1
ATOM 3424 C CA . ILE A 1 422 ? -8.672 -17.607 -9.225 1.00 95.38 422 ILE A CA 1
ATOM 3425 C C . ILE A 1 422 ? -7.175 -17.860 -8.986 1.00 95.38 422 ILE A C 1
ATOM 3427 O O . ILE A 1 422 ? -6.775 -18.131 -7.845 1.00 95.38 422 ILE A O 1
ATOM 3431 N N . PRO A 1 423 ? -6.340 -17.812 -10.043 1.00 95.75 423 PRO A N 1
ATOM 3432 C CA . PRO A 1 423 ? -4.920 -18.128 -9.941 1.00 95.75 423 PRO A CA 1
ATOM 3433 C C . PRO A 1 423 ? -4.188 -17.106 -9.060 1.00 95.75 423 PRO A C 1
ATOM 3435 O O . PRO A 1 423 ? -4.634 -15.974 -8.880 1.00 95.75 423 PRO A O 1
ATOM 3438 N N . SER A 1 424 ? -3.047 -17.502 -8.495 1.00 95.31 424 SER A N 1
ATOM 3439 C CA . SER A 1 424 ? -2.161 -16.565 -7.795 1.00 95.31 424 SER A CA 1
ATOM 3440 C C . SER A 1 424 ? -1.373 -15.702 -8.780 1.00 95.31 424 SER A C 1
ATOM 3442 O O . SER A 1 424 ? -1.207 -16.059 -9.950 1.00 95.31 424 SER A O 1
ATOM 3444 N N . GLU A 1 425 ? -0.805 -14.604 -8.284 1.00 96.88 425 GLU A N 1
ATOM 3445 C CA . GLU A 1 425 ? 0.083 -13.726 -9.046 1.00 96.88 425 GLU A CA 1
ATOM 3446 C C . GLU A 1 425 ? 1.241 -14.508 -9.683 1.00 96.88 425 GLU A C 1
ATOM 3448 O O . GLU A 1 425 ? 1.593 -14.255 -10.831 1.00 96.88 425 GLU A O 1
ATOM 3453 N N . GLY A 1 426 ? 1.785 -15.508 -8.980 1.00 96.00 426 GLY A N 1
ATOM 3454 C CA . GLY A 1 426 ? 2.875 -16.344 -9.493 1.00 96.00 426 GLY A CA 1
ATOM 3455 C C . GLY A 1 426 ? 2.464 -17.245 -10.659 1.00 96.00 426 GLY A C 1
ATOM 3456 O O . GLY A 1 426 ? 3.224 -17.403 -11.611 1.00 96.00 426 GLY A O 1
ATOM 3457 N N . ILE A 1 427 ? 1.240 -17.784 -10.639 1.00 96.69 427 ILE A N 1
ATOM 3458 C CA . ILE A 1 427 ? 0.711 -18.576 -11.760 1.00 96.69 427 ILE A CA 1
ATOM 3459 C C . ILE A 1 427 ? 0.526 -17.676 -12.981 1.00 96.69 427 ILE A C 1
ATOM 3461 O O . ILE A 1 427 ? 0.999 -18.013 -14.066 1.00 96.69 427 ILE A O 1
ATOM 3465 N N . VAL A 1 428 ? -0.083 -16.501 -12.801 1.00 97.69 428 VAL A N 1
ATOM 3466 C CA . VAL A 1 428 ? -0.237 -15.523 -13.887 1.00 97.69 428 VAL A CA 1
ATOM 3467 C C . VAL A 1 428 ? 1.123 -15.112 -14.455 1.00 97.69 428 VAL A C 1
ATOM 3469 O O . VAL A 1 428 ? 1.294 -15.091 -15.674 1.00 97.69 428 VAL A O 1
ATOM 3472 N N . GLN A 1 429 ? 2.103 -14.832 -13.590 1.00 97.62 429 GLN A N 1
ATOM 3473 C CA . GLN A 1 429 ? 3.455 -14.475 -14.013 1.00 97.62 429 GLN A CA 1
ATOM 3474 C C . GLN A 1 429 ? 4.088 -15.583 -14.858 1.00 97.62 429 GLN A C 1
ATOM 3476 O O . GLN A 1 429 ? 4.621 -15.290 -15.924 1.00 97.62 429 GLN A O 1
ATOM 3481 N N . SER A 1 430 ? 3.973 -16.845 -14.435 1.00 96.88 430 SER A N 1
ATOM 3482 C CA . SER A 1 430 ? 4.539 -17.981 -15.174 1.00 96.88 430 SER A CA 1
ATOM 3483 C C . SER A 1 430 ? 3.940 -18.137 -16.577 1.00 96.88 430 SER A C 1
ATOM 3485 O O . SER A 1 430 ? 4.668 -18.390 -17.537 1.00 96.88 430 SER A O 1
ATOM 3487 N N . VAL A 1 431 ? 2.630 -17.899 -16.729 1.00 97.00 431 VAL A N 1
ATOM 3488 C CA . VAL A 1 431 ? 1.957 -17.904 -18.036 1.00 97.00 431 VAL A CA 1
ATOM 3489 C C . VAL A 1 431 ? 2.470 -16.765 -18.914 1.00 97.00 431 VAL A C 1
ATOM 3491 O O . VAL A 1 431 ? 2.802 -16.988 -20.077 1.00 97.00 431 VAL A O 1
ATOM 3494 N N . LEU A 1 432 ? 2.590 -15.551 -18.366 1.00 96.44 432 LEU A N 1
ATOM 3495 C CA . LEU A 1 432 ? 3.122 -14.400 -19.103 1.00 96.44 432 LEU A CA 1
ATOM 3496 C C . LEU A 1 432 ? 4.590 -14.588 -19.496 1.00 96.44 432 LEU A C 1
ATOM 3498 O O . LEU A 1 432 ? 4.978 -14.178 -20.587 1.00 96.44 432 LEU A O 1
ATOM 3502 N N . GLN A 1 433 ? 5.396 -15.215 -18.640 1.00 95.81 433 GLN A N 1
ATOM 3503 C CA . GLN A 1 433 ? 6.777 -15.579 -18.944 1.00 95.81 433 GLN A CA 1
ATOM 3504 C C . GLN A 1 433 ? 6.824 -16.561 -20.119 1.00 95.81 433 GLN A C 1
ATOM 3506 O O . GLN A 1 433 ? 7.494 -16.281 -21.112 1.00 95.81 433 GLN A O 1
ATOM 3511 N N . ALA A 1 434 ? 6.069 -17.661 -20.062 1.00 94.19 434 ALA A N 1
ATOM 3512 C CA . ALA A 1 434 ? 6.010 -18.637 -21.151 1.00 94.19 434 ALA A CA 1
ATOM 3513 C C . ALA A 1 434 ? 5.543 -18.003 -22.477 1.00 94.19 434 ALA A C 1
ATOM 3515 O O . ALA A 1 434 ? 6.146 -18.228 -23.531 1.00 94.19 434 ALA A O 1
ATOM 3516 N N . GLU A 1 435 ? 4.515 -17.150 -22.434 1.00 93.06 435 GLU A N 1
ATOM 3517 C CA . GLU A 1 435 ? 4.031 -16.414 -23.608 1.00 93.06 435 GLU A CA 1
ATOM 3518 C C . GLU A 1 435 ? 5.092 -15.440 -24.145 1.00 93.06 435 GLU A C 1
ATOM 3520 O O . GLU A 1 435 ? 5.314 -15.372 -25.353 1.00 93.06 435 GLU A O 1
ATOM 3525 N N . PHE A 1 436 ? 5.801 -14.718 -23.272 1.00 93.12 436 PHE A N 1
ATOM 3526 C CA . PHE A 1 436 ? 6.859 -13.793 -23.677 1.00 93.12 436 PHE A CA 1
ATOM 3527 C C . PHE A 1 436 ? 8.019 -14.524 -24.361 1.00 93.12 436 PHE A C 1
ATOM 3529 O O . PHE A 1 436 ? 8.366 -14.181 -25.489 1.00 93.12 436 PHE A O 1
ATOM 3536 N N . PHE A 1 437 ? 8.598 -15.556 -23.738 1.00 91.00 437 PHE A N 1
ATOM 3537 C CA . PHE A 1 437 ? 9.775 -16.237 -24.296 1.00 91.00 437 PHE A CA 1
ATOM 3538 C C . PHE A 1 437 ? 9.463 -17.044 -25.561 1.00 91.00 437 PHE A C 1
ATOM 3540 O O . PHE A 1 437 ? 10.313 -17.139 -26.444 1.00 91.00 437 PHE A O 1
ATOM 3547 N N . SER A 1 438 ? 8.238 -17.560 -25.704 1.00 87.38 438 SER A N 1
ATOM 3548 C CA . SER A 1 438 ? 7.809 -18.252 -26.930 1.00 87.38 438 SER A CA 1
ATOM 3549 C C . SER A 1 438 ? 7.516 -17.311 -28.108 1.00 87.38 438 SER A C 1
ATOM 3551 O O . SER A 1 438 ? 7.518 -17.748 -29.264 1.00 87.38 438 SER A O 1
ATOM 3553 N N . THR A 1 439 ? 7.263 -16.022 -27.845 1.00 83.81 439 THR A N 1
ATOM 3554 C CA . THR A 1 439 ? 6.914 -15.026 -28.875 1.00 83.81 439 THR A CA 1
ATOM 3555 C C . THR A 1 439 ? 7.985 -13.965 -29.110 1.00 83.81 439 THR A C 1
ATOM 3557 O O . THR A 1 439 ? 7.933 -13.301 -30.143 1.00 83.81 439 THR A O 1
ATOM 3560 N N . ALA A 1 440 ? 8.979 -13.826 -28.227 1.00 75.31 440 ALA A N 1
ATOM 3561 C CA . ALA A 1 440 ? 10.011 -12.784 -28.292 1.00 75.31 440 ALA A CA 1
ATOM 3562 C C . ALA A 1 440 ? 10.748 -12.720 -29.644 1.00 75.31 440 ALA A C 1
ATOM 3564 O O . ALA A 1 440 ? 11.088 -11.634 -30.115 1.00 75.31 440 ALA A O 1
ATOM 3565 N N . TRP A 1 441 ? 10.942 -13.871 -30.291 1.00 73.81 441 TRP A N 1
ATOM 3566 C CA . TRP A 1 441 ? 11.635 -13.996 -31.579 1.00 73.81 441 TRP A CA 1
ATOM 3567 C C . TRP A 1 441 ? 10.698 -13.861 -32.793 1.00 73.81 441 TRP A C 1
ATOM 3569 O O . TRP A 1 441 ? 11.141 -13.579 -33.906 1.00 73.81 441 TRP A O 1
ATOM 3579 N N . LYS A 1 442 ? 9.381 -13.975 -32.584 1.00 78.62 442 LYS A N 1
ATOM 3580 C CA . LYS A 1 442 ? 8.352 -13.919 -33.635 1.00 78.62 442 LYS A CA 1
ATOM 3581 C C . LYS A 1 442 ? 7.948 -12.478 -33.957 1.00 78.62 442 LYS A C 1
ATOM 3583 O O . LYS A 1 442 ? 8.288 -11.540 -33.231 1.00 78.62 442 LYS A O 1
ATOM 3588 N N . VAL A 1 443 ? 7.216 -12.286 -35.061 1.00 74.88 443 VAL A N 1
ATOM 3589 C CA . VAL A 1 443 ? 6.647 -10.976 -35.425 1.00 74.88 443 VAL A CA 1
ATOM 3590 C C . VAL A 1 443 ? 5.839 -10.429 -34.238 1.00 74.88 443 VAL A C 1
ATOM 3592 O O . VAL A 1 443 ? 4.941 -11.121 -33.754 1.00 74.88 443 VAL A O 1
ATOM 3595 N N . PRO A 1 444 ? 6.140 -9.214 -33.739 1.00 79.50 444 PRO A N 1
ATOM 3596 C CA . PRO A 1 444 ? 5.489 -8.697 -32.543 1.00 79.50 444 PRO A CA 1
ATOM 3597 C C . PRO A 1 444 ? 3.969 -8.546 -32.695 1.00 79.50 444 PRO A C 1
ATOM 3599 O O . PRO A 1 444 ? 3.482 -7.702 -33.458 1.00 79.50 444 PRO A O 1
ATOM 3602 N N . VAL A 1 445 ? 3.233 -9.312 -31.890 1.00 83.62 445 VAL A N 1
ATOM 3603 C CA . VAL A 1 445 ? 1.761 -9.350 -31.886 1.00 83.62 445 VAL A CA 1
ATOM 3604 C C . VAL A 1 445 ? 1.105 -8.147 -31.194 1.00 83.62 445 VAL A C 1
ATOM 3606 O O . VAL A 1 445 ? -0.095 -7.939 -31.337 1.00 83.62 445 VAL A O 1
ATOM 3609 N N . CYS A 1 446 ? 1.870 -7.336 -30.456 1.00 89.25 446 CYS A N 1
ATOM 3610 C CA . CYS A 1 446 ? 1.376 -6.147 -29.753 1.00 89.25 446 CYS A CA 1
ATOM 3611 C C . CYS A 1 446 ? 2.435 -5.031 -29.679 1.00 89.25 446 CYS A C 1
ATOM 3613 O O . CYS A 1 446 ? 3.613 -5.259 -29.983 1.00 89.25 446 CYS A O 1
ATOM 3615 N N . LEU A 1 447 ? 2.036 -3.812 -29.287 1.00 91.12 447 LEU A N 1
ATOM 3616 C CA . LEU A 1 447 ? 2.947 -2.660 -29.240 1.00 91.12 447 LEU A CA 1
ATOM 3617 C C . LEU A 1 447 ? 4.051 -2.848 -28.193 1.00 91.12 447 LEU A C 1
ATOM 3619 O O . LEU A 1 447 ? 5.205 -2.517 -28.457 1.00 91.12 447 LEU A O 1
ATOM 3623 N N . THR A 1 448 ? 3.717 -3.422 -27.042 1.00 91.50 448 THR A N 1
ATOM 3624 C CA . THR A 1 448 ? 4.644 -3.724 -25.948 1.00 91.50 448 THR A CA 1
ATOM 3625 C C . THR A 1 448 ? 5.836 -4.537 -26.448 1.00 91.50 448 THR A C 1
ATOM 3627 O O . THR A 1 448 ? 6.981 -4.122 -26.272 1.00 91.50 448 THR A O 1
ATOM 3630 N N . LEU A 1 449 ? 5.596 -5.632 -27.177 1.00 89.94 449 LEU A N 1
ATOM 3631 C CA . LEU A 1 449 ? 6.676 -6.434 -27.759 1.00 89.94 449 LEU A CA 1
ATOM 3632 C C . LEU A 1 449 ? 7.481 -5.651 -28.805 1.00 89.94 449 LEU A C 1
ATOM 3634 O O . LEU A 1 449 ? 8.704 -5.772 -28.842 1.00 89.94 449 LEU A O 1
ATOM 3638 N N . ARG A 1 450 ? 6.841 -4.794 -29.617 1.00 91.56 450 ARG A N 1
ATOM 3639 C CA . ARG A 1 450 ? 7.554 -3.919 -30.574 1.00 91.56 450 ARG A CA 1
ATOM 3640 C C . ARG A 1 450 ? 8.484 -2.940 -29.861 1.00 91.56 450 ARG A C 1
ATOM 3642 O O . ARG A 1 450 ? 9.602 -2.723 -30.323 1.00 91.56 450 ARG A O 1
ATOM 3649 N N . ILE A 1 451 ? 8.031 -2.342 -28.757 1.00 93.56 451 ILE A N 1
ATOM 3650 C CA . ILE A 1 451 ? 8.818 -1.402 -27.950 1.00 93.56 451 ILE A CA 1
ATOM 3651 C C . ILE A 1 451 ? 10.064 -2.094 -27.394 1.00 93.56 451 ILE A C 1
ATOM 3653 O O . ILE A 1 451 ? 11.159 -1.542 -27.504 1.00 93.56 451 ILE A O 1
ATOM 3657 N N . ILE A 1 452 ? 9.906 -3.295 -26.831 1.00 92.75 452 ILE A N 1
ATOM 3658 C CA . ILE A 1 452 ? 11.018 -4.041 -26.234 1.00 92.75 452 ILE A CA 1
ATOM 3659 C C . ILE A 1 452 ? 11.980 -4.529 -27.330 1.00 92.75 452 ILE A C 1
ATOM 3661 O O . ILE A 1 452 ? 13.182 -4.285 -27.234 1.00 92.75 452 ILE A O 1
ATOM 3665 N N . ARG A 1 453 ? 11.466 -5.129 -28.414 1.00 90.50 453 ARG A N 1
ATOM 3666 C CA . ARG A 1 453 ? 12.284 -5.691 -29.505 1.00 90.50 453 ARG A CA 1
ATOM 3667 C C . ARG A 1 453 ? 13.154 -4.646 -30.202 1.00 90.50 453 ARG A C 1
ATOM 3669 O O . ARG A 1 453 ? 14.285 -4.945 -30.566 1.00 90.50 453 ARG A O 1
ATOM 3676 N N . LYS A 1 454 ? 12.692 -3.394 -30.310 1.00 91.38 454 LYS A N 1
ATOM 3677 C CA . LYS A 1 454 ? 13.503 -2.263 -30.814 1.00 91.38 454 LYS A CA 1
ATOM 3678 C C . LYS A 1 454 ? 14.779 -1.996 -30.001 1.00 91.38 454 LYS A C 1
ATOM 3680 O O . LYS A 1 454 ? 15.605 -1.199 -30.435 1.00 91.38 454 LYS A O 1
ATOM 3685 N N . LYS A 1 455 ? 14.910 -2.591 -28.815 1.00 92.94 455 LYS A N 1
ATOM 3686 C CA . LYS A 1 455 ? 16.053 -2.441 -27.908 1.00 92.94 455 LYS A CA 1
ATOM 3687 C C . LYS A 1 455 ? 16.789 -3.753 -27.637 1.00 92.94 455 LYS A C 1
ATOM 3689 O O . LYS A 1 455 ? 17.659 -3.776 -26.765 1.00 92.94 455 LYS A O 1
ATOM 3694 N N . PHE A 1 456 ? 16.440 -4.826 -28.347 1.00 91.12 456 PHE A N 1
ATOM 3695 C CA . PHE A 1 456 ? 17.129 -6.106 -28.240 1.00 91.12 456 PHE A CA 1
ATOM 3696 C C . PHE A 1 456 ? 18.584 -6.004 -28.688 1.00 91.12 456 PHE A C 1
ATOM 3698 O O . PHE A 1 456 ? 18.937 -5.188 -29.539 1.00 91.12 456 PHE A O 1
ATOM 3705 N N . ARG A 1 457 ? 19.417 -6.887 -28.138 1.00 86.06 457 ARG A N 1
ATOM 3706 C CA . ARG A 1 457 ? 20.778 -7.129 -28.622 1.00 86.06 457 ARG A CA 1
ATOM 3707 C C . ARG A 1 457 ? 20.748 -7.542 -30.091 1.00 86.06 457 ARG A C 1
ATOM 3709 O O . ARG A 1 457 ? 20.158 -8.568 -30.415 1.00 86.06 457 ARG A O 1
ATOM 3716 N N . LYS A 1 458 ? 21.434 -6.781 -30.950 1.00 75.31 458 LYS A N 1
ATOM 3717 C CA . LYS A 1 458 ? 21.512 -7.039 -32.400 1.00 75.31 458 LYS A CA 1
ATOM 3718 C C . LYS A 1 458 ? 21.909 -8.486 -32.729 1.00 75.31 458 LYS A C 1
ATOM 3720 O O . LYS A 1 458 ? 21.140 -9.174 -33.380 1.00 75.31 458 LYS A O 1
ATOM 3725 N N . GLY A 1 459 ? 22.981 -9.009 -32.123 1.00 65.38 459 GLY A N 1
ATOM 3726 C CA . GLY A 1 459 ? 23.445 -10.385 -32.383 1.00 65.38 459 GLY A CA 1
ATOM 3727 C C . GLY A 1 459 ? 22.498 -11.522 -31.952 1.00 65.38 459 GLY A C 1
ATOM 3728 O O . GLY A 1 459 ? 22.695 -12.663 -32.350 1.00 65.38 459 GLY A O 1
ATOM 3729 N N . LEU A 1 460 ? 21.461 -11.240 -31.154 1.00 64.50 460 LEU A N 1
ATOM 3730 C CA . LEU A 1 460 ? 20.408 -12.213 -30.818 1.00 64.50 460 LEU A CA 1
ATOM 3731 C C . LEU A 1 460 ? 19.272 -12.232 -31.854 1.00 64.50 460 LEU A C 1
ATOM 3733 O O . LEU A 1 460 ? 18.529 -13.202 -31.925 1.00 64.50 460 LEU A O 1
ATOM 3737 N N . LEU A 1 461 ? 19.121 -11.169 -32.647 1.00 58.50 461 LEU A N 1
ATOM 3738 C CA . LEU A 1 461 ? 18.167 -11.125 -33.758 1.00 58.50 461 LEU A CA 1
ATOM 3739 C C . LEU A 1 461 ? 18.731 -11.812 -35.010 1.00 58.50 461 LEU A C 1
ATOM 3741 O O . LEU A 1 461 ? 17.955 -12.372 -35.776 1.00 58.50 461 LEU A O 1
ATOM 3745 N N . ASP A 1 462 ? 20.058 -11.811 -35.164 1.00 55.78 462 ASP A N 1
ATOM 3746 C CA . ASP A 1 462 ? 20.780 -12.379 -36.313 1.00 55.78 462 ASP A CA 1
ATOM 3747 C C . ASP A 1 462 ? 21.018 -13.903 -36.204 1.00 55.78 462 ASP A C 1
ATOM 3749 O O . ASP A 1 462 ? 21.566 -14.516 -37.113 1.00 55.78 462 ASP A O 1
ATOM 3753 N N . THR A 1 463 ? 20.633 -14.524 -35.081 1.00 54.28 463 THR A N 1
ATOM 3754 C CA . THR A 1 463 ? 20.831 -15.960 -34.779 1.00 54.28 463 THR A CA 1
ATOM 3755 C C . THR A 1 463 ? 19.536 -16.776 -34.800 1.00 54.28 463 THR A C 1
ATOM 3757 O O . THR A 1 463 ? 19.540 -17.954 -34.443 1.00 54.28 463 THR A O 1
ATOM 3760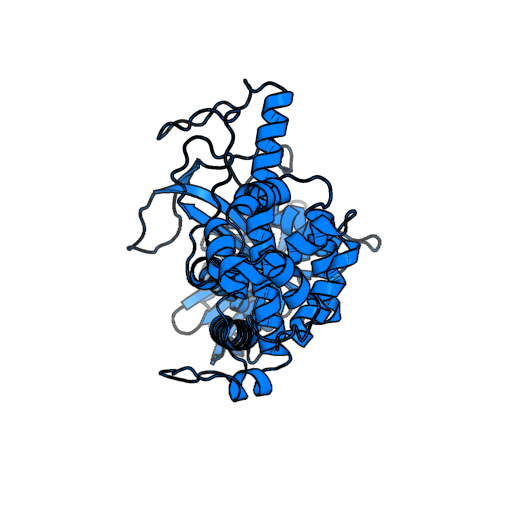 N N . VAL A 1 464 ? 18.424 -16.169 -35.222 1.00 48.56 464 VAL A N 1
ATOM 3761 C CA . VAL A 1 464 ? 17.179 -16.893 -35.492 1.00 48.56 464 VAL A CA 1
ATOM 3762 C C . VAL A 1 464 ? 17.270 -17.431 -36.926 1.00 48.56 464 VAL A C 1
ATOM 3764 O O . VAL A 1 464 ? 17.405 -16.605 -37.829 1.00 48.56 464 VAL A O 1
ATOM 3767 N N . PRO A 1 465 ? 17.267 -18.763 -37.136 1.00 46.31 465 PRO A N 1
ATOM 3768 C CA . PRO A 1 465 ? 17.340 -19.351 -38.473 1.00 46.31 465 PRO A CA 1
ATOM 3769 C C . PRO A 1 465 ? 16.174 -18.941 -39.377 1.00 46.31 465 PRO A C 1
ATOM 3771 O O . PRO A 1 465 ? 15.064 -18.677 -38.847 1.00 46.31 465 PRO A O 1
#

Foldseek 3Di:
DVFVVQVVLVLCCVQFQDPVLSLLLLLLLVLLLQFPDQQACVSSCVRLQFDPVCSVVNLVSLLDPRGAPLSNLLSVLVCCVVQFAFDDDPNAWEKFKDKDWDADDDQFAAQWDWDADPDPDPPDDRIGGTFIKIWMFTWTFDLQDTAGFTRFIAGQGRCCLLDFADDPPPDGDDSLLNRLVVVLVSLVSNVTQHEYEYEQVNVALNSLQSQQPSADPVRHRSYKYKYWHDQQFWFFDADPPDPDRDDPVRIGRPNCVVVPQVQWDWDFAQFPNDTAIKIKHWDWGQGPSNRDTWIKIWIDGPPDTTIMIIPDPVRDSRVSRRSNSCNCSVVVVVCCLVPVSSLQNDDQGDPLGDGDDPPDRDDPVPGDPVSSVSSNSSSSSSRVSNVSSSVSLNVLQSCLRPPLPVLVVQQPDDDPDDPDSRDHSNSSSNSVNVVCVVPLLPDDPHVSSVSSNVRRDPVVNVPDD

Mean predicted aligned error: 5.63 Å

Radius of gyration: 24.06 Å; Cα contacts (8 Å, |Δi|>4): 821; chains: 1; bounding box: 54×53×76 Å

Sequence (465 aa):
MLILLDKFLLGFRCCFSRNAAFCWFVIIIMGFIVRFDHQGVTSFIRWLFLEPQYYDLLLRFFRANSWTLDCLLSHWAMMVLNLYPIIKFNGRPLLIGDGIKVCKEAKKMPGVKYLHQDSDNSGKGEYIYGHHIGFVGLLVGYFSKAFCLPMHGQLHEGVDAVRPGEGINGKPATIVTRMAHLVVQKALNMGCLCYVALDAYFSTGPAFLIFKAAVNDMGEQLVHIVTRAKDNYVGYLDREFSDRKFHEDDKIKLMEYFEFPEFFKKAELTIYGQVKTIEYCCLDLLWKPINGWVRFVCVRDGHSCYILMSSDLQLPATEIITIYSYRSKIEVMFLFLKHLIGGFCYHFWTKAFPELKRGKKPDLSILSKPDLEKVERTVKAIEGFINLAGIAMGLLQYLALTQPRAIWNSYQGWLRTRSSDIPSEGIVQSVLQAEFFSTAWKVPVCLTLRIIRKKFRKGLLDTVP

pLDDT: mean 91.73, std 9.23, range [45.41, 98.81]

Secondary structure (DSSP, 8-state):
-HHHHHHHHHHGGGG-SSHHHHHHHHHHHHHHHH-SS-STHHHHHHHTTB-GGGHHHHHHHTT-SSS-HHHHHHHHHHHHHHHS-B-EETTEEEEEEEEEEEE---TT-TT-EEEE-----TTS-SEEEEEEEEEEEEEEEETTEEEEEEEEEEE-SS-TTTSPPP-BTTBPP-HHHHHHHHHHHHHHHHTS-EEEEE-GGG-SHHHHHHHHH-B-TTS-BSEEEEEEPPTT-EEE---TT-S-S--GGGEEEGGGGGG-GGG-EEEEEEETTEEEEEEEEEEEEEEGGGTEEEEEEEEEETTEEEEEEES-SSS-HHHHHHHHHHTTHHHHHHHHIIIII-TT------TTSPPP-TT-----TT--HHHHHHHHHHHHHHHHHHHHHHHHHHHHHHHHHH-HHHHHHH--S--S----SS--HHHHHHHHHHHHHHHTTSPPSSHHHHHHHTTB-HHHHTT--

Solvent-accessible surface area (backbone atoms only — not comparable to full-atom values): 25779 Å² total; per-residue (Å²): 112,67,60,60,51,35,58,56,58,55,66,54,49,82,49,28,83,35,72,70,53,37,51,50,51,53,47,49,37,48,25,39,53,53,33,92,62,60,63,36,72,60,26,28,38,64,65,59,43,33,37,74,86,49,54,64,56,56,59,44,58,50,64,44,85,49,44,51,66,64,58,42,42,38,51,48,39,53,51,45,71,74,72,47,54,64,45,58,57,97,88,16,43,36,33,32,42,54,76,48,80,42,80,51,88,66,47,28,32,81,25,57,39,84,38,77,49,95,62,95,51,88,90,54,68,62,58,42,44,15,37,40,32,34,36,37,23,38,39,30,43,45,95,93,54,70,45,37,34,54,58,49,50,41,74,62,38,64,38,56,90,73,50,72,61,62,49,60,95,91,40,78,46,44,63,52,37,47,48,41,50,53,51,50,52,48,31,60,59,58,74,42,52,27,35,32,20,37,52,52,87,51,62,41,38,68,32,55,48,52,30,65,68,38,48,48,98,85,67,48,59,32,41,34,48,33,26,31,53,60,81,86,45,58,33,23,57,82,62,88,94,51,97,63,82,78,55,78,92,40,53,40,57,61,62,62,55,76,77,47,66,90,66,46,45,80,47,82,42,71,47,90,84,39,81,40,76,32,37,34,33,75,46,78,26,36,30,74,73,64,75,38,72,35,26,35,30,45,37,35,53,85,92,46,74,51,40,36,36,25,65,46,82,79,66,51,62,71,55,54,53,47,52,48,49,55,36,59,34,51,58,54,36,49,48,43,35,53,74,66,49,28,28,75,34,72,84,65,57,39,88,70,40,69,76,61,48,92,97,51,83,76,78,64,86,80,55,49,73,75,35,45,53,50,44,39,45,33,48,49,25,50,36,45,47,35,36,48,35,25,47,37,50,38,52,28,48,47,45,20,72,76,36,26,67,63,49,59,76,58,50,84,77,88,72,99,70,86,88,59,79,58,51,52,52,69,56,41,33,51,36,52,32,55,54,45,70,75,40,69,88,48,84,63,89,38,66,59,51,46,58,43,57,77,41,38,34,66,76,67,66,74,68,63,132

Nearest PDB structures (foldseek):
  8p0b-assembly1_A  TM=1.507E-01  e=2.278E+00  Thogotovirus thogotoense
  8z9r-assembly1_H  TM=1.452E-01  e=2.278E+00  Thogoto virus (isolate SiAr 126)
  8p0g-assembly1_A  TM=1.407E-01  e=3.242E+00  Thogotovirus thogotoense
  8z85-assembly1_A  TM=1.349E-01  e=2.650E+00  Thogoto virus (isolate SiAr 126)
  8p0u-assembly1_A  TM=1.380E-01  e=3.242E+00  Thogotovirus thogotoense